Protein AF-A0A9X1Q6R9-F1 (afdb_monomer)

InterPro domains:
  IPR001046 NRAMP family [PF01566] (3-381)

Secondary structure (DSSP, 8-state):
-HHHHHHHHHHGGGGHHHHHHHHHHHHHHHHHHHHHHHHHS--HHHHHHTT-TTHHHHHHHHHHHHHHHHHHHHHHHHHHHHHHH-TTS-HHHHHHHHHHHHHHHHHT--HHHHHHHHHHHHHHHHHHHHHHHHHHHHH-S-HHHHHHHTS----TT-HHHHHHHHHHHH--GGGGGHHHHHHHTT--SGGGHHHHHHHHHHHHHHHHHHHHHHHHHHHHHHTTS-----STTTTHHHHHHHHHHSHHHHHHHHHHHHHHHHHHHHHHHHHHHHHHHHHHHHHHTT--GGGHHHHHSTTSHHHHHHHHHHHHHHHHHHHH--HHHHHHHHHHHHHTHHHHHHHHHHHHTT-TTS-GGGSPPHHHHHHHHHHHHHHHHHHHHHHHHHHHT-

Organism: Streptomyces muensis (NCBI:txid1077944)

Nearest PDB structures (foldseek):
  8e6n-assembly1_A  TM=8.467E-01  e=3.310E-10  Deinococcus radiodurans
  8e6l-assembly1_A  TM=7.857E-01  e=3.760E-10  Deinococcus radiodurans
  8e6h-assembly1_A  TM=7.900E-01  e=9.162E-10  Deinococcus radiodurans
  8e5v-assembly1_A  TM=7.893E-01  e=3.135E-09  Deinococcus radiodurans
  6tl2-assembly1_A  TM=7.498E-01  e=5.712E-06  Eremococcus coleocola ACS-139-V-Col8

Structure (mmCIF, N/CA/C/O backbone):
data_AF-A0A9X1Q6R9-F1
#
_entry.id   AF-A0A9X1Q6R9-F1
#
loop_
_atom_site.group_PDB
_atom_site.id
_atom_site.type_symbol
_atom_site.label_atom_id
_atom_site.label_alt_id
_atom_site.label_comp_id
_atom_site.label_asym_id
_atom_site.label_entity_id
_atom_site.label_seq_id
_atom_site.pdbx_PDB_ins_code
_atom_site.Cartn_x
_atom_site.Cartn_y
_atom_site.Cartn_z
_atom_site.occupancy
_atom_site.B_iso_or_equiv
_atom_site.auth_seq_id
_atom_site.auth_comp_id
_atom_site.auth_asym_id
_atom_site.auth_atom_id
_atom_site.pdbx_PDB_model_num
ATOM 1 N N . MET A 1 1 ? 2.919 -1.584 -8.920 1.00 73.00 1 MET A N 1
ATOM 2 C CA . MET A 1 1 ? 3.995 -1.312 -9.894 1.00 73.00 1 MET A CA 1
ATOM 3 C C . MET A 1 1 ? 4.579 -2.616 -10.411 1.00 73.00 1 MET A C 1
ATOM 5 O O . MET A 1 1 ? 4.269 -2.934 -11.540 1.00 73.00 1 MET A O 1
ATOM 9 N N . VAL A 1 2 ? 5.310 -3.407 -9.612 1.00 74.00 2 VAL A N 1
ATOM 10 C CA . VAL A 1 2 ? 5.919 -4.678 -10.076 1.00 74.00 2 VAL A CA 1
ATOM 11 C C . VAL A 1 2 ? 4.892 -5.643 -10.680 1.00 74.00 2 VAL A C 1
ATOM 13 O O . VAL A 1 2 ? 5.034 -6.031 -11.829 1.00 74.00 2 VAL A O 1
ATOM 16 N N . THR A 1 3 ? 3.809 -5.949 -9.961 1.00 75.12 3 THR A N 1
ATOM 17 C CA . THR A 1 3 ? 2.728 -6.830 -10.450 1.00 75.12 3 THR A CA 1
ATOM 18 C C . THR A 1 3 ? 2.090 -6.306 -11.740 1.00 75.12 3 THR A C 1
ATOM 20 O O . THR A 1 3 ? 1.768 -7.073 -12.637 1.00 75.12 3 THR A O 1
ATOM 23 N N . SER A 1 4 ? 1.960 -4.983 -11.862 1.00 77.56 4 SER A N 1
ATOM 24 C CA . SER A 1 4 ? 1.419 -4.321 -13.052 1.00 77.56 4 SER A CA 1
ATOM 25 C C . SER A 1 4 ? 2.379 -4.399 -14.242 1.00 77.56 4 SER A C 1
ATOM 27 O O . SER A 1 4 ? 1.936 -4.671 -15.348 1.00 77.56 4 SER A O 1
ATOM 29 N N . LEU A 1 5 ? 3.685 -4.210 -14.016 1.00 78.62 5 LEU A N 1
ATOM 30 C CA . LEU A 1 5 ? 4.720 -4.369 -15.044 1.00 78.62 5 LEU A CA 1
ATOM 31 C C . LEU A 1 5 ? 4.812 -5.818 -15.521 1.00 78.62 5 LE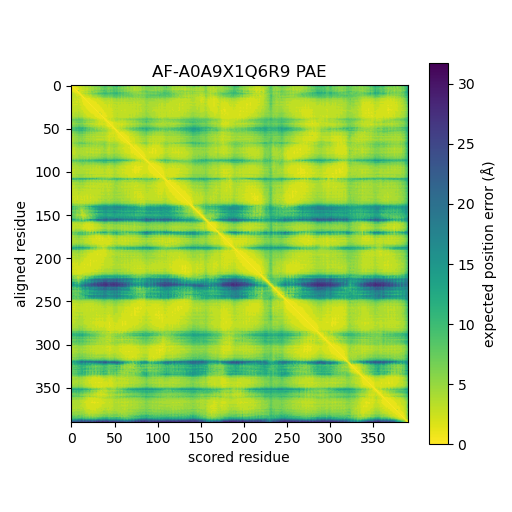U A C 1
ATOM 33 O O . LEU A 1 5 ? 4.917 -6.048 -16.716 1.00 78.62 5 LEU A O 1
ATOM 37 N N . ALA A 1 6 ? 4.726 -6.787 -14.606 1.00 75.25 6 ALA A N 1
ATOM 38 C CA . ALA A 1 6 ? 4.737 -8.206 -14.949 1.00 75.25 6 ALA A CA 1
ATOM 39 C C . ALA A 1 6 ? 3.503 -8.597 -15.777 1.00 75.25 6 ALA A C 1
ATOM 41 O O . ALA A 1 6 ? 3.638 -9.254 -16.805 1.00 75.25 6 ALA A O 1
ATOM 42 N N . GLY A 1 7 ? 2.313 -8.132 -15.376 1.00 76.69 7 GLY A N 1
ATOM 43 C CA . GLY A 1 7 ? 1.089 -8.325 -16.155 1.00 76.69 7 GLY A CA 1
ATOM 44 C C . GLY A 1 7 ? 1.169 -7.685 -17.545 1.00 76.69 7 GLY A C 1
ATOM 45 O O . GLY A 1 7 ? 0.783 -8.313 -18.525 1.00 76.69 7 GLY A O 1
ATOM 46 N N . ALA A 1 8 ? 1.729 -6.477 -17.639 1.00 80.44 8 ALA A N 1
ATOM 47 C CA . ALA A 1 8 ? 1.928 -5.782 -18.909 1.00 80.44 8 ALA A CA 1
ATOM 48 C C . ALA A 1 8 ? 2.963 -6.472 -19.816 1.00 80.44 8 ALA A C 1
ATOM 50 O O . ALA A 1 8 ? 2.749 -6.578 -21.018 1.00 80.44 8 ALA A O 1
ATOM 51 N N . ALA A 1 9 ? 4.050 -7.000 -19.250 1.00 78.00 9 ALA A N 1
ATOM 52 C CA . ALA A 1 9 ? 5.059 -7.742 -20.001 1.00 78.00 9 ALA A CA 1
ATOM 53 C C . ALA A 1 9 ? 4.494 -9.032 -20.620 1.00 78.00 9 ALA A C 1
ATOM 55 O O . ALA A 1 9 ? 4.825 -9.361 -21.755 1.00 78.00 9 ALA A O 1
ATOM 56 N N . GLY A 1 10 ? 3.632 -9.749 -19.888 1.00 78.62 10 GLY A N 1
ATOM 57 C CA . GLY A 1 10 ? 3.044 -11.009 -20.354 1.00 78.62 10 GLY A CA 1
ATOM 58 C C . GLY A 1 10 ? 1.836 -10.842 -21.280 1.00 78.62 10 GLY A C 1
ATOM 59 O O . GLY A 1 10 ? 1.702 -11.582 -22.249 1.00 78.62 10 GLY A O 1
ATOM 60 N N . TYR A 1 11 ? 0.957 -9.873 -21.001 1.00 81.25 11 TYR A N 1
ATOM 61 C CA . TYR A 1 11 ? -0.370 -9.782 -21.635 1.00 81.25 11 TYR A CA 1
ATOM 62 C C . TYR A 1 11 ? -0.697 -8.391 -22.200 1.00 81.25 11 TYR A C 1
ATOM 64 O O . TYR A 1 11 ? -1.837 -8.135 -22.603 1.00 81.25 11 TYR A O 1
ATOM 72 N N . GLY A 1 12 ? 0.266 -7.468 -22.200 1.00 84.19 12 GLY A N 1
ATOM 73 C CA . GLY A 1 12 ? 0.065 -6.089 -22.624 1.00 84.19 12 GLY A CA 1
ATOM 74 C C . GLY A 1 12 ? -1.021 -5.407 -21.794 1.00 84.19 12 GLY A C 1
ATOM 75 O O . GLY A 1 12 ? -1.100 -5.559 -20.573 1.00 84.19 12 GLY A O 1
ATOM 76 N N . MET A 1 13 ? -1.925 -4.696 -22.464 1.00 87.00 13 MET A N 1
ATOM 77 C CA . MET A 1 13 ? -3.023 -3.985 -21.802 1.00 87.00 13 MET A CA 1
ATOM 78 C C . MET A 1 13 ? -4.270 -4.855 -21.557 1.00 87.00 13 MET A C 1
ATOM 80 O O . MET A 1 13 ? -5.247 -4.371 -20.977 1.00 87.00 13 MET A O 1
ATOM 84 N N . ALA A 1 14 ? -4.249 -6.143 -21.923 1.00 87.06 14 ALA A N 1
ATOM 85 C CA . ALA A 1 14 ? -5.439 -7.002 -21.906 1.00 87.06 14 ALA A CA 1
ATOM 86 C C . ALA A 1 14 ? -5.980 -7.270 -20.496 1.00 87.06 14 ALA A C 1
ATOM 88 O O . ALA A 1 14 ? -7.175 -7.513 -20.322 1.00 87.06 14 ALA A O 1
ATOM 89 N N . LEU A 1 15 ? -5.117 -7.189 -19.478 1.00 87.94 15 LEU A N 1
ATOM 90 C CA . LEU A 1 15 ? -5.475 -7.382 -18.070 1.00 87.94 15 LEU A CA 1
ATOM 91 C C . LEU A 1 15 ? -5.795 -6.070 -17.331 1.00 87.94 15 LEU A C 1
ATOM 93 O O . LEU A 1 15 ? -5.937 -6.065 -16.107 1.00 87.94 15 LEU A O 1
ATOM 97 N N . MET A 1 16 ? -5.966 -4.951 -18.046 1.00 90.00 16 MET A N 1
ATOM 98 C CA . MET A 1 16 ? -6.315 -3.665 -17.427 1.00 90.00 16 MET A CA 1
ATOM 99 C C . MET A 1 16 ? -7.644 -3.722 -16.657 1.00 90.00 16 MET A C 1
ATOM 101 O O . MET A 1 16 ? -7.785 -3.109 -15.597 1.00 90.00 16 MET A O 1
ATOM 105 N N . TRP A 1 17 ? -8.611 -4.507 -17.140 1.00 91.25 17 TRP A N 1
ATOM 106 C CA . TRP A 1 17 ? -9.880 -4.722 -16.438 1.00 91.25 17 TRP A CA 1
ATOM 107 C C . TRP A 1 17 ? -9.672 -5.412 -15.079 1.00 91.25 17 TRP A C 1
ATOM 109 O O . TRP A 1 17 ? -10.311 -5.039 -14.097 1.00 91.25 17 TRP A O 1
ATOM 119 N N . ALA A 1 18 ? -8.740 -6.366 -14.989 1.00 89.88 18 ALA A N 1
ATOM 120 C CA . ALA A 1 18 ? -8.422 -7.075 -13.753 1.00 89.88 18 ALA A CA 1
ATOM 121 C C . ALA A 1 18 ? -7.765 -6.122 -12.740 1.00 89.88 18 ALA A C 1
ATOM 123 O O . ALA A 1 18 ? -8.120 -6.093 -11.560 1.00 89.88 18 ALA A O 1
ATOM 124 N N . ILE A 1 19 ? -6.872 -5.252 -13.216 1.00 89.56 19 ILE A N 1
ATOM 125 C CA . ILE A 1 19 ? -6.290 -4.174 -12.410 1.00 89.56 19 ILE A CA 1
ATOM 126 C C . ILE A 1 19 ? -7.381 -3.239 -11.872 1.00 89.56 19 ILE A C 1
ATOM 128 O O . ILE A 1 19 ? -7.370 -2.913 -10.682 1.00 89.56 19 ILE A O 1
ATOM 132 N N . LEU A 1 20 ? -8.329 -2.823 -12.721 1.00 92.62 20 LEU A N 1
ATOM 133 C CA . LEU A 1 20 ? -9.452 -1.973 -12.318 1.00 92.62 20 LEU A CA 1
ATOM 134 C C . LEU A 1 20 ? -10.281 -2.638 -11.213 1.00 92.62 20 LEU A C 1
ATOM 136 O O . LEU A 1 20 ? -10.562 -2.001 -10.197 1.00 92.62 20 LEU A O 1
ATOM 140 N N . VAL A 1 21 ? -10.606 -3.927 -11.366 1.00 92.38 21 VAL A N 1
ATOM 141 C CA . VAL A 1 21 ? -11.282 -4.711 -10.321 1.00 92.38 21 VAL A CA 1
ATOM 142 C C . VAL A 1 21 ? -10.470 -4.678 -9.026 1.00 92.38 21 VAL A C 1
ATOM 144 O O . VAL A 1 21 ? -11.021 -4.346 -7.979 1.00 92.38 21 VAL A O 1
ATOM 147 N N . GLY A 1 22 ? -9.157 -4.924 -9.083 1.00 91.56 22 GLY A N 1
ATOM 148 C CA . GLY A 1 22 ? -8.274 -4.858 -7.915 1.00 91.56 22 GLY A CA 1
ATOM 149 C C . GLY A 1 22 ? -8.343 -3.508 -7.191 1.00 91.56 22 GLY A C 1
ATOM 150 O O . GLY A 1 22 ? -8.510 -3.466 -5.970 1.00 91.56 22 GLY A O 1
ATOM 151 N N . VAL A 1 23 ? -8.294 -2.392 -7.926 1.00 93.12 23 VAL A N 1
ATOM 152 C CA . VAL A 1 23 ? -8.414 -1.045 -7.338 1.00 93.12 23 VAL A CA 1
ATOM 153 C C . VAL A 1 23 ? -9.787 -0.822 -6.697 1.00 93.12 23 VAL A C 1
ATOM 155 O O . VAL A 1 23 ? -9.858 -0.285 -5.590 1.00 93.12 23 VAL A O 1
ATOM 158 N N . VAL A 1 24 ? -10.872 -1.271 -7.335 1.00 94.44 24 VAL A N 1
ATOM 159 C CA . VAL A 1 24 ? -12.236 -1.169 -6.785 1.00 94.44 24 VAL A CA 1
ATOM 160 C C . VAL A 1 24 ? -12.380 -1.974 -5.491 1.00 94.44 24 VAL A C 1
ATOM 162 O O . VAL A 1 24 ? -12.955 -1.479 -4.514 1.00 94.44 24 VAL A O 1
ATOM 165 N N . LEU A 1 25 ? -11.825 -3.188 -5.433 1.00 92.88 25 LEU A N 1
ATOM 166 C CA . LEU A 1 25 ? -11.815 -3.990 -4.205 1.00 92.88 25 LEU A CA 1
ATOM 167 C C . LEU A 1 25 ? -11.017 -3.286 -3.099 1.00 92.88 25 LEU A C 1
ATOM 169 O O . LEU A 1 25 ? -11.489 -3.180 -1.966 1.00 92.88 25 LEU A O 1
ATOM 173 N N . LYS A 1 26 ? -9.856 -2.710 -3.431 1.00 91.88 26 LYS A N 1
ATOM 174 C CA . LYS A 1 26 ? -9.026 -1.968 -2.471 1.00 91.88 26 LYS A CA 1
ATOM 175 C C . LYS A 1 26 ? -9.719 -0.727 -1.915 1.00 91.88 26 LYS A C 1
ATOM 177 O O . LYS A 1 26 ? -9.667 -0.484 -0.705 1.00 91.88 26 LYS A O 1
ATOM 182 N N . TYR A 1 27 ? -10.397 0.030 -2.779 1.00 94.38 27 TYR A N 1
ATOM 183 C CA . TYR A 1 27 ? -11.253 1.146 -2.380 1.00 94.38 27 TYR A CA 1
ATOM 184 C C . TYR A 1 27 ? -12.335 0.672 -1.411 1.00 94.38 27 TYR A C 1
ATOM 186 O O . TYR A 1 27 ? -12.487 1.246 -0.337 1.00 94.38 27 TYR A O 1
ATOM 194 N N . THR A 1 28 ? -13.032 -0.415 -1.748 1.00 94.12 28 THR A N 1
ATOM 195 C CA . THR A 1 28 ? -14.125 -0.956 -0.930 1.00 94.12 28 THR A CA 1
ATOM 196 C C . THR A 1 28 ? -13.647 -1.383 0.457 1.00 94.12 28 THR A C 1
ATOM 198 O O . THR A 1 28 ? -14.293 -1.068 1.455 1.00 94.12 28 THR A O 1
ATOM 201 N N . LEU A 1 29 ? -12.502 -2.065 0.542 1.00 93.38 29 LEU A N 1
ATOM 202 C CA . LEU A 1 29 ? -11.916 -2.465 1.823 1.00 93.38 29 LEU A CA 1
ATOM 203 C C . LEU A 1 29 ? -11.503 -1.247 2.657 1.00 93.38 29 LEU A C 1
ATOM 205 O O . LEU A 1 29 ? -11.753 -1.211 3.859 1.00 93.38 29 LEU A O 1
ATOM 209 N N . THR A 1 30 ? -10.917 -0.232 2.022 1.00 94.06 30 THR A N 1
ATOM 210 C CA . THR A 1 30 ? -10.446 0.986 2.699 1.00 94.06 30 THR A CA 1
ATOM 211 C C . THR A 1 30 ? -11.602 1.836 3.208 1.00 94.06 30 THR A C 1
ATOM 213 O O . THR A 1 30 ? -11.619 2.233 4.373 1.00 94.06 30 THR A O 1
ATOM 216 N N . GLU A 1 31 ? -12.606 2.061 2.361 1.00 94.75 31 GLU A N 1
ATOM 217 C CA . GLU A 1 31 ? -13.829 2.760 2.740 1.00 94.75 31 GLU A CA 1
ATOM 218 C C . GLU A 1 31 ? -14.566 2.000 3.843 1.00 94.75 31 GLU A C 1
ATOM 220 O O . GLU A 1 31 ? -15.021 2.628 4.795 1.00 94.75 31 GLU A O 1
ATOM 225 N N . GLY A 1 32 ? -14.610 0.664 3.777 1.00 94.12 32 GLY A N 1
ATOM 226 C CA . GLY A 1 32 ? -15.191 -0.181 4.817 1.00 94.12 32 GLY A CA 1
ATOM 227 C C . GLY A 1 32 ? -14.477 -0.041 6.163 1.00 94.12 32 GLY A C 1
ATOM 228 O O . GLY A 1 32 ? -15.138 0.152 7.182 1.00 94.12 32 GLY A O 1
ATOM 229 N N . VAL A 1 33 ? -13.139 -0.069 6.176 1.00 93.94 33 VAL A N 1
ATOM 230 C CA . VAL A 1 33 ? -12.323 0.154 7.385 1.00 93.94 33 VAL A CA 1
ATOM 231 C C . VAL A 1 33 ? -12.585 1.535 7.987 1.00 93.94 33 VAL A C 1
ATOM 233 O O . VAL A 1 33 ? -12.857 1.648 9.184 1.00 93.94 33 VAL A O 1
ATOM 236 N N . GLY A 1 34 ? -12.544 2.589 7.169 1.00 94.00 34 GLY A N 1
ATOM 237 C CA . GLY A 1 34 ? -12.796 3.952 7.635 1.00 94.00 34 GLY A CA 1
ATOM 238 C C . GLY A 1 34 ? -14.235 4.145 8.124 1.00 94.00 34 GLY A C 1
ATOM 239 O O . GLY A 1 34 ? -14.468 4.737 9.177 1.00 94.00 34 GLY A O 1
ATOM 240 N N . ARG A 1 35 ? -15.213 3.571 7.413 1.00 94.12 35 ARG A N 1
ATOM 241 C CA . ARG A 1 35 ? -16.633 3.611 7.783 1.00 94.12 35 ARG A CA 1
ATOM 242 C C . ARG A 1 35 ? -16.891 2.891 9.098 1.00 94.12 35 ARG A C 1
ATOM 244 O O . ARG A 1 35 ? -17.657 3.403 9.909 1.00 94.12 35 ARG A O 1
ATOM 251 N N . LEU A 1 36 ? -16.254 1.742 9.324 1.00 92.75 36 LEU A N 1
ATOM 252 C CA . LEU A 1 36 ? -16.351 1.007 10.584 1.00 92.75 36 LEU A CA 1
ATOM 253 C C . LEU A 1 36 ? -15.816 1.838 11.755 1.00 92.75 36 LEU A C 1
ATOM 255 O O . LEU A 1 36 ? -16.470 1.907 12.798 1.00 92.75 36 LEU A O 1
ATOM 259 N N . TYR A 1 37 ? -14.680 2.514 11.564 1.00 92.56 37 TYR A N 1
ATOM 260 C CA . TYR A 1 37 ? -14.127 3.426 12.565 1.00 92.56 37 TYR A CA 1
ATOM 261 C C . TYR A 1 37 ? -15.080 4.594 12.860 1.00 92.56 37 TYR A C 1
ATOM 263 O O . TYR A 1 37 ? -15.395 4.849 14.017 1.00 92.56 37 TYR A O 1
ATOM 271 N N . LEU A 1 38 ? -15.623 5.259 11.835 1.00 91.94 38 LEU A N 1
ATOM 272 C CA . LEU A 1 38 ? -16.576 6.364 12.024 1.00 91.94 38 LEU A CA 1
ATOM 273 C C . LEU A 1 38 ? -17.904 5.925 12.663 1.00 91.94 38 LEU A C 1
ATOM 275 O O . LEU A 1 38 ? -18.547 6.726 13.341 1.00 91.94 38 LEU A O 1
ATOM 279 N N . ALA A 1 39 ? -18.322 4.678 12.436 1.00 90.56 39 ALA A N 1
ATOM 280 C CA . ALA A 1 39 ? -19.562 4.129 12.973 1.00 90.56 39 ALA A CA 1
ATOM 281 C C . ALA A 1 39 ? -19.444 3.719 14.447 1.00 90.56 39 ALA A C 1
ATOM 283 O O . ALA A 1 39 ? -20.373 3.945 15.217 1.00 90.56 39 ALA A O 1
ATOM 284 N N . SER A 1 40 ? -18.323 3.099 14.824 1.00 88.56 40 SER A N 1
ATOM 285 C CA . SER A 1 40 ? -18.124 2.507 16.155 1.00 88.56 40 SER A CA 1
ATOM 286 C C . SER A 1 40 ? -17.259 3.354 17.090 1.00 88.56 40 SER A C 1
ATOM 288 O O . SER A 1 40 ? -17.315 3.176 18.302 1.00 88.56 40 SER A O 1
ATOM 290 N N . GLY A 1 41 ? -16.426 4.244 16.543 1.00 87.44 41 GLY A N 1
ATOM 291 C CA . GLY A 1 41 ? -15.359 4.932 17.272 1.00 87.44 41 GLY A CA 1
ATOM 292 C C . GLY A 1 41 ? -14.196 4.021 17.684 1.00 87.44 41 GLY A C 1
ATOM 293 O O . GLY A 1 41 ? -13.226 4.512 18.254 1.00 87.44 41 GLY A O 1
ATOM 294 N N . LEU A 1 42 ? -14.272 2.718 17.396 1.00 88.94 42 LEU A N 1
ATOM 295 C CA . LEU A 1 42 ? -13.275 1.720 17.766 1.00 88.94 42 LEU A CA 1
ATOM 296 C C . LEU A 1 42 ? -12.280 1.506 16.633 1.00 88.94 42 LEU A C 1
ATOM 298 O O . LEU A 1 42 ? -12.637 1.514 15.453 1.00 88.94 42 LEU A O 1
ATOM 302 N N . THR A 1 43 ? -11.028 1.232 16.988 1.00 88.88 43 THR A N 1
ATOM 303 C CA . THR A 1 43 ? -10.028 0.801 16.008 1.00 88.88 43 THR A CA 1
ATOM 304 C C . THR A 1 43 ? -10.418 -0.513 15.326 1.00 88.88 43 THR A C 1
ATOM 306 O O . THR A 1 43 ? -11.241 -1.286 15.833 1.00 88.88 43 THR A O 1
ATOM 309 N N . VAL A 1 44 ? -9.799 -0.810 14.177 1.00 88.56 44 VAL A N 1
ATOM 310 C CA . VAL A 1 44 ? -10.000 -2.094 13.487 1.00 88.56 44 VAL A CA 1
ATOM 311 C C . VAL A 1 44 ? -9.690 -3.277 14.402 1.00 88.56 44 VAL A C 1
ATOM 313 O O . VAL A 1 44 ? -10.478 -4.217 14.445 1.00 88.56 44 VAL A O 1
ATOM 316 N N . ILE A 1 45 ? -8.605 -3.236 15.184 1.00 91.06 45 ILE A N 1
ATOM 317 C CA . ILE A 1 45 ? -8.235 -4.374 16.037 1.00 91.06 45 ILE A CA 1
ATOM 318 C C . ILE A 1 45 ? -9.204 -4.534 17.213 1.00 91.06 45 ILE A C 1
ATOM 320 O O . ILE A 1 45 ? -9.615 -5.656 17.522 1.00 91.06 45 ILE A O 1
ATOM 324 N N . ALA A 1 46 ? -9.641 -3.431 17.826 1.00 89.69 46 ALA A N 1
ATOM 325 C CA . ALA A 1 46 ? -10.672 -3.468 18.860 1.00 89.69 46 ALA A CA 1
ATOM 326 C C . ALA A 1 46 ? -12.006 -4.006 18.311 1.00 89.69 46 ALA A C 1
ATOM 328 O O . ALA A 1 46 ? -12.666 -4.821 18.957 1.00 89.69 46 ALA A O 1
ATOM 329 N N . SER A 1 47 ? -12.366 -3.625 17.085 1.00 88.81 47 SER A N 1
ATOM 330 C CA . SER A 1 47 ? -13.562 -4.124 16.400 1.00 88.81 47 SER A CA 1
ATOM 331 C C . SER A 1 47 ? -13.460 -5.620 16.073 1.00 88.81 47 SER A C 1
ATOM 333 O O . SER A 1 47 ? -14.421 -6.365 16.263 1.00 88.81 47 SER A O 1
ATOM 335 N N . LEU A 1 48 ? -12.279 -6.094 15.657 1.00 86.44 48 LEU A N 1
ATOM 336 C CA . LEU A 1 48 ? -12.008 -7.519 15.440 1.00 86.44 48 LEU A CA 1
ATOM 337 C C . LEU A 1 48 ? -12.098 -8.327 16.740 1.00 86.44 48 LEU A C 1
ATOM 339 O O . LEU A 1 48 ? -12.639 -9.431 16.726 1.00 86.44 48 LEU A O 1
ATOM 343 N N . ARG A 1 49 ? -11.662 -7.776 17.882 1.00 87.62 49 ARG A N 1
ATOM 344 C CA . ARG A 1 49 ? -11.835 -8.425 19.197 1.00 87.62 49 ARG A CA 1
ATOM 345 C C . ARG A 1 49 ? -13.305 -8.710 19.510 1.00 87.62 49 ARG A C 1
ATOM 347 O O . ARG A 1 49 ? -13.605 -9.741 20.109 1.00 87.62 49 ARG A O 1
ATOM 354 N N . ALA A 1 50 ? -14.208 -7.817 19.098 1.00 80.44 50 ALA A N 1
ATOM 355 C CA . ALA A 1 50 ? -15.651 -7.985 19.262 1.00 80.44 50 ALA A CA 1
ATOM 356 C C . ALA A 1 50 ? -16.264 -9.014 18.293 1.00 80.44 50 ALA A C 1
ATOM 358 O O . ALA A 1 50 ? -17.415 -9.408 18.483 1.00 80.44 50 ALA A O 1
ATOM 359 N N . ALA A 1 51 ? -15.540 -9.427 17.248 1.00 78.62 51 ALA A N 1
ATOM 360 C CA . ALA A 1 51 ? -15.923 -10.548 16.391 1.00 78.62 51 ALA A CA 1
ATOM 361 C C . ALA A 1 51 ? -15.396 -11.876 16.954 1.00 78.62 51 ALA A C 1
ATOM 363 O O . ALA A 1 51 ? -16.158 -12.830 17.078 1.00 78.62 51 ALA A O 1
ATOM 364 N N . ALA A 1 52 ? -14.121 -11.929 17.351 1.00 82.56 52 ALA A N 1
ATOM 365 C CA . ALA A 1 52 ? -13.563 -13.060 18.083 1.00 82.56 52 ALA A CA 1
ATOM 366 C C . ALA A 1 52 ? -12.357 -12.653 18.943 1.00 82.56 52 ALA A C 1
ATOM 368 O O . ALA A 1 52 ? -11.462 -11.922 18.516 1.00 82.56 52 ALA A O 1
ATOM 369 N N . ARG A 1 53 ? -12.303 -13.193 20.168 1.00 85.06 53 ARG A N 1
ATOM 370 C CA . ARG A 1 53 ? -11.305 -12.825 21.192 1.00 85.06 53 ARG A CA 1
ATOM 371 C C . ARG A 1 53 ? -9.858 -13.145 20.800 1.00 85.06 53 ARG A C 1
ATOM 373 O O . ARG A 1 53 ? -8.955 -12.492 21.312 1.00 85.06 53 ARG A O 1
ATOM 380 N N . TRP A 1 54 ? -9.644 -14.123 19.919 1.00 85.31 54 TRP A N 1
ATOM 381 C CA . TRP A 1 54 ? -8.321 -14.562 19.459 1.00 85.31 54 TRP A CA 1
ATOM 382 C C . TRP A 1 54 ? -7.798 -13.772 18.245 1.00 85.31 54 TRP A C 1
ATOM 384 O O . TRP A 1 54 ? -6.613 -13.845 17.928 1.00 85.31 54 TRP A O 1
ATOM 394 N N . LEU A 1 55 ? -8.648 -12.992 17.564 1.00 84.88 55 LEU A N 1
ATOM 395 C CA . LEU A 1 55 ? -8.242 -12.257 16.361 1.00 84.88 55 LEU A CA 1
ATOM 396 C C . LEU A 1 55 ? -7.131 -11.232 16.629 1.00 84.88 55 LEU A C 1
ATOM 398 O O . LEU A 1 55 ? -6.188 -11.203 15.843 1.00 84.88 55 LEU A O 1
ATOM 402 N N . PRO A 1 56 ? -7.148 -10.439 17.721 1.00 87.50 56 PRO A N 1
ATOM 403 C CA . PRO A 1 56 ? -6.057 -9.509 18.010 1.00 87.50 56 PRO A CA 1
ATOM 404 C C . PRO A 1 56 ? -4.699 -10.188 18.214 1.00 87.50 56 PRO A C 1
ATOM 406 O O . PRO A 1 56 ? -3.686 -9.632 17.803 1.00 87.50 56 PRO A O 1
ATOM 409 N N . SER A 1 57 ? -4.648 -11.378 18.828 1.00 87.38 57 SER A N 1
ATOM 410 C CA . SER A 1 57 ? -3.382 -12.101 19.027 1.00 87.38 57 SER A CA 1
ATOM 411 C C . SER A 1 57 ? -2.871 -12.702 17.725 1.00 87.38 57 SER A C 1
ATOM 413 O O . SER A 1 57 ? -1.678 -12.604 17.447 1.00 87.38 57 SER A O 1
ATOM 415 N N . ALA A 1 58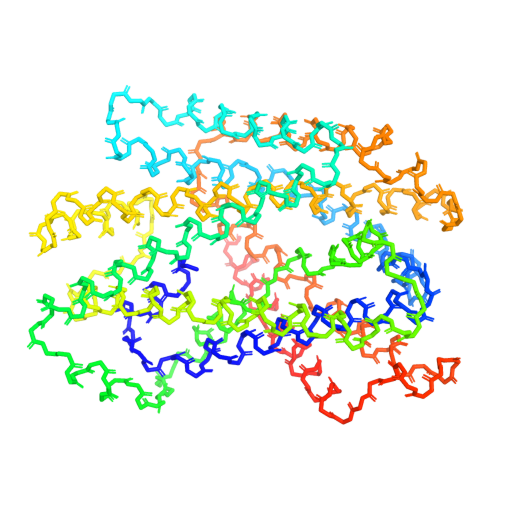 ? -3.762 -13.252 16.896 1.00 85.19 58 ALA A N 1
ATOM 416 C CA . ALA A 1 58 ? -3.401 -13.708 15.556 1.00 85.19 58 ALA A CA 1
ATOM 417 C C . ALA A 1 58 ? -2.893 -12.549 14.685 1.00 85.19 58 ALA A C 1
ATOM 419 O O . ALA A 1 58 ? -1.850 -12.675 14.050 1.00 85.19 58 ALA A O 1
ATOM 420 N N . PHE A 1 59 ? -3.571 -11.395 14.716 1.00 85.56 59 PHE A N 1
ATOM 421 C CA . PHE A 1 59 ? -3.146 -10.199 13.989 1.00 85.56 59 PHE A CA 1
ATOM 422 C C . PHE A 1 59 ? -1.810 -9.664 14.512 1.00 85.56 59 PHE A C 1
ATOM 424 O O . PHE A 1 59 ? -0.947 -9.296 13.724 1.00 85.56 59 PHE A O 1
ATOM 431 N N . PHE A 1 60 ? -1.594 -9.672 15.830 1.00 90.56 60 PHE A N 1
ATOM 432 C CA . PHE A 1 60 ? -0.317 -9.280 16.423 1.00 90.56 60 PHE A CA 1
ATOM 433 C C . PHE A 1 60 ? 0.833 -10.166 15.933 1.00 90.56 60 PHE A C 1
ATOM 435 O O . PHE A 1 60 ? 1.814 -9.645 15.412 1.00 90.56 60 PHE A O 1
ATOM 442 N N . ALA A 1 61 ? 0.700 -11.492 16.055 1.00 89.25 61 ALA A N 1
ATOM 443 C CA . ALA A 1 61 ? 1.721 -12.442 15.612 1.00 89.25 61 ALA A CA 1
ATOM 444 C C . ALA A 1 61 ? 1.995 -12.311 14.108 1.00 89.25 61 ALA A C 1
ATOM 446 O O . ALA A 1 61 ? 3.146 -12.266 13.678 1.00 89.25 61 ALA A O 1
ATOM 447 N N . PHE A 1 62 ? 0.934 -12.162 13.318 1.00 85.88 62 PHE A N 1
ATOM 448 C CA . PHE A 1 62 ? 1.023 -11.935 11.885 1.00 85.88 62 PHE A CA 1
ATOM 449 C C . PHE A 1 62 ? 1.818 -10.673 11.533 1.00 85.88 62 PHE A C 1
ATOM 451 O O . PHE A 1 62 ? 2.783 -10.728 10.772 1.00 85.88 62 PHE A O 1
ATOM 458 N N . VAL A 1 63 ? 1.424 -9.526 12.095 1.00 88.56 63 VAL A N 1
ATOM 459 C CA . VAL A 1 63 ? 2.073 -8.243 11.810 1.00 88.56 63 VAL A CA 1
ATOM 460 C C . VAL A 1 63 ? 3.511 -8.248 12.330 1.00 88.56 63 VAL A C 1
ATOM 462 O O . VAL A 1 63 ? 4.373 -7.622 11.720 1.00 88.56 63 VAL A O 1
ATOM 465 N N . LEU A 1 64 ? 3.797 -8.993 13.403 1.00 90.06 64 LEU A N 1
ATOM 466 C CA . LEU A 1 64 ? 5.151 -9.173 13.917 1.00 90.06 64 LEU A CA 1
ATOM 467 C C . LEU A 1 64 ? 6.029 -9.876 12.874 1.00 90.06 64 LEU A C 1
ATOM 469 O O . LEU A 1 64 ? 7.067 -9.331 12.503 1.00 90.06 64 LEU A O 1
ATOM 473 N N . VAL A 1 65 ? 5.579 -11.014 12.333 1.00 86.44 65 VAL A N 1
ATOM 474 C CA . VAL A 1 65 ? 6.292 -11.758 11.278 1.00 86.44 65 VAL A CA 1
ATOM 475 C C . VAL A 1 65 ? 6.466 -10.911 10.019 1.00 86.44 65 VAL A C 1
ATOM 477 O O . VAL A 1 65 ? 7.571 -10.821 9.488 1.00 86.44 65 VAL A O 1
ATOM 480 N N . ILE A 1 66 ? 5.411 -10.227 9.569 1.00 84.12 66 ILE A N 1
ATOM 481 C CA . ILE A 1 66 ? 5.505 -9.309 8.425 1.00 84.12 66 ILE A CA 1
ATOM 482 C C . ILE A 1 66 ? 6.517 -8.197 8.702 1.00 84.12 66 ILE A C 1
ATOM 484 O O . ILE A 1 66 ? 7.327 -7.884 7.833 1.00 84.12 66 ILE A O 1
ATOM 488 N N . GLY A 1 67 ? 6.517 -7.632 9.909 1.00 85.00 67 GLY A N 1
ATOM 489 C CA . GLY A 1 67 ? 7.452 -6.589 10.316 1.00 85.00 67 GLY A CA 1
ATOM 490 C C . GLY A 1 67 ? 8.921 -7.006 10.223 1.00 85.00 67 GLY A C 1
ATOM 491 O O . GLY A 1 67 ? 9.742 -6.152 9.902 1.00 85.00 67 GLY A O 1
ATOM 492 N N . LEU A 1 68 ? 9.241 -8.298 10.408 1.00 85.62 68 LEU A N 1
ATOM 493 C CA . LEU A 1 68 ? 10.604 -8.823 10.234 1.00 85.62 68 LEU A CA 1
ATOM 494 C C . LEU A 1 68 ? 11.095 -8.682 8.790 1.00 85.62 68 LEU A C 1
ATOM 496 O O . LEU A 1 68 ? 12.236 -8.297 8.549 1.00 85.62 68 LEU A O 1
ATOM 500 N N . LEU A 1 69 ? 10.239 -9.034 7.828 1.00 84.31 69 LEU A N 1
ATOM 501 C CA . LEU A 1 69 ? 10.628 -9.187 6.423 1.00 84.31 69 LEU A CA 1
ATOM 502 C C . LEU A 1 69 ? 10.402 -7.905 5.620 1.00 84.31 69 LEU A C 1
ATOM 504 O O . LEU A 1 69 ? 11.185 -7.584 4.727 1.00 84.31 69 LEU A O 1
ATOM 508 N N . TYR A 1 70 ? 9.337 -7.167 5.942 1.00 85.94 70 TYR A N 1
ATOM 509 C CA . TYR A 1 70 ? 8.834 -6.046 5.149 1.00 85.94 70 TYR A CA 1
ATOM 510 C C . TYR A 1 70 ? 9.894 -4.973 4.916 1.00 85.94 70 TYR A C 1
ATOM 512 O O . TYR A 1 70 ? 10.120 -4.543 3.783 1.00 85.94 70 TYR A O 1
ATOM 520 N N . GLY A 1 71 ? 10.558 -4.546 5.990 1.00 88.19 71 GLY A N 1
ATOM 521 C CA . GLY A 1 71 ? 11.504 -3.448 5.905 1.00 88.19 71 GLY A CA 1
ATOM 522 C C . GLY A 1 71 ? 12.776 -3.810 5.145 1.00 88.19 71 GLY A C 1
ATOM 523 O O . GLY A 1 71 ? 13.186 -3.036 4.286 1.00 88.19 71 GLY A O 1
ATOM 524 N N . ALA A 1 72 ? 13.330 -5.006 5.372 1.00 87.75 72 ALA A N 1
ATOM 525 C CA . ALA A 1 72 ? 14.489 -5.507 4.629 1.00 87.75 72 ALA A CA 1
ATOM 526 C C . ALA A 1 72 ? 14.182 -5.715 3.140 1.00 87.75 72 ALA A C 1
ATOM 528 O O . ALA A 1 72 ? 14.996 -5.370 2.284 1.00 87.75 72 ALA A O 1
ATOM 529 N N . ALA A 1 73 ? 13.001 -6.252 2.821 1.00 85.38 73 ALA A N 1
ATOM 530 C CA . ALA A 1 73 ? 12.565 -6.480 1.449 1.00 85.38 73 ALA A CA 1
ATOM 531 C C . ALA A 1 73 ? 12.498 -5.161 0.657 1.00 85.38 73 ALA A C 1
ATOM 533 O O . ALA A 1 73 ? 13.121 -5.022 -0.395 1.00 85.38 73 ALA A O 1
ATOM 534 N N . LEU A 1 74 ? 11.791 -4.161 1.185 1.00 87.50 74 LEU A N 1
ATOM 535 C CA . LEU A 1 74 ? 11.601 -2.877 0.504 1.00 87.50 74 LEU A CA 1
ATOM 536 C C . LEU A 1 74 ? 12.851 -1.995 0.510 1.00 87.50 74 LEU A C 1
ATOM 538 O O . LEU A 1 74 ? 13.124 -1.347 -0.500 1.00 87.50 74 LEU A O 1
ATOM 542 N N . SER A 1 75 ? 13.625 -1.976 1.600 1.00 91.38 75 SER A N 1
ATOM 543 C CA . SER A 1 75 ? 14.868 -1.202 1.644 1.00 91.38 75 SER A CA 1
ATOM 544 C C . SER A 1 75 ? 15.918 -1.759 0.685 1.00 91.38 75 SER A C 1
ATOM 546 O O . SER A 1 75 ? 16.616 -0.981 0.040 1.00 91.38 75 SER A O 1
ATOM 548 N N . SER A 1 76 ? 15.982 -3.085 0.520 1.00 88.12 76 SER A N 1
ATOM 549 C CA . SER A 1 76 ? 16.874 -3.724 -0.452 1.00 88.12 76 SER A CA 1
ATOM 550 C C . SER A 1 76 ? 16.477 -3.391 -1.886 1.00 88.12 76 SER A C 1
ATOM 552 O O . SER A 1 76 ? 17.334 -3.061 -2.695 1.00 88.12 76 SER A O 1
ATOM 554 N N . VAL A 1 77 ? 15.180 -3.424 -2.206 1.00 84.44 77 VAL A N 1
ATOM 555 C CA . VAL A 1 77 ? 14.685 -3.071 -3.546 1.00 84.44 77 VAL A CA 1
ATOM 556 C C . VAL A 1 77 ? 14.920 -1.586 -3.856 1.00 84.44 77 VAL A C 1
ATOM 558 O O . VAL A 1 77 ? 15.335 -1.245 -4.964 1.00 84.44 77 VAL A O 1
ATOM 561 N N . ALA A 1 78 ? 14.728 -0.702 -2.874 1.00 89.56 78 ALA A N 1
ATOM 562 C CA . ALA A 1 78 ? 15.065 0.714 -3.004 1.00 89.56 78 ALA A CA 1
ATOM 563 C C . ALA A 1 78 ? 16.580 0.924 -3.197 1.00 89.56 78 ALA A C 1
ATOM 565 O O . ALA A 1 78 ? 16.999 1.701 -4.056 1.00 89.56 78 ALA A O 1
ATOM 566 N N . ALA A 1 79 ? 17.410 0.200 -2.442 1.00 89.81 79 ALA A N 1
ATOM 567 C CA . ALA A 1 79 ? 18.862 0.254 -2.572 1.00 89.81 79 ALA A CA 1
ATOM 568 C C . ALA A 1 79 ? 19.344 -0.251 -3.932 1.00 89.81 79 ALA A C 1
ATOM 570 O O . ALA A 1 79 ? 20.235 0.361 -4.512 1.00 89.81 79 ALA A O 1
ATOM 571 N N . LEU A 1 80 ? 18.737 -1.315 -4.466 1.00 85.69 80 LEU A N 1
ATOM 572 C CA . LEU A 1 80 ? 19.032 -1.806 -5.810 1.00 85.69 80 LEU A CA 1
ATOM 573 C C . LEU A 1 80 ? 18.800 -0.701 -6.842 1.00 85.69 80 LEU A C 1
ATOM 575 O O . LEU A 1 80 ? 19.725 -0.371 -7.574 1.00 85.69 80 LEU A O 1
ATOM 579 N N . ALA A 1 81 ? 17.637 -0.044 -6.819 1.00 87.00 81 ALA A N 1
ATOM 580 C CA . ALA A 1 81 ? 17.326 1.046 -7.746 1.00 87.00 81 ALA A CA 1
ATOM 581 C C . ALA A 1 81 ? 18.353 2.182 -7.706 1.00 87.00 81 ALA A C 1
ATOM 583 O O . ALA A 1 81 ? 18.795 2.672 -8.745 1.00 87.00 81 ALA A O 1
ATOM 584 N N . LEU A 1 82 ? 18.763 2.573 -6.500 1.00 89.31 82 LEU A N 1
ATOM 585 C CA . LEU A 1 82 ? 19.718 3.654 -6.312 1.00 89.31 82 LEU A CA 1
ATOM 586 C C . LEU A 1 82 ? 21.158 3.230 -6.656 1.00 89.31 82 LEU A C 1
ATOM 588 O O . LEU A 1 82 ? 21.902 4.028 -7.217 1.00 89.31 82 LEU A O 1
ATOM 592 N N . SER A 1 83 ? 21.534 1.970 -6.419 1.00 86.81 83 SER A N 1
ATOM 593 C CA . SER A 1 83 ? 22.818 1.413 -6.870 1.00 86.81 83 SER A CA 1
ATOM 594 C C . SER A 1 83 ? 22.893 1.269 -8.394 1.00 86.81 83 SER A C 1
ATOM 596 O O . SER A 1 83 ? 23.954 1.449 -8.977 1.00 86.81 83 SER A O 1
ATOM 598 N N . THR A 1 84 ? 21.766 1.025 -9.073 1.00 84.94 84 THR A N 1
ATOM 599 C CA . THR A 1 84 ? 21.710 1.010 -10.543 1.00 84.94 84 THR A CA 1
ATOM 600 C C . THR A 1 84 ? 21.878 2.413 -11.137 1.00 84.94 84 THR A C 1
ATOM 602 O O . THR A 1 84 ? 22.376 2.541 -12.255 1.00 84.94 84 THR A O 1
ATOM 605 N N . LEU A 1 85 ? 21.478 3.461 -10.405 1.00 85.88 85 LEU A N 1
ATOM 606 C CA . LEU A 1 85 ? 21.747 4.861 -10.761 1.00 85.88 85 LEU A CA 1
ATOM 607 C C . LEU A 1 85 ? 23.195 5.263 -10.467 1.00 85.88 85 LEU A C 1
ATOM 609 O O . LEU A 1 85 ? 23.813 5.962 -11.265 1.00 85.88 85 LEU A O 1
ATOM 613 N N . PHE A 1 86 ? 23.729 4.814 -9.331 1.00 88.00 86 PHE A N 1
ATOM 614 C CA . PHE A 1 86 ? 25.072 5.135 -8.860 1.00 88.00 86 PHE A CA 1
ATOM 615 C C . PHE A 1 86 ? 25.840 3.841 -8.543 1.00 88.00 86 PHE A C 1
ATOM 617 O O . PHE A 1 86 ? 25.878 3.430 -7.380 1.00 88.00 86 PHE A O 1
ATOM 624 N N . PRO A 1 87 ? 26.489 3.211 -9.544 1.00 83.31 87 PRO A N 1
ATOM 625 C CA . PRO A 1 87 ? 27.146 1.905 -9.389 1.00 83.31 87 PRO A CA 1
ATOM 626 C C . PRO A 1 87 ? 28.242 1.851 -8.317 1.00 83.31 87 PRO A C 1
ATOM 628 O O . PRO A 1 87 ? 28.573 0.777 -7.825 1.00 83.31 87 PRO A O 1
ATOM 631 N N . ALA A 1 88 ? 28.793 3.003 -7.925 1.00 88.12 88 ALA A N 1
ATOM 632 C CA . ALA A 1 88 ? 29.770 3.110 -6.843 1.00 88.12 88 ALA A CA 1
ATOM 633 C C . ALA A 1 88 ? 29.172 2.855 -5.443 1.00 88.12 88 ALA A C 1
ATOM 635 O O . ALA A 1 88 ? 29.919 2.661 -4.484 1.00 88.12 88 ALA A O 1
ATOM 636 N N . LEU A 1 89 ? 27.841 2.879 -5.295 1.00 87.81 89 LEU A N 1
ATOM 637 C CA . LEU A 1 89 ? 27.177 2.699 -4.007 1.00 87.81 89 LEU A CA 1
ATOM 638 C C . LEU A 1 89 ? 26.904 1.213 -3.722 1.00 87.81 89 LEU A C 1
ATOM 640 O O . LEU A 1 89 ? 26.151 0.569 -4.456 1.00 87.81 89 LEU A O 1
ATOM 644 N N . PRO A 1 90 ? 27.426 0.658 -2.614 1.00 89.06 90 PRO A N 1
ATOM 645 C CA . PRO A 1 90 ? 27.170 -0.730 -2.259 1.00 89.06 90 PRO A CA 1
ATOM 646 C C . PRO A 1 90 ? 25.717 -0.922 -1.794 1.00 89.06 90 PRO A C 1
ATOM 648 O O . PRO A 1 90 ? 25.222 -0.208 -0.919 1.00 89.06 90 PRO A O 1
ATOM 651 N N . VAL A 1 91 ? 25.046 -1.946 -2.331 1.00 85.94 91 VAL A N 1
ATOM 652 C CA . VAL A 1 91 ? 23.613 -2.216 -2.091 1.00 85.94 91 VAL A CA 1
ATOM 653 C C . VAL A 1 91 ? 23.293 -2.409 -0.605 1.00 85.94 91 VAL A C 1
ATOM 655 O O . VAL A 1 91 ? 22.323 -1.849 -0.101 1.00 85.94 91 VAL A O 1
ATOM 658 N N . ARG A 1 92 ? 24.101 -3.192 0.124 1.00 88.81 92 ARG A N 1
ATOM 659 C CA . ARG A 1 92 ? 23.800 -3.558 1.523 1.00 88.81 92 ARG A CA 1
ATOM 660 C C . ARG A 1 92 ? 23.852 -2.356 2.483 1.00 88.81 92 ARG A C 1
ATOM 662 O O . ARG A 1 92 ? 22.850 -2.129 3.160 1.00 88.81 92 ARG A O 1
ATOM 669 N N . PRO A 1 93 ? 24.939 -1.555 2.548 1.00 92.00 93 PRO A N 1
ATOM 670 C CA . PRO A 1 93 ? 24.954 -0.345 3.374 1.00 92.00 93 PRO A CA 1
ATOM 671 C C . PRO A 1 93 ? 23.848 0.638 2.991 1.00 92.00 93 PRO A C 1
ATOM 673 O O . PRO A 1 93 ? 23.230 1.242 3.864 1.00 92.00 93 PRO A O 1
ATOM 676 N N . LEU A 1 94 ? 23.546 0.756 1.697 1.00 92.56 94 LEU A N 1
ATOM 677 C CA . LEU A 1 94 ? 22.494 1.641 1.219 1.00 92.56 94 LEU A CA 1
ATOM 678 C C . LEU A 1 94 ? 21.102 1.196 1.687 1.00 92.56 94 LEU A C 1
ATOM 680 O O . LEU A 1 94 ? 20.319 2.026 2.144 1.00 92.56 94 LEU A O 1
ATOM 684 N N . ALA A 1 95 ? 20.815 -0.108 1.665 1.00 91.88 95 ALA A N 1
ATOM 685 C CA . ALA A 1 95 ? 19.575 -0.671 2.200 1.00 91.88 95 ALA A CA 1
ATOM 686 C C . ALA A 1 95 ? 19.429 -0.407 3.706 1.00 91.88 95 ALA A C 1
ATOM 688 O O . ALA A 1 95 ? 18.345 -0.047 4.170 1.00 91.88 95 ALA A O 1
ATOM 689 N N . VAL A 1 96 ? 20.525 -0.519 4.465 1.00 94.00 96 VAL A N 1
ATOM 690 C CA . VAL A 1 96 ? 20.561 -0.167 5.893 1.00 94.00 96 VAL A CA 1
ATOM 691 C C . VAL A 1 96 ? 20.232 1.313 6.089 1.00 94.00 96 VAL A C 1
ATOM 693 O O . VAL A 1 96 ? 19.334 1.638 6.862 1.00 94.00 96 VAL A O 1
ATOM 696 N N . VAL A 1 97 ? 20.890 2.212 5.353 1.00 95.75 97 VAL A N 1
ATOM 697 C CA . VAL A 1 97 ? 20.641 3.660 5.442 1.00 95.75 97 VAL A CA 1
ATOM 698 C C . VAL A 1 97 ? 19.188 3.992 5.101 1.00 95.75 97 VAL A C 1
ATOM 700 O O . VAL A 1 97 ? 18.533 4.704 5.857 1.00 95.75 97 VAL A O 1
ATOM 703 N N . ILE A 1 98 ? 18.645 3.435 4.016 1.00 95.62 98 ILE A N 1
ATOM 704 C CA . ILE A 1 98 ? 17.253 3.662 3.598 1.00 95.62 98 ILE A CA 1
ATOM 705 C C . ILE A 1 98 ? 16.264 3.186 4.671 1.00 95.62 98 ILE A C 1
ATOM 707 O O . ILE A 1 98 ? 15.303 3.898 4.982 1.00 95.62 98 ILE A O 1
ATOM 711 N N . ALA A 1 99 ? 16.498 2.013 5.269 1.00 95.12 99 ALA A N 1
ATOM 712 C CA . ALA A 1 99 ? 15.669 1.501 6.357 1.00 95.12 99 ALA A CA 1
ATOM 713 C C . ALA A 1 99 ? 15.725 2.412 7.592 1.00 95.12 99 ALA A C 1
ATOM 715 O O . ALA A 1 99 ? 14.680 2.767 8.139 1.00 95.12 99 ALA A O 1
ATOM 716 N N . LEU A 1 100 ? 16.922 2.845 8.002 1.00 96.56 100 LEU A N 1
ATOM 717 C CA . LEU A 1 100 ? 17.106 3.716 9.165 1.00 96.56 100 LEU A CA 1
ATOM 718 C C . LEU A 1 100 ? 16.508 5.110 8.953 1.00 96.56 100 LEU A C 1
ATOM 720 O O . LEU A 1 100 ? 15.848 5.623 9.852 1.00 96.56 100 LEU A O 1
ATOM 724 N N . VAL A 1 101 ? 16.668 5.706 7.768 1.00 96.00 101 VAL A N 1
ATOM 725 C CA . VAL A 1 101 ? 16.051 6.998 7.423 1.00 96.00 101 VAL A CA 1
ATOM 726 C C . VAL A 1 101 ? 14.527 6.885 7.430 1.00 96.00 101 VAL A C 1
ATOM 728 O O . VAL A 1 101 ? 13.846 7.736 8.005 1.00 96.00 101 VAL A O 1
ATOM 731 N N . SER A 1 102 ? 13.982 5.806 6.860 1.00 96.06 102 SER A N 1
ATOM 732 C CA . SER A 1 102 ? 12.536 5.561 6.850 1.00 96.06 102 SER A CA 1
ATOM 733 C C . SER A 1 102 ? 11.982 5.378 8.263 1.00 96.06 102 SER A C 1
ATOM 735 O O . SER A 1 102 ? 10.955 5.964 8.609 1.00 96.06 102 SER A O 1
ATOM 737 N N . ALA A 1 103 ? 12.681 4.617 9.110 1.00 95.69 103 ALA A N 1
ATOM 738 C CA . ALA A 1 103 ? 12.331 4.462 10.518 1.00 95.69 103 ALA A CA 1
ATOM 739 C C . ALA A 1 103 ? 12.444 5.789 11.278 1.00 95.69 103 ALA A C 1
ATOM 741 O O . ALA A 1 103 ? 11.540 6.134 12.033 1.00 95.69 103 ALA A O 1
ATOM 742 N N . GLY A 1 104 ? 13.504 6.565 11.036 1.00 95.19 104 GLY A N 1
ATOM 743 C CA . GLY A 1 104 ? 13.723 7.880 11.632 1.00 95.19 104 GLY A CA 1
ATOM 744 C C . GLY A 1 104 ? 12.582 8.847 11.332 1.00 95.19 104 GLY A C 1
ATOM 745 O O . GLY A 1 104 ? 12.054 9.468 12.251 1.00 95.19 104 GLY A O 1
ATOM 746 N N . LEU A 1 105 ? 12.126 8.908 10.077 1.00 94.44 105 LEU A N 1
ATOM 747 C CA . LEU A 1 105 ? 10.993 9.743 9.671 1.00 94.44 105 LEU A CA 1
ATOM 748 C C . LEU A 1 105 ? 9.701 9.376 10.421 1.00 94.44 105 LEU A C 1
ATOM 750 O O . LEU A 1 105 ? 8.974 10.261 10.872 1.00 94.44 105 LEU A O 1
ATOM 754 N N . VAL A 1 106 ? 9.436 8.079 10.603 1.00 94.56 106 VAL A N 1
ATOM 755 C CA . VAL A 1 106 ? 8.282 7.594 11.380 1.00 94.56 106 VAL A CA 1
ATOM 756 C C . VAL A 1 106 ? 8.471 7.855 12.882 1.00 94.56 106 VAL A C 1
ATOM 758 O O . VAL A 1 106 ? 7.516 8.208 13.574 1.00 94.56 106 VAL A O 1
ATOM 761 N N . TYR A 1 107 ? 9.703 7.757 13.388 1.00 93.50 107 TYR A N 1
ATOM 762 C CA . TYR A 1 107 ? 10.048 7.965 14.797 1.00 93.50 107 TYR A CA 1
ATOM 763 C C . TYR A 1 107 ? 9.828 9.410 15.274 1.00 93.50 107 TYR A C 1
ATOM 765 O O . TYR A 1 107 ? 9.494 9.622 16.443 1.00 93.50 107 TYR A O 1
ATOM 773 N N . VAL A 1 108 ? 9.957 10.407 14.381 1.00 91.94 108 VAL A N 1
ATOM 774 C CA . VAL A 1 108 ? 9.666 11.825 14.692 1.00 91.94 108 VAL A CA 1
ATOM 775 C C . VAL A 1 108 ? 8.263 11.989 15.296 1.00 91.94 108 VAL A C 1
ATOM 777 O O . VAL A 1 108 ? 8.042 12.870 16.132 1.00 91.94 108 VAL A O 1
ATOM 780 N N . GLY A 1 109 ? 7.319 11.121 14.919 1.00 83.81 109 GLY A N 1
ATOM 781 C CA . GLY A 1 109 ? 6.007 11.028 15.552 1.00 83.81 109 GLY A CA 1
ATOM 782 C C . GLY A 1 109 ? 5.153 12.285 15.381 1.00 83.81 109 GLY A C 1
ATOM 783 O O . GLY A 1 109 ? 4.466 12.717 16.314 1.00 83.81 109 GLY A O 1
ATOM 784 N N . ARG A 1 110 ? 5.272 12.931 14.215 1.00 87.38 110 ARG A N 1
ATOM 785 C CA . ARG A 1 110 ? 4.464 14.080 13.795 1.00 87.38 110 ARG A CA 1
ATOM 786 C C . ARG A 1 110 ? 3.666 13.684 12.556 1.00 87.38 110 ARG A C 1
ATOM 788 O O . ARG A 1 110 ? 4.212 13.697 11.453 1.00 87.38 110 ARG A O 1
ATOM 795 N N . TYR A 1 111 ? 2.376 13.395 12.730 1.00 86.69 111 TYR A N 1
ATOM 796 C CA . TYR A 1 111 ? 1.503 12.982 11.628 1.00 86.69 111 TYR A CA 1
ATOM 797 C C . TYR A 1 111 ? 1.467 14.005 10.482 1.00 86.69 111 TYR A C 1
ATOM 799 O O . TYR A 1 111 ? 1.583 13.622 9.325 1.00 86.69 111 TYR A O 1
ATOM 807 N N . THR A 1 112 ? 1.437 15.307 10.782 1.00 88.31 112 THR A N 1
ATOM 808 C CA . THR A 1 112 ? 1.447 16.367 9.756 1.00 88.31 112 THR A CA 1
ATOM 809 C C . THR A 1 112 ? 2.717 16.381 8.902 1.00 88.31 112 THR A C 1
ATOM 811 O O . THR A 1 112 ? 2.654 16.666 7.709 1.00 88.31 112 THR A O 1
ATOM 814 N N . LEU A 1 113 ? 3.878 16.064 9.486 1.00 90.00 113 LEU A N 1
ATOM 815 C CA . LEU A 1 113 ? 5.126 15.919 8.734 1.00 90.00 113 LEU A CA 1
ATOM 816 C C . LEU A 1 113 ? 5.070 14.670 7.853 1.00 90.00 113 LEU A C 1
ATOM 818 O O . LEU A 1 113 ? 5.383 14.747 6.669 1.00 90.00 113 LEU A O 1
ATOM 822 N N . PHE A 1 114 ? 4.640 13.545 8.426 1.00 91.56 114 PHE A N 1
ATOM 823 C CA . PHE A 1 114 ? 4.471 12.288 7.702 1.00 91.56 114 PHE A CA 1
ATOM 824 C C . PHE A 1 114 ? 3.534 12.457 6.498 1.00 91.56 114 PHE A C 1
ATOM 826 O O . PHE A 1 114 ? 3.909 12.106 5.384 1.00 91.56 114 PHE A O 1
ATOM 833 N N . GLU A 1 115 ? 2.361 13.063 6.689 1.00 90.81 115 GLU A N 1
ATOM 834 C CA . GLU A 1 115 ? 1.381 13.302 5.626 1.00 90.81 115 GLU A CA 1
ATOM 835 C C . GLU A 1 115 ? 1.953 14.192 4.513 1.00 90.81 115 GLU A C 1
ATOM 837 O O . GLU A 1 115 ? 1.802 13.869 3.334 1.00 90.81 115 GLU A O 1
ATOM 842 N N . ARG A 1 116 ? 2.670 15.271 4.861 1.00 93.62 116 ARG A N 1
ATOM 843 C CA . ARG A 1 116 ? 3.316 16.158 3.876 1.00 93.62 116 ARG A CA 1
ATOM 844 C C . ARG A 1 116 ? 4.397 15.442 3.070 1.00 93.62 116 ARG A C 1
ATOM 846 O O . ARG A 1 116 ? 4.418 15.570 1.848 1.00 93.62 116 ARG A O 1
ATOM 853 N N . VAL A 1 117 ? 5.264 14.669 3.726 1.00 94.25 117 VAL A N 1
ATOM 854 C CA . VAL A 1 117 ? 6.324 13.907 3.044 1.00 94.25 117 VAL A CA 1
ATOM 855 C C . VAL A 1 117 ? 5.722 12.838 2.132 1.00 94.25 117 VAL A C 1
ATOM 857 O O . VAL A 1 117 ? 6.111 12.732 0.971 1.00 94.25 117 VAL A O 1
ATOM 860 N N . MET A 1 118 ? 4.719 12.098 2.612 1.00 93.62 118 MET A N 1
ATOM 861 C CA . MET A 1 118 ? 4.021 11.088 1.814 1.00 93.62 118 MET A CA 1
ATOM 862 C C . MET A 1 118 ? 3.286 11.697 0.616 1.00 93.62 118 MET A C 1
ATOM 864 O O . MET A 1 118 ? 3.325 11.124 -0.473 1.00 93.62 118 MET A O 1
ATOM 868 N N . SER A 1 119 ? 2.674 12.872 0.785 1.00 93.19 119 SER A N 1
ATOM 869 C CA . SER A 1 119 ? 2.043 13.619 -0.311 1.00 93.19 119 SER A CA 1
ATOM 870 C C . SER A 1 119 ? 3.073 14.067 -1.350 1.00 93.19 119 SER A C 1
ATOM 872 O O . SER A 1 119 ? 2.841 13.917 -2.548 1.00 93.19 119 SER A O 1
ATOM 874 N N . GLY A 1 120 ? 4.245 14.536 -0.907 1.00 95.56 120 GLY A N 1
ATOM 875 C CA . GLY A 1 120 ? 5.366 14.874 -1.786 1.00 95.56 120 GLY A CA 1
ATOM 876 C C . GLY A 1 120 ? 5.866 13.670 -2.586 1.00 95.56 120 GLY A C 1
ATOM 877 O O . GLY A 1 120 ? 5.990 13.753 -3.807 1.00 95.56 120 GLY A O 1
ATOM 878 N N . PHE A 1 121 ? 6.070 12.521 -1.932 1.00 94.50 121 PHE A N 1
ATOM 879 C CA . PHE A 1 121 ? 6.427 11.281 -2.628 1.00 94.50 121 PHE A CA 1
ATOM 880 C C . PHE A 1 121 ? 5.351 10.840 -3.616 1.00 94.50 121 PHE A C 1
ATOM 882 O O . PHE A 1 121 ? 5.688 10.384 -4.706 1.00 94.50 121 PHE A O 1
ATOM 889 N N . MET A 1 122 ? 4.071 10.973 -3.251 1.00 92.56 122 MET A N 1
ATOM 890 C CA . MET A 1 122 ? 2.950 10.639 -4.124 1.00 92.56 122 MET A CA 1
ATOM 891 C C . MET A 1 122 ? 2.944 11.497 -5.386 1.00 92.56 122 MET A C 1
ATOM 893 O O . MET A 1 122 ? 2.839 10.948 -6.479 1.00 92.56 122 MET A O 1
ATOM 897 N N . LEU A 1 123 ? 3.110 12.812 -5.246 1.00 95.31 123 LEU A N 1
ATOM 898 C CA . LEU A 1 123 ? 3.167 13.723 -6.382 1.00 95.31 123 LEU A CA 1
ATOM 899 C C . LEU A 1 123 ? 4.385 13.434 -7.267 1.00 95.31 123 LEU A C 1
ATOM 901 O O . LEU A 1 123 ? 4.231 13.239 -8.468 1.00 95.31 123 LEU A O 1
ATOM 905 N N . ALA A 1 124 ? 5.578 13.339 -6.675 1.00 95.94 124 ALA A N 1
ATOM 906 C CA . ALA A 1 124 ? 6.819 13.133 -7.418 1.00 95.94 124 ALA A CA 1
ATOM 907 C C . ALA A 1 124 ? 6.822 11.806 -8.190 1.00 95.94 124 ALA A C 1
ATOM 909 O O . ALA A 1 124 ? 7.117 11.789 -9.385 1.00 95.94 124 ALA A O 1
ATOM 910 N N . LYS A 1 125 ? 6.426 10.696 -7.546 1.00 94.12 125 LYS A N 1
ATOM 911 C CA . LYS A 1 125 ? 6.354 9.395 -8.229 1.00 94.12 125 LYS A CA 1
ATOM 912 C C . LYS A 1 125 ? 5.273 9.376 -9.309 1.00 94.12 125 LYS A C 1
ATOM 914 O O . LYS A 1 125 ? 5.454 8.735 -10.338 1.00 94.12 125 LYS A O 1
ATOM 919 N N . PHE A 1 126 ? 4.150 10.061 -9.082 1.00 94.69 126 PHE A N 1
ATOM 920 C CA . PHE A 1 126 ? 3.062 10.127 -10.049 1.00 94.69 126 PHE A CA 1
ATOM 921 C C . PHE A 1 126 ? 3.482 10.899 -11.298 1.00 94.69 126 PHE A C 1
ATOM 923 O O . PHE A 1 126 ? 3.385 10.360 -12.395 1.00 94.69 126 PHE A O 1
ATOM 930 N N . VAL A 1 127 ? 4.029 12.105 -11.128 1.00 96.25 127 VAL A N 1
ATOM 931 C CA . VAL A 1 127 ? 4.539 12.921 -12.237 1.00 96.25 127 VAL A CA 1
ATOM 932 C C . VAL A 1 127 ? 5.634 12.176 -12.997 1.00 96.25 127 VAL A C 1
ATOM 934 O O . VAL A 1 127 ? 5.559 12.090 -14.218 1.00 96.25 127 VAL A O 1
ATOM 937 N N . GLY A 1 128 ? 6.600 11.571 -12.296 1.00 94.50 128 GLY A N 1
ATOM 938 C CA . GLY A 1 128 ? 7.669 10.804 -12.939 1.00 94.50 128 GLY A CA 1
ATOM 939 C C . GLY A 1 128 ? 7.145 9.651 -13.799 1.00 94.50 128 GLY A C 1
ATOM 940 O O . GLY A 1 128 ? 7.592 9.470 -14.930 1.00 94.50 128 GLY A O 1
ATOM 941 N N . MET A 1 129 ? 6.132 8.926 -13.316 1.00 93.94 129 MET A N 1
ATOM 942 C CA . MET A 1 129 ? 5.510 7.834 -14.071 1.00 93.94 129 MET A CA 1
ATOM 943 C C . MET A 1 129 ? 4.660 8.326 -15.249 1.00 93.94 129 MET A C 1
ATOM 945 O O . MET A 1 129 ? 4.654 7.691 -16.299 1.00 93.94 129 MET A O 1
ATOM 949 N N . VAL A 1 130 ? 3.953 9.450 -15.099 1.00 95.56 130 VAL A N 1
ATOM 950 C CA . VAL A 1 130 ? 3.181 10.063 -16.193 1.00 95.56 130 VAL A CA 1
ATOM 951 C C . VAL A 1 130 ? 4.114 10.519 -17.309 1.00 95.56 130 VAL A C 1
ATOM 953 O O . VAL A 1 130 ? 3.874 10.184 -18.464 1.00 95.56 130 VAL A O 1
ATOM 956 N N . VAL A 1 131 ? 5.197 11.226 -16.973 1.00 94.44 131 VAL A N 1
ATOM 957 C CA . VAL A 1 131 ? 6.203 11.658 -17.954 1.00 94.44 131 VAL A CA 1
ATOM 958 C C . VAL A 1 131 ? 6.779 10.448 -18.682 1.00 94.44 131 VAL A C 1
ATOM 960 O O . VAL A 1 131 ? 6.844 10.452 -19.907 1.00 94.44 131 VAL A O 1
ATOM 963 N N . LEU A 1 132 ? 7.123 9.383 -17.955 1.00 91.06 132 LEU A N 1
ATOM 964 C CA . LEU A 1 132 ? 7.654 8.172 -18.568 1.00 91.06 132 LEU A CA 1
ATOM 965 C C . LEU A 1 132 ? 6.649 7.492 -19.507 1.00 91.06 132 LEU A C 1
ATOM 967 O O . LEU A 1 132 ? 7.027 7.049 -20.589 1.00 91.06 132 LEU A O 1
ATOM 971 N N . ALA A 1 133 ? 5.373 7.437 -19.124 1.00 92.12 133 ALA A N 1
ATOM 972 C CA . ALA A 1 133 ? 4.322 6.897 -19.979 1.00 92.12 133 ALA A CA 1
ATOM 973 C C . ALA A 1 133 ? 4.141 7.735 -21.252 1.00 92.12 133 ALA A C 1
ATOM 975 O O . ALA A 1 133 ? 4.029 7.163 -22.328 1.00 92.12 133 ALA A O 1
ATOM 976 N N . VAL A 1 134 ? 4.170 9.068 -21.152 1.00 92.19 134 VAL A N 1
ATOM 977 C CA . VAL A 1 134 ? 4.095 9.961 -22.321 1.00 92.19 134 VAL A CA 1
ATOM 978 C C . VAL A 1 134 ? 5.294 9.761 -23.244 1.00 92.19 134 VAL A C 1
ATOM 980 O O . VAL A 1 134 ? 5.102 9.593 -24.442 1.00 92.19 134 VAL A O 1
ATOM 983 N N . VAL A 1 135 ? 6.516 9.715 -22.703 1.00 89.62 135 VAL A N 1
ATOM 984 C CA . VAL A 1 135 ? 7.727 9.439 -23.495 1.00 89.62 135 VAL A CA 1
ATOM 985 C C . VAL A 1 135 ? 7.615 8.085 -24.195 1.00 89.62 135 VAL A C 1
ATOM 987 O O . VAL A 1 135 ? 7.858 7.999 -25.391 1.00 89.62 135 VAL A O 1
ATOM 990 N N . THR A 1 136 ? 7.167 7.049 -23.483 1.00 88.25 136 THR A N 1
ATOM 991 C CA . THR A 1 136 ? 6.971 5.715 -24.072 1.00 88.25 136 THR A CA 1
ATOM 992 C C . THR A 1 136 ? 5.952 5.754 -25.213 1.00 88.25 136 THR A C 1
ATOM 994 O O . THR A 1 136 ? 6.197 5.173 -26.259 1.00 88.25 136 THR A O 1
ATOM 997 N N . LEU A 1 137 ? 4.832 6.468 -25.051 1.00 88.56 137 LEU A N 1
ATOM 998 C CA . LEU A 1 137 ? 3.803 6.594 -26.091 1.00 88.56 137 LEU A CA 1
ATOM 999 C C . LEU A 1 137 ? 4.292 7.324 -27.344 1.00 88.56 137 LEU A C 1
ATOM 1001 O O . LEU A 1 137 ? 3.842 7.000 -28.436 1.00 88.56 137 LEU A O 1
ATOM 1005 N N . VAL A 1 138 ? 5.164 8.322 -27.184 1.00 87.56 138 VAL A N 1
ATOM 1006 C CA . VAL A 1 138 ? 5.695 9.112 -28.304 1.00 87.56 138 VAL A CA 1
ATOM 1007 C C . VAL A 1 138 ? 6.771 8.345 -29.072 1.00 87.56 138 VAL A C 1
ATOM 1009 O O . VAL A 1 138 ? 6.859 8.497 -30.286 1.00 87.56 138 VAL A O 1
ATOM 1012 N N . THR A 1 139 ? 7.576 7.534 -28.384 1.00 83.19 139 THR A N 1
ATOM 1013 C CA . THR A 1 139 ? 8.673 6.773 -29.006 1.00 83.19 139 THR A CA 1
ATOM 1014 C C . THR A 1 139 ? 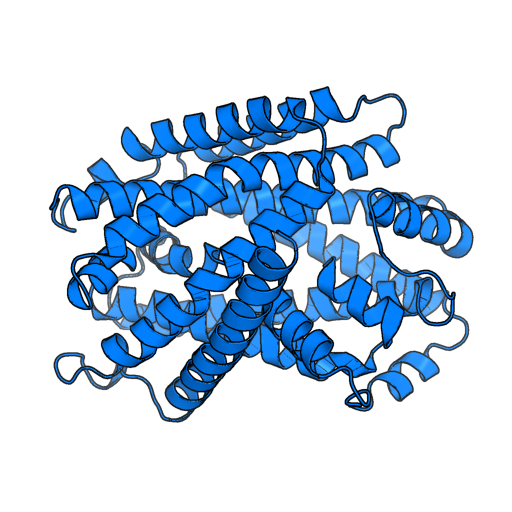8.234 5.407 -29.541 1.00 83.19 139 THR A C 1
ATOM 1016 O O . THR A 1 139 ? 8.956 4.794 -30.316 1.00 83.19 139 THR A O 1
ATOM 1019 N N . MET A 1 140 ? 7.071 4.903 -29.128 1.00 81.50 140 MET A N 1
ATOM 1020 C CA . MET A 1 140 ? 6.571 3.594 -29.544 1.00 81.50 140 MET A CA 1
ATOM 1021 C C . MET A 1 140 ? 6.179 3.567 -31.030 1.00 81.50 140 MET A C 1
ATOM 1023 O O . MET A 1 140 ? 5.466 4.450 -31.499 1.00 81.50 140 MET A O 1
ATOM 1027 N N . ASP A 1 141 ? 6.568 2.498 -31.732 1.00 77.81 141 ASP A N 1
ATOM 1028 C CA . ASP A 1 141 ? 6.305 2.331 -33.170 1.00 77.81 141 ASP A CA 1
ATOM 1029 C C . ASP A 1 141 ? 4.814 2.127 -33.505 1.00 77.81 141 ASP A C 1
ATOM 1031 O O . ASP A 1 141 ? 4.330 2.619 -34.523 1.00 77.81 141 ASP A O 1
ATOM 1035 N N . ASP A 1 142 ? 4.065 1.418 -32.648 1.00 79.56 142 ASP A N 1
ATOM 1036 C CA . ASP A 1 142 ? 2.636 1.122 -32.851 1.00 79.56 142 ASP A CA 1
ATOM 1037 C C . ASP A 1 142 ? 1.759 1.498 -31.637 1.00 79.56 142 ASP A C 1
ATOM 1039 O O . ASP A 1 142 ? 1.244 0.628 -30.928 1.00 79.56 142 ASP A O 1
ATOM 1043 N N . PRO A 1 143 ? 1.515 2.793 -31.373 1.00 77.94 143 PRO A N 1
ATOM 1044 C CA . PRO A 1 143 ? 0.636 3.212 -30.281 1.00 77.94 143 PRO A CA 1
ATOM 1045 C C . PRO A 1 143 ? -0.820 2.739 -30.464 1.00 77.94 143 PRO A C 1
ATOM 1047 O O . PRO A 1 143 ? -1.558 2.629 -29.481 1.00 77.94 143 PRO A O 1
ATOM 1050 N N . ALA A 1 144 ? -1.252 2.405 -31.687 1.00 76.50 144 ALA A N 1
ATOM 1051 C CA . ALA A 1 144 ? -2.577 1.833 -31.934 1.00 76.50 144 ALA A CA 1
ATOM 1052 C C . ALA A 1 144 ? -2.691 0.390 -31.394 1.00 76.50 144 ALA A C 1
ATOM 1054 O O . ALA A 1 144 ? -3.753 -0.009 -30.897 1.00 76.50 144 ALA A O 1
ATOM 1055 N N . GLY A 1 145 ? -1.586 -0.359 -31.377 1.00 73.88 145 GLY A N 1
ATOM 1056 C CA . GLY A 1 145 ? -1.437 -1.661 -30.720 1.00 73.88 145 GLY A CA 1
ATOM 1057 C C . GLY A 1 145 ? -1.783 -1.660 -29.220 1.00 73.88 145 GLY A C 1
ATOM 1058 O O . GLY A 1 145 ? -2.338 -2.631 -28.691 1.00 73.88 145 GLY A O 1
ATOM 1059 N N . LEU A 1 146 ? -1.559 -0.547 -28.510 1.00 80.56 146 LEU A N 1
ATOM 1060 C CA . LEU A 1 146 ? -1.963 -0.412 -27.099 1.00 80.56 146 LEU A CA 1
ATOM 1061 C C . LEU A 1 146 ? -3.483 -0.380 -26.928 1.00 80.56 146 LEU A C 1
ATOM 1063 O O . LEU A 1 146 ? -4.025 -0.975 -25.997 1.00 80.56 146 LEU A O 1
ATOM 1067 N N . VAL A 1 147 ? -4.186 0.305 -27.830 1.00 78.56 147 VAL A N 1
ATOM 1068 C CA . VAL A 1 147 ? -5.649 0.418 -27.772 1.00 78.56 147 VAL A CA 1
ATOM 1069 C C . VAL A 1 147 ? -6.297 -0.910 -28.149 1.00 78.56 147 VAL A C 1
ATOM 1071 O O . VAL A 1 147 ? -7.255 -1.340 -27.507 1.00 78.56 147 VAL A O 1
ATOM 1074 N N . THR A 1 148 ? -5.753 -1.603 -29.149 1.00 76.69 148 THR A N 1
ATOM 1075 C CA . THR A 1 148 ? -6.266 -2.917 -29.562 1.00 76.69 148 THR A CA 1
ATOM 1076 C C . THR A 1 148 ? -6.013 -3.995 -28.505 1.00 76.69 148 THR A C 1
ATOM 1078 O O . THR A 1 148 ? -6.881 -4.846 -28.285 1.00 76.69 148 THR A O 1
ATOM 1081 N N . SER A 1 149 ? -4.889 -3.926 -27.781 1.00 77.12 149 SER A N 1
ATOM 1082 C CA . SER A 1 149 ? -4.596 -4.818 -26.649 1.00 77.12 149 SER A CA 1
ATOM 1083 C C . SER A 1 149 ? -5.425 -4.528 -25.395 1.00 77.12 149 SER A C 1
ATOM 1085 O O . SER A 1 149 ? -5.483 -5.379 -24.516 1.00 77.12 149 SER A O 1
ATOM 1087 N N . LEU A 1 150 ? -6.143 -3.400 -25.317 1.00 83.31 150 LEU A N 1
ATOM 1088 C CA . LEU A 1 150 ? -7.057 -3.101 -24.205 1.00 83.31 150 LEU A CA 1
ATOM 1089 C C . LEU A 1 150 ? -8.288 -4.022 -24.177 1.00 83.31 150 LEU A C 1
ATOM 1091 O O . LEU A 1 150 ? -8.979 -4.102 -23.159 1.00 83.31 150 LEU A O 1
ATOM 1095 N N . LYS A 1 151 ? -8.593 -4.704 -25.291 1.00 83.06 151 LYS A N 1
ATOM 1096 C CA . LYS A 1 151 ? -9.753 -5.592 -25.387 1.00 83.06 151 LYS A CA 1
ATOM 1097 C C . LYS A 1 151 ? -9.637 -6.687 -24.312 1.00 83.06 151 LYS A C 1
ATOM 1099 O O . LYS A 1 151 ? -8.688 -7.471 -24.377 1.00 83.06 151 LYS A O 1
ATOM 1104 N N . PRO A 1 152 ? -10.576 -6.767 -23.345 1.00 81.62 152 PRO A N 1
ATOM 1105 C CA . PRO A 1 152 ? -10.485 -7.724 -22.250 1.00 81.62 152 PRO A CA 1
ATOM 1106 C C . PRO A 1 152 ? -10.361 -9.145 -22.785 1.00 81.62 152 PRO A C 1
ATOM 1108 O O . PRO A 1 152 ? -11.214 -9.610 -23.544 1.00 81.62 152 PRO A O 1
ATOM 1111 N N . ARG A 1 153 ? -9.290 -9.829 -22.391 1.00 78.38 153 ARG A N 1
ATOM 1112 C CA . ARG A 1 153 ? -9.080 -11.246 -22.677 1.00 78.38 153 ARG A CA 1
ATOM 1113 C C . ARG A 1 153 ? -8.757 -11.955 -21.376 1.00 78.38 153 ARG A C 1
ATOM 1115 O O . ARG A 1 153 ? -7.999 -11.442 -20.555 1.00 78.38 153 ARG A O 1
ATOM 1122 N N . LEU A 1 154 ? -9.372 -13.115 -21.197 1.00 78.94 154 LEU A N 1
ATOM 1123 C CA . LEU A 1 154 ? -9.009 -14.064 -20.163 1.00 78.94 154 LEU A CA 1
ATOM 1124 C C . LEU A 1 154 ? -8.145 -15.129 -20.852 1.00 78.94 154 LEU A C 1
ATOM 1126 O O . LEU A 1 154 ? -8.677 -15.826 -21.713 1.00 78.94 154 LEU A O 1
ATOM 1130 N N . PRO A 1 155 ? -6.837 -15.209 -20.566 1.00 75.00 155 PRO A N 1
ATOM 1131 C CA . PRO A 1 155 ? -5.980 -16.223 -21.170 1.00 75.00 155 PRO A CA 1
ATOM 1132 C C . PRO A 1 155 ? -6.404 -17.627 -20.712 1.00 75.00 155 PRO A C 1
ATOM 1134 O O . PRO A 1 155 ? -6.653 -17.844 -19.520 1.00 75.00 155 PRO A O 1
ATOM 1137 N N . ASP A 1 156 ? -6.496 -18.571 -21.649 1.00 72.25 156 ASP A N 1
ATOM 1138 C CA . ASP A 1 156 ? -6.874 -19.954 -21.352 1.00 72.25 156 ASP A CA 1
ATOM 1139 C C . ASP A 1 156 ? -5.833 -20.608 -20.429 1.00 72.25 156 ASP A C 1
ATOM 1141 O O . ASP A 1 156 ? -4.634 -20.560 -20.689 1.00 72.25 156 ASP A O 1
ATOM 1145 N N . GLY A 1 157 ? -6.289 -21.206 -19.323 1.00 69.94 157 GLY A N 1
ATOM 1146 C CA . GLY A 1 157 ? -5.420 -21.876 -18.345 1.00 69.94 157 GLY A CA 1
ATOM 1147 C C . GLY A 1 157 ? -4.750 -20.965 -17.305 1.00 69.94 157 GLY A C 1
ATOM 1148 O O . GLY A 1 157 ? -4.145 -21.482 -16.371 1.00 69.94 157 GLY A O 1
ATOM 1149 N N . ASP A 1 158 ? -4.918 -19.640 -17.385 1.00 78.38 158 ASP A N 1
ATOM 1150 C CA . ASP A 1 158 ? -4.140 -18.667 -16.592 1.00 78.38 158 ASP A CA 1
ATOM 1151 C C . ASP A 1 158 ? -4.971 -17.888 -15.551 1.00 78.38 158 ASP A C 1
ATOM 1153 O O . ASP A 1 158 ? -4.603 -16.810 -15.072 1.00 78.38 158 ASP A O 1
ATOM 1157 N N . MET A 1 159 ? -6.126 -18.442 -15.162 1.00 80.88 159 MET A N 1
ATOM 1158 C CA . MET A 1 159 ? -7.043 -17.822 -14.196 1.00 80.88 159 MET A CA 1
ATOM 1159 C C . MET A 1 159 ? -6.344 -17.474 -12.874 1.00 80.88 159 MET A C 1
ATOM 1161 O O . MET A 1 159 ? -6.596 -16.414 -12.306 1.00 80.88 159 MET A O 1
ATOM 1165 N N . ILE A 1 160 ? -5.443 -18.333 -12.390 1.00 77.88 160 ILE A N 1
ATOM 1166 C CA . ILE A 1 160 ? -4.705 -18.098 -11.140 1.00 77.88 160 ILE A CA 1
ATOM 1167 C C . ILE A 1 160 ? -3.824 -16.849 -11.263 1.00 77.88 160 ILE A C 1
ATOM 1169 O O . ILE A 1 160 ? -3.830 -16.020 -10.356 1.00 77.88 160 ILE A O 1
ATOM 1173 N N . THR A 1 161 ? -3.150 -16.656 -12.397 1.00 77.12 161 THR A N 1
ATOM 1174 C CA . THR A 1 161 ? -2.320 -15.476 -12.680 1.00 77.12 161 THR A CA 1
ATOM 1175 C C . THR A 1 161 ? -3.155 -14.195 -12.697 1.00 77.12 161 THR A C 1
ATOM 1177 O O . THR A 1 161 ? -2.775 -13.188 -12.094 1.00 77.12 161 THR A O 1
ATOM 1180 N N . VAL A 1 162 ? -4.344 -14.236 -13.307 1.00 83.81 162 VAL A N 1
ATOM 1181 C CA . VAL A 1 162 ? -5.282 -13.100 -13.308 1.00 83.81 162 VAL A CA 1
ATOM 1182 C C . VAL A 1 162 ? -5.786 -12.799 -11.896 1.00 83.81 162 VAL A C 1
ATOM 1184 O O . VAL A 1 162 ? -5.775 -11.643 -11.472 1.00 83.81 162 VAL A O 1
ATOM 1187 N N . LEU A 1 163 ? -6.176 -13.819 -11.127 1.00 82.94 163 LEU A N 1
ATOM 1188 C CA . LEU A 1 163 ? -6.595 -13.649 -9.734 1.00 82.94 163 LEU A CA 1
ATOM 1189 C C . LEU A 1 163 ? -5.452 -13.094 -8.874 1.00 82.94 163 LEU A C 1
ATOM 1191 O O . LEU A 1 163 ? -5.684 -12.191 -8.071 1.00 82.94 163 LEU A O 1
ATOM 1195 N N . ALA A 1 164 ? -4.219 -13.566 -9.071 1.00 79.38 164 ALA A N 1
ATOM 1196 C CA . ALA A 1 164 ? -3.032 -13.078 -8.379 1.00 79.38 164 ALA A CA 1
ATOM 1197 C C . ALA A 1 164 ? -2.722 -11.616 -8.735 1.00 79.38 164 ALA A C 1
ATOM 1199 O O . ALA A 1 164 ? -2.349 -10.841 -7.854 1.00 79.38 164 ALA A O 1
ATOM 1200 N N . LEU A 1 165 ? -2.947 -11.195 -9.984 1.00 82.81 165 LEU A N 1
ATOM 1201 C CA . LEU A 1 165 ? -2.844 -9.793 -10.402 1.00 82.81 165 LEU A CA 1
ATOM 1202 C C . LEU A 1 165 ? -3.892 -8.917 -9.698 1.00 82.81 165 LEU A C 1
ATOM 1204 O O . LEU A 1 165 ? -3.537 -7.880 -9.130 1.00 82.81 165 LEU A O 1
ATOM 1208 N N . ILE A 1 166 ? -5.163 -9.346 -9.681 1.00 86.69 166 ILE A N 1
ATOM 1209 C CA . ILE A 1 166 ? -6.243 -8.656 -8.949 1.00 86.69 166 ILE A CA 1
ATOM 1210 C C . ILE A 1 166 ? -5.871 -8.558 -7.466 1.00 86.69 166 ILE A C 1
ATOM 1212 O O . ILE A 1 166 ? -5.984 -7.489 -6.863 1.00 86.69 166 ILE A O 1
ATOM 1216 N N . GLY A 1 167 ? -5.385 -9.657 -6.887 1.00 80.44 167 GLY A N 1
ATOM 1217 C CA . GLY A 1 167 ? -4.994 -9.746 -5.489 1.00 80.44 167 GLY A CA 1
ATOM 1218 C C . GLY A 1 167 ? -3.790 -8.873 -5.138 1.00 80.44 167 GLY A C 1
ATOM 1219 O O . GLY A 1 167 ? -3.824 -8.166 -4.137 1.00 80.44 167 GLY A O 1
ATOM 1220 N N . GLY A 1 168 ? -2.755 -8.847 -5.977 1.00 78.88 168 GLY A N 1
ATOM 1221 C CA . GLY A 1 168 ? -1.551 -8.042 -5.766 1.00 78.88 168 GLY A CA 1
ATOM 1222 C C . GLY A 1 168 ? -1.802 -6.536 -5.873 1.00 78.88 168 GLY A C 1
ATOM 1223 O O . GLY A 1 168 ? -1.173 -5.746 -5.169 1.00 78.88 168 GLY A O 1
ATOM 1224 N N . VAL A 1 169 ? -2.751 -6.114 -6.717 1.00 79.25 169 VAL A N 1
ATOM 1225 C CA . VAL A 1 169 ? -3.179 -4.707 -6.802 1.00 79.25 169 VAL A CA 1
ATOM 1226 C C . VAL A 1 169 ? -4.144 -4.358 -5.669 1.00 79.25 169 VAL A C 1
ATOM 1228 O O . VAL A 1 169 ? -4.012 -3.300 -5.043 1.00 79.25 169 VAL A O 1
ATOM 1231 N N . GLY A 1 170 ? -5.113 -5.239 -5.411 1.00 71.50 170 GLY A N 1
ATOM 1232 C CA . GLY A 1 170 ? -6.218 -4.998 -4.492 1.00 71.50 170 GLY A CA 1
ATOM 1233 C C . GLY A 1 170 ? -5.885 -5.211 -3.017 1.00 71.50 170 GLY A C 1
ATOM 1234 O O . GLY A 1 170 ? -6.533 -4.643 -2.138 1.00 71.50 170 GLY A O 1
ATOM 1235 N N . GLY A 1 171 ? -4.870 -6.022 -2.738 1.00 69.50 171 GLY A N 1
ATOM 1236 C CA . GLY A 1 171 ? -4.616 -6.593 -1.431 1.00 69.50 171 GLY A CA 1
ATOM 1237 C C . GLY A 1 171 ? -3.345 -6.088 -0.773 1.00 69.50 171 GLY A C 1
ATOM 1238 O O . GLY A 1 171 ? -2.241 -6.448 -1.162 1.00 69.50 171 GLY A O 1
ATOM 1239 N N . THR A 1 172 ? -3.489 -5.298 0.292 1.00 74.75 172 THR A N 1
ATOM 1240 C CA . THR A 1 172 ? -2.360 -4.937 1.162 1.00 74.75 172 THR A CA 1
ATOM 1241 C C . THR A 1 172 ? -2.804 -4.912 2.618 1.00 74.75 172 THR A C 1
ATOM 1243 O O . THR A 1 172 ? -3.801 -4.259 2.929 1.00 74.75 172 THR A O 1
ATOM 1246 N N . ALA A 1 173 ? -2.033 -5.527 3.522 1.00 68.81 173 ALA A N 1
ATOM 1247 C CA . ALA A 1 173 ? -2.310 -5.502 4.965 1.00 68.81 173 ALA A CA 1
ATOM 1248 C C . ALA A 1 173 ? -2.442 -4.070 5.529 1.00 68.81 173 ALA A C 1
ATOM 1250 O O . ALA A 1 173 ? -3.178 -3.843 6.486 1.00 68.81 173 ALA A O 1
ATOM 1251 N N . GLY A 1 174 ? -1.802 -3.084 4.885 1.00 78.00 174 GLY A N 1
ATOM 1252 C CA . GLY A 1 174 ? -1.904 -1.670 5.253 1.00 78.00 174 GLY A CA 1
ATOM 1253 C C . GLY A 1 174 ? -3.299 -1.052 5.112 1.00 78.00 174 GLY A C 1
ATOM 1254 O O . GLY A 1 174 ? -3.536 0.003 5.690 1.00 78.00 174 GLY A O 1
ATOM 1255 N N . VAL A 1 175 ? -4.251 -1.699 4.424 1.00 87.56 175 VAL A N 1
ATOM 1256 C CA . VAL A 1 175 ? -5.645 -1.215 4.361 1.00 87.56 175 VAL A CA 1
ATOM 1257 C C . VAL A 1 175 ? -6.279 -1.156 5.755 1.00 87.56 175 VAL A C 1
ATOM 1259 O O . VAL A 1 175 ? -7.011 -0.215 6.056 1.00 87.56 175 VAL A O 1
ATOM 1262 N N . ALA A 1 176 ? -5.937 -2.100 6.639 1.00 87.75 176 ALA A N 1
ATOM 1263 C CA . ALA A 1 176 ? -6.395 -2.097 8.029 1.00 87.75 176 ALA A CA 1
ATOM 1264 C C . ALA A 1 176 ? -5.954 -0.838 8.796 1.00 87.75 176 ALA A C 1
ATOM 1266 O O . ALA A 1 176 ? -6.621 -0.426 9.742 1.00 87.75 176 ALA A O 1
ATOM 1267 N N . SER A 1 177 ? -4.859 -0.202 8.374 1.00 90.12 177 SER A N 1
ATOM 1268 C CA . SER A 1 177 ? -4.305 0.975 9.039 1.00 90.12 177 SER A CA 1
ATOM 1269 C C . SER A 1 177 ? -5.020 2.274 8.697 1.00 90.12 177 SER A C 1
ATOM 1271 O O . SER A 1 177 ? -4.812 3.274 9.385 1.00 90.12 177 SER A O 1
ATOM 1273 N N . TYR A 1 178 ? -5.898 2.274 7.687 1.00 92.06 178 TYR A N 1
ATOM 1274 C CA . TYR A 1 178 ? -6.629 3.476 7.289 1.00 92.06 178 TYR A CA 1
ATOM 1275 C C . TYR A 1 178 ? -7.446 4.071 8.443 1.00 92.06 178 TYR A C 1
ATOM 1277 O O . TYR A 1 178 ? -7.490 5.292 8.589 1.00 92.06 178 TYR A O 1
ATOM 1285 N N . SER A 1 179 ? -8.000 3.238 9.336 1.00 91.12 179 SER A N 1
ATOM 1286 C CA . SER A 1 179 ? -8.726 3.719 10.521 1.00 91.12 179 SER A CA 1
ATOM 1287 C C . SER A 1 179 ? -7.870 4.608 11.426 1.00 91.12 179 SER A C 1
ATOM 1289 O O . SER A 1 179 ? -8.389 5.524 12.057 1.00 91.12 179 SER A O 1
ATOM 1291 N N . TYR A 1 180 ? -6.557 4.373 11.483 1.00 92.38 180 TYR A N 1
ATOM 1292 C CA . TYR A 1 180 ? -5.649 5.174 12.303 1.00 92.38 180 TYR A CA 1
ATOM 1293 C C . TYR A 1 180 ? -5.370 6.533 11.674 1.00 92.38 180 TYR A C 1
ATOM 1295 O O . TYR A 1 180 ? -5.316 7.527 12.383 1.00 92.38 180 TYR A O 1
ATOM 1303 N N . TRP A 1 181 ? -5.270 6.613 10.348 1.00 92.00 181 TRP A N 1
ATOM 1304 C CA . TRP A 1 181 ? -5.117 7.897 9.663 1.00 92.00 181 TRP A CA 1
ATOM 1305 C C . TRP A 1 181 ? -6.402 8.729 9.707 1.00 92.00 181 TRP A C 1
ATOM 1307 O O . TRP A 1 181 ? -6.332 9.931 9.937 1.00 92.00 181 TRP A O 1
ATOM 1317 N N . VAL A 1 182 ? -7.578 8.098 9.592 1.00 92.25 182 VAL A N 1
ATOM 1318 C CA . VAL A 1 182 ? -8.877 8.762 9.832 1.00 92.25 182 VAL A CA 1
ATOM 1319 C C . VAL A 1 182 ? -8.933 9.340 11.253 1.00 92.25 182 VAL A C 1
ATOM 1321 O O . VAL A 1 182 ? -9.341 10.486 11.445 1.00 92.25 182 VAL A O 1
ATOM 1324 N N . ARG A 1 183 ? -8.457 8.576 12.244 1.00 90.19 183 ARG A N 1
ATOM 1325 C CA . ARG A 1 183 ? -8.338 9.017 13.639 1.00 90.19 183 ARG A CA 1
ATOM 1326 C C . ARG A 1 183 ? -7.371 10.192 13.816 1.00 90.19 183 ARG A C 1
ATOM 1328 O O . ARG A 1 183 ? -7.732 11.155 14.488 1.00 90.19 183 ARG A O 1
ATOM 1335 N N . GLU A 1 184 ? -6.179 10.131 13.223 1.00 90.38 184 GLU A N 1
ATOM 1336 C CA . GLU A 1 184 ? -5.162 11.198 13.278 1.00 90.38 184 GLU A CA 1
ATOM 1337 C C . GLU A 1 184 ? -5.650 12.495 12.622 1.00 90.38 184 GLU A C 1
ATOM 1339 O O . GLU A 1 184 ? -5.391 13.585 13.128 1.00 90.38 184 GLU A O 1
ATOM 1344 N N . LYS A 1 185 ? -6.446 12.394 11.548 1.00 89.56 185 LYS A N 1
ATOM 1345 C CA . LYS A 1 185 ? -7.127 13.546 10.935 1.00 89.56 185 LYS A CA 1
ATOM 1346 C C . LYS A 1 185 ? -8.248 14.130 11.801 1.00 89.56 185 LYS A C 1
ATOM 1348 O O . LYS A 1 185 ? -8.829 15.152 11.443 1.00 89.56 185 LYS A O 1
ATOM 1353 N N . GLY A 1 186 ? -8.583 13.495 12.925 1.00 89.00 186 GLY A N 1
ATOM 1354 C CA . GLY A 1 186 ? -9.661 13.930 13.808 1.00 89.00 186 GLY A CA 1
ATOM 1355 C C . GLY A 1 186 ? -11.051 13.768 13.192 1.00 89.00 186 GLY A C 1
ATOM 1356 O O . GLY A 1 186 ? -12.009 14.357 13.692 1.00 89.00 186 GLY A O 1
ATOM 1357 N N . TRP A 1 187 ? -11.185 12.974 12.126 1.00 91.62 187 TRP A N 1
ATOM 1358 C CA . TRP A 1 187 ? -12.473 12.696 11.505 1.00 91.62 187 TRP A CA 1
ATOM 1359 C C . TRP A 1 187 ? -13.297 11.831 12.451 1.00 91.62 187 TRP A C 1
ATOM 1361 O O . TRP A 1 187 ? -13.031 10.646 12.655 1.00 91.62 187 TRP A O 1
ATOM 1371 N N . ARG A 1 188 ? -14.288 12.464 13.072 1.00 83.25 188 ARG A N 1
ATOM 1372 C CA . ARG A 1 188 ? -15.172 11.864 14.069 1.00 83.25 188 ARG A CA 1
ATOM 1373 C C . ARG A 1 188 ? -16.607 12.122 13.655 1.00 83.25 188 ARG A C 1
ATOM 1375 O O . ARG A 1 188 ? -16.924 13.228 13.240 1.00 83.25 188 ARG A O 1
ATOM 1382 N N . HIS A 1 189 ? -17.487 11.146 13.849 1.00 82.56 189 HIS A N 1
ATOM 1383 C CA . HIS A 1 189 ? -18.917 11.247 13.536 1.00 82.56 189 HIS A CA 1
ATOM 1384 C C . HIS A 1 189 ? -19.264 11.193 12.037 1.00 82.56 189 HIS A C 1
ATOM 1386 O O . HIS A 1 189 ? -18.422 11.229 11.139 1.00 82.56 189 HIS A O 1
ATOM 1392 N N . ARG A 1 190 ? -20.573 11.108 11.778 1.00 85.19 190 ARG A N 1
ATOM 1393 C CA . ARG A 1 190 ? -21.171 10.877 10.457 1.00 85.19 190 ARG A CA 1
ATOM 1394 C C . ARG A 1 190 ? -20.846 11.951 9.423 1.00 85.19 190 ARG A C 1
ATOM 1396 O O . ARG A 1 190 ? -20.794 11.637 8.237 1.00 85.19 190 ARG A O 1
ATOM 1403 N N . SER A 1 191 ? -20.673 13.199 9.849 1.00 89.69 191 SER A N 1
ATOM 1404 C CA . SER A 1 191 ? -20.449 14.346 8.959 1.00 89.69 191 SER A CA 1
ATOM 1405 C C . SER A 1 191 ? -19.203 14.188 8.086 1.00 89.69 191 SER A C 1
ATOM 1407 O O . SER A 1 191 ? -19.175 14.713 6.978 1.00 89.69 191 SER A O 1
ATOM 1409 N N . TRP A 1 192 ? -18.215 13.407 8.533 1.00 93.06 192 TRP A N 1
ATOM 1410 C CA . TRP A 1 192 ? -16.992 13.141 7.776 1.00 93.06 192 TRP A CA 1
ATOM 1411 C C . TRP A 1 192 ? -17.102 11.976 6.791 1.00 93.06 192 TRP A C 1
ATOM 1413 O O . TRP A 1 192 ? -16.195 11.796 5.985 1.00 93.06 192 TRP A O 1
ATOM 1423 N N . LEU A 1 193 ? -18.199 11.205 6.782 1.00 91.31 193 LEU A N 1
ATOM 1424 C CA . LEU A 1 193 ? -18.359 10.092 5.836 1.00 91.31 193 LEU A CA 1
ATOM 1425 C C . LEU A 1 193 ? -18.232 10.519 4.361 1.00 91.31 193 LEU A C 1
ATOM 1427 O O . LEU A 1 193 ? -17.525 9.831 3.624 1.00 91.31 193 LEU A O 1
ATOM 1431 N N . PRO A 1 194 ? -18.876 11.610 3.892 1.00 93.19 194 PRO A N 1
ATOM 1432 C CA . PRO A 1 194 ? -18.715 12.060 2.510 1.00 93.19 194 PRO A CA 1
ATOM 1433 C C . PRO A 1 194 ? -17.276 12.485 2.203 1.00 93.19 194 PRO A C 1
ATOM 1435 O O . PRO A 1 194 ? -16.748 12.122 1.156 1.00 93.19 194 PRO A O 1
ATOM 1438 N N . VAL A 1 195 ? -16.626 13.187 3.137 1.00 94.12 195 VAL A N 1
ATOM 1439 C CA . VAL A 1 195 ? -15.240 13.657 2.991 1.00 94.12 195 VAL A CA 1
ATOM 1440 C C . VAL A 1 195 ? -14.274 12.477 2.907 1.00 94.12 195 VAL A C 1
ATOM 1442 O O . VAL A 1 195 ? -13.475 12.409 1.982 1.00 94.12 195 VAL A O 1
ATOM 1445 N N . MET A 1 196 ? -14.402 11.501 3.807 1.00 94.94 196 MET A N 1
ATOM 1446 C CA . MET A 1 196 ? -13.596 10.278 3.812 1.00 94.94 196 MET A CA 1
ATOM 1447 C C . MET A 1 196 ? -13.767 9.477 2.514 1.00 94.94 196 MET A C 1
ATOM 1449 O O . MET A 1 196 ? -12.796 8.964 1.958 1.00 94.94 196 MET A O 1
ATOM 1453 N N . ARG A 1 197 ? -15.001 9.381 2.001 1.00 94.00 197 ARG A N 1
ATOM 1454 C CA . ARG A 1 197 ? -15.281 8.713 0.723 1.00 94.00 197 ARG A CA 1
ATOM 1455 C C . ARG A 1 197 ? -14.663 9.442 -0.457 1.00 94.00 197 ARG A C 1
ATOM 1457 O O . ARG A 1 197 ? -14.142 8.766 -1.338 1.00 94.00 197 ARG A O 1
ATOM 1464 N N . ALA A 1 198 ? -14.722 10.772 -0.474 1.00 94.12 198 ALA A N 1
ATOM 1465 C CA . ALA A 1 198 ? -14.106 11.589 -1.512 1.00 94.12 198 ALA A CA 1
ATOM 1466 C C . ALA A 1 198 ? -12.574 11.476 -1.475 1.00 94.12 198 ALA A C 1
ATOM 1468 O O . ALA A 1 198 ? -11.969 11.184 -2.500 1.00 94.12 198 ALA A O 1
ATOM 1469 N N . ASP A 1 199 ? -11.962 11.600 -0.295 1.00 93.25 199 ASP A N 1
ATOM 1470 C CA . ASP A 1 199 ? -10.519 11.423 -0.067 1.00 93.25 199 ASP A CA 1
ATOM 1471 C C . ASP A 1 199 ? -10.033 10.050 -0.555 1.00 93.25 199 ASP A C 1
ATOM 1473 O O . ASP A 1 199 ? -9.097 9.954 -1.354 1.00 93.25 199 ASP A O 1
ATOM 1477 N N . SER A 1 200 ? -10.740 8.987 -0.162 1.00 92.44 200 SER A N 1
ATOM 1478 C CA . SER A 1 200 ? -10.454 7.633 -0.635 1.00 92.44 200 SER A CA 1
ATOM 1479 C C . SER A 1 200 ? -10.654 7.510 -2.149 1.00 92.44 200 SER A C 1
ATOM 1481 O O . SER A 1 200 ? -9.795 6.963 -2.835 1.00 92.44 200 SER A O 1
ATOM 1483 N N . ALA A 1 201 ? -11.758 8.024 -2.700 1.00 94.00 201 ALA A N 1
ATOM 1484 C CA . ALA A 1 201 ? -12.073 7.890 -4.123 1.00 94.00 201 ALA A CA 1
ATOM 1485 C C . ALA A 1 201 ? -11.031 8.590 -5.003 1.00 94.00 201 ALA A C 1
ATOM 1487 O O . ALA A 1 201 ? -10.543 7.990 -5.958 1.00 94.00 201 ALA A O 1
ATOM 1488 N N . VAL A 1 202 ? -10.631 9.813 -4.645 1.00 94.69 202 VAL A N 1
ATOM 1489 C CA . VAL A 1 202 ? -9.573 10.555 -5.343 1.00 94.69 202 VAL A CA 1
ATOM 1490 C C . VAL A 1 202 ? -8.244 9.808 -5.239 1.00 94.69 202 VAL A C 1
ATOM 1492 O O . VAL A 1 202 ? -7.589 9.580 -6.254 1.00 94.69 202 VAL A O 1
ATOM 1495 N N . SER A 1 203 ? -7.873 9.340 -4.044 1.00 91.50 203 SER A N 1
ATOM 1496 C CA . SER A 1 203 ? -6.625 8.594 -3.835 1.00 91.50 203 SER A CA 1
ATOM 1497 C C . SER A 1 203 ? -6.548 7.329 -4.698 1.00 91.50 203 SER A C 1
ATOM 1499 O O . SER A 1 203 ? -5.511 7.035 -5.303 1.00 91.50 203 SER A O 1
ATOM 1501 N N . TYR A 1 204 ? -7.652 6.584 -4.800 1.00 93.06 204 TYR A N 1
ATOM 1502 C CA . TYR A 1 204 ? -7.717 5.369 -5.611 1.00 93.06 204 TYR A CA 1
ATOM 1503 C C . TYR A 1 204 ? -7.847 5.645 -7.111 1.00 93.06 204 TYR A C 1
ATOM 1505 O O . TYR A 1 204 ? -7.284 4.883 -7.894 1.00 93.06 204 TYR A O 1
ATOM 1513 N N . ALA A 1 205 ? -8.472 6.750 -7.524 1.00 94.69 205 ALA A N 1
ATOM 1514 C CA . ALA A 1 205 ? -8.474 7.192 -8.919 1.00 94.69 205 ALA A CA 1
ATOM 1515 C C . ALA A 1 205 ? -7.059 7.556 -9.397 1.00 94.69 205 ALA A C 1
ATOM 1517 O O . ALA A 1 205 ? -6.613 7.073 -10.437 1.00 94.69 205 ALA A O 1
ATOM 1518 N N . VAL A 1 206 ? -6.305 8.324 -8.600 1.00 93.69 206 VAL A N 1
ATOM 1519 C CA . VAL A 1 206 ? -4.896 8.641 -8.898 1.00 93.69 206 VAL A CA 1
ATOM 1520 C C . VAL A 1 206 ? -4.043 7.369 -8.891 1.00 93.69 206 VAL A C 1
ATOM 1522 O O . VAL A 1 206 ? -3.168 7.201 -9.738 1.00 93.69 206 VAL A O 1
ATOM 1525 N N . THR A 1 207 ? -4.314 6.433 -7.976 1.00 91.44 207 THR A N 1
ATOM 1526 C CA . THR A 1 207 ? -3.635 5.128 -7.957 1.00 91.44 207 THR A CA 1
ATOM 1527 C C . THR A 1 207 ? -3.928 4.315 -9.219 1.00 91.44 207 THR A C 1
ATOM 1529 O O . THR A 1 207 ? -3.007 3.726 -9.778 1.00 91.44 207 THR A O 1
ATOM 1532 N N . PHE A 1 208 ? -5.176 4.286 -9.690 1.00 93.69 208 PHE A N 1
ATOM 1533 C CA . PHE A 1 208 ? -5.534 3.609 -10.934 1.00 93.69 208 PHE A CA 1
ATOM 1534 C C . PHE A 1 208 ? -4.798 4.224 -12.124 1.00 93.69 208 PHE A C 1
ATOM 1536 O O . PHE A 1 208 ? -4.143 3.501 -12.869 1.00 93.69 208 PHE A O 1
ATOM 1543 N N . LEU A 1 209 ? -4.806 5.554 -12.241 1.00 95.06 209 LEU A N 1
ATOM 1544 C CA . LEU A 1 209 ? -4.088 6.262 -13.298 1.00 95.06 209 LEU A CA 1
ATOM 1545 C C . LEU A 1 209 ? -2.577 5.986 -13.253 1.00 95.06 209 LEU A C 1
ATOM 1547 O O . LEU A 1 209 ? -1.970 5.708 -14.282 1.00 95.06 209 LEU A O 1
ATOM 1551 N N . PHE A 1 210 ? -1.977 5.954 -12.061 1.00 93.25 210 PHE A N 1
ATOM 1552 C CA . PHE A 1 210 ? -0.577 5.558 -11.890 1.00 93.25 210 PHE A CA 1
ATOM 1553 C C . PHE A 1 210 ? -0.298 4.147 -12.430 1.00 93.25 210 PHE A C 1
ATOM 1555 O O . PHE A 1 210 ? 0.736 3.905 -13.060 1.00 93.25 210 PHE A O 1
ATOM 1562 N N . VAL A 1 211 ? -1.209 3.200 -12.187 1.00 91.31 211 VAL A N 1
ATOM 1563 C CA . VAL A 1 211 ? -1.077 1.830 -12.695 1.00 91.31 211 VAL A CA 1
ATOM 1564 C C . VAL A 1 211 ? -1.289 1.768 -14.208 1.00 91.31 211 VAL A C 1
ATOM 1566 O O . VAL A 1 211 ? -0.564 1.027 -14.869 1.00 91.31 211 VAL A O 1
ATOM 1569 N N . VAL A 1 212 ? -2.199 2.566 -14.770 1.00 92.31 212 VAL A N 1
ATOM 1570 C CA . VAL A 1 212 ? -2.350 2.713 -16.226 1.00 92.31 212 VAL A CA 1
ATOM 1571 C C . VAL A 1 212 ? -1.035 3.188 -16.843 1.00 92.31 212 VAL A C 1
ATOM 1573 O O . VAL A 1 212 ? -0.514 2.513 -17.725 1.00 92.31 212 VAL A O 1
ATOM 1576 N N . CYS A 1 213 ? -0.434 4.262 -16.318 1.00 93.00 213 CYS A N 1
ATOM 1577 C CA . CYS A 1 213 ? 0.868 4.753 -16.778 1.00 93.00 213 CYS A CA 1
ATOM 1578 C C . CYS A 1 213 ? 1.959 3.680 -16.664 1.00 93.00 213 CYS A C 1
ATOM 1580 O O . CYS A 1 213 ? 2.702 3.446 -17.611 1.00 93.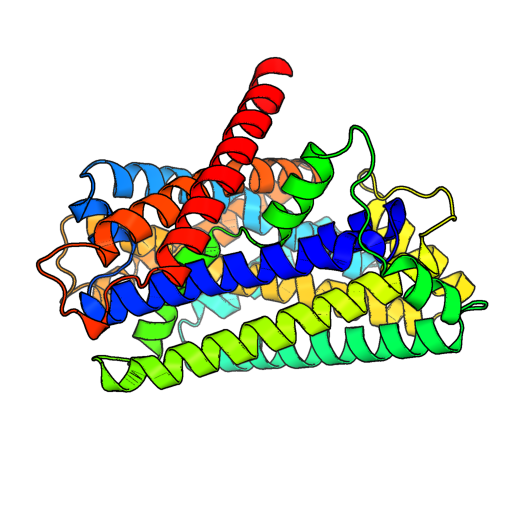00 213 CYS A O 1
ATOM 1582 N N . THR A 1 214 ? 2.010 2.965 -15.537 1.00 89.56 214 THR A N 1
ATOM 1583 C CA . THR A 1 214 ? 2.958 1.856 -15.349 1.00 89.56 214 THR A CA 1
ATOM 1584 C C . THR A 1 214 ? 2.750 0.744 -16.385 1.00 89.56 214 THR A C 1
ATOM 1586 O O . THR A 1 214 ? 3.719 0.161 -16.856 1.00 89.56 214 THR A O 1
ATOM 1589 N N . SER A 1 215 ? 1.502 0.431 -16.738 1.00 89.12 215 SER A N 1
ATOM 1590 C CA . SER A 1 215 ? 1.178 -0.642 -17.688 1.00 89.12 215 SER A CA 1
ATOM 1591 C C . SER A 1 215 ? 1.489 -0.241 -19.129 1.00 89.12 215 SER A C 1
ATOM 1593 O O . SER A 1 215 ? 1.939 -1.083 -19.897 1.00 89.12 215 SER A O 1
ATOM 1595 N N . ILE A 1 216 ? 1.324 1.040 -19.475 1.00 89.69 216 ILE A N 1
ATOM 1596 C CA . ILE A 1 216 ? 1.772 1.603 -20.758 1.00 89.69 216 ILE A CA 1
ATOM 1597 C C . ILE A 1 216 ? 3.287 1.438 -20.893 1.00 89.69 216 ILE A C 1
ATOM 1599 O O . ILE A 1 216 ? 3.749 0.864 -21.873 1.00 89.69 216 ILE A O 1
ATOM 1603 N N . VAL A 1 217 ? 4.042 1.860 -19.872 1.00 87.12 217 VAL A N 1
ATOM 1604 C CA . VAL A 1 217 ? 5.505 1.700 -19.823 1.00 87.12 217 VAL A CA 1
ATOM 1605 C C . VAL A 1 217 ? 5.891 0.222 -19.935 1.00 87.12 217 VAL A C 1
ATOM 1607 O O . VAL A 1 217 ? 6.713 -0.142 -20.765 1.00 87.12 217 VAL A O 1
ATOM 1610 N N . GLY A 1 218 ? 5.264 -0.653 -19.143 1.00 84.31 218 GLY A N 1
ATOM 1611 C CA . GLY A 1 218 ? 5.540 -2.091 -19.183 1.00 84.31 218 GLY A CA 1
ATOM 1612 C C . GLY A 1 218 ? 5.225 -2.733 -20.535 1.00 84.31 218 GLY A C 1
ATOM 1613 O O . GLY A 1 218 ? 6.001 -3.555 -21.007 1.00 84.31 218 GLY A O 1
ATOM 1614 N N . THR A 1 219 ? 4.124 -2.339 -21.178 1.00 84.94 219 THR A N 1
ATOM 1615 C CA . THR A 1 219 ? 3.731 -2.890 -22.480 1.00 84.94 219 THR A CA 1
ATOM 1616 C C . THR A 1 219 ? 4.681 -2.416 -23.571 1.00 84.94 219 THR A C 1
ATOM 1618 O O . THR A 1 219 ? 5.226 -3.245 -24.285 1.00 84.94 219 THR A O 1
ATOM 1621 N N . GLY A 1 220 ? 4.938 -1.107 -23.663 1.00 81.50 220 GLY A N 1
ATOM 1622 C CA . GLY A 1 220 ? 5.798 -0.548 -24.709 1.00 81.50 220 GLY A CA 1
ATOM 1623 C C . GLY A 1 220 ? 7.239 -1.066 -24.674 1.00 81.50 220 GLY A C 1
ATOM 1624 O O . GLY A 1 220 ? 7.882 -1.114 -25.712 1.00 81.50 220 GLY A O 1
ATOM 1625 N N . LEU A 1 221 ? 7.735 -1.483 -23.504 1.00 76.00 221 LEU A N 1
ATOM 1626 C CA . LEU A 1 221 ? 9.130 -1.903 -23.329 1.00 76.00 221 LEU A CA 1
ATOM 1627 C C . LEU A 1 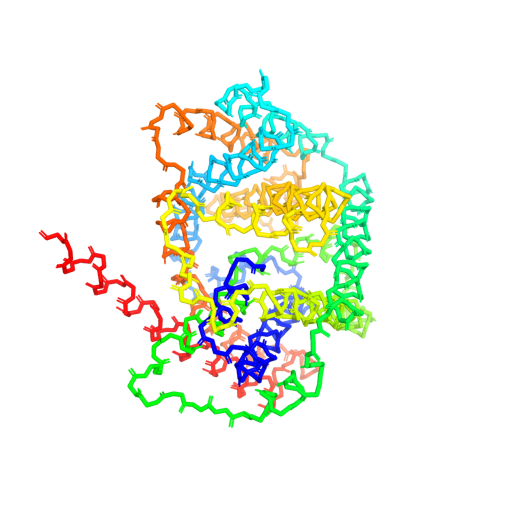221 ? 9.343 -3.421 -23.288 1.00 76.00 221 LEU A C 1
ATOM 1629 O O . LEU A 1 221 ? 10.444 -3.892 -23.562 1.00 76.00 221 LEU A O 1
ATOM 1633 N N . LEU A 1 222 ? 8.344 -4.192 -22.851 1.00 75.19 222 LEU A N 1
ATOM 1634 C CA . LEU A 1 222 ? 8.536 -5.611 -22.518 1.00 75.19 222 LEU A CA 1
ATOM 1635 C C . LEU A 1 222 ? 7.614 -6.534 -23.303 1.00 75.19 222 LEU A C 1
ATOM 1637 O O . LEU A 1 222 ? 7.973 -7.692 -23.533 1.00 75.19 222 LEU A O 1
ATOM 1641 N N . TYR A 1 223 ? 6.440 -6.059 -23.712 1.00 74.31 223 TYR A N 1
ATOM 1642 C CA . TYR A 1 223 ? 5.463 -6.908 -24.377 1.00 74.31 223 TYR A CA 1
ATOM 1643 C C . TYR A 1 223 ? 5.960 -7.309 -25.768 1.00 74.31 223 TYR A C 1
ATOM 1645 O O . TYR A 1 223 ? 6.358 -6.468 -26.566 1.00 74.31 223 TYR A O 1
ATOM 1653 N N . GLY A 1 224 ? 5.981 -8.615 -26.047 1.00 66.62 224 GLY A N 1
ATOM 1654 C CA . GLY A 1 224 ? 6.526 -9.159 -27.298 1.00 66.62 224 GLY A CA 1
ATOM 1655 C C . GLY A 1 224 ? 8.057 -9.281 -27.346 1.00 66.62 224 GLY A C 1
ATOM 1656 O O . GLY A 1 224 ? 8.576 -9.873 -28.285 1.00 66.62 224 GLY A O 1
ATOM 1657 N N . SER A 1 225 ? 8.787 -8.816 -26.322 1.00 65.94 225 SER A N 1
ATOM 1658 C CA . SER A 1 225 ? 10.260 -8.913 -26.258 1.00 65.94 225 SER A CA 1
ATOM 1659 C C . SER A 1 225 ? 10.791 -10.290 -25.822 1.00 65.94 225 SER A C 1
ATOM 1661 O O . SER A 1 225 ? 11.999 -10.521 -25.823 1.00 65.94 225 SER A O 1
ATOM 1663 N N . GLY A 1 226 ? 9.908 -11.194 -25.375 1.00 59.78 226 GLY A N 1
ATOM 1664 C CA . GLY A 1 226 ? 10.273 -12.499 -24.805 1.00 59.78 226 GLY A CA 1
ATOM 1665 C C . GLY A 1 226 ? 10.942 -12.435 -23.422 1.00 59.78 226 GLY A C 1
ATOM 1666 O O . GLY A 1 226 ? 11.285 -13.474 -22.863 1.00 59.78 226 GLY A O 1
ATOM 1667 N N . ARG A 1 227 ? 11.124 -11.238 -22.845 1.00 62.03 227 ARG A N 1
ATOM 1668 C CA . ARG A 1 227 ? 11.732 -11.042 -21.522 1.00 62.03 227 ARG A CA 1
ATOM 1669 C C . ARG A 1 227 ? 10.668 -11.115 -20.427 1.00 62.03 227 ARG A C 1
ATOM 1671 O O . ARG A 1 227 ? 9.775 -10.274 -20.359 1.00 62.03 227 ARG A O 1
ATOM 1678 N N . THR A 1 228 ? 10.785 -12.090 -19.531 1.00 55.88 228 THR A N 1
ATOM 1679 C CA . THR A 1 228 ? 9.936 -12.201 -18.337 1.00 55.88 228 THR A CA 1
ATOM 1680 C C . THR A 1 228 ? 10.602 -11.561 -17.123 1.00 55.88 228 THR A C 1
ATOM 1682 O O . THR A 1 228 ? 11.806 -11.696 -16.909 1.00 55.88 228 THR A O 1
ATOM 1685 N N . ILE A 1 229 ? 9.815 -10.889 -16.278 1.00 57.25 229 ILE A N 1
ATOM 1686 C CA . ILE A 1 229 ? 10.296 -10.348 -14.999 1.00 57.25 229 ILE A CA 1
ATOM 1687 C C . ILE A 1 229 ? 10.370 -11.501 -13.986 1.00 57.25 229 ILE A C 1
ATOM 1689 O O . ILE A 1 229 ? 9.445 -11.713 -13.204 1.00 57.25 229 ILE A O 1
ATOM 1693 N N . THR A 1 230 ? 11.456 -12.272 -14.008 1.00 47.94 230 THR A N 1
ATOM 1694 C CA . THR A 1 230 ? 11.695 -13.373 -13.059 1.00 47.94 230 THR A CA 1
ATOM 1695 C C . THR A 1 230 ? 13.083 -13.259 -12.432 1.00 47.94 230 THR A C 1
ATOM 1697 O O . THR A 1 230 ? 14.079 -13.213 -13.145 1.00 47.94 230 THR A O 1
ATOM 1700 N N . GLY A 1 231 ? 13.161 -13.258 -11.096 1.00 49.03 231 GLY A N 1
ATOM 1701 C CA . GLY A 1 231 ? 14.425 -13.371 -10.350 1.00 49.03 231 GLY A CA 1
ATOM 1702 C C . GLY A 1 231 ? 15.036 -12.061 -9.826 1.00 49.03 231 GLY A C 1
ATOM 1703 O O . GLY A 1 231 ? 14.403 -11.005 -9.819 1.00 49.03 231 GLY A O 1
ATOM 1704 N N . ASN A 1 232 ? 16.280 -12.163 -9.332 1.00 39.22 232 ASN A N 1
ATOM 1705 C CA . ASN A 1 232 ? 17.060 -11.065 -8.731 1.00 39.22 232 ASN A CA 1
ATOM 1706 C C . ASN A 1 232 ? 17.410 -9.941 -9.723 1.00 39.22 232 ASN A C 1
ATOM 1708 O O . ASN A 1 232 ? 17.587 -8.803 -9.292 1.00 39.22 232 ASN A O 1
ATOM 1712 N N . ASP A 1 233 ? 17.433 -10.231 -11.026 1.00 52.34 233 ASP A N 1
ATOM 1713 C CA . ASP A 1 233 ? 17.792 -9.268 -12.076 1.00 52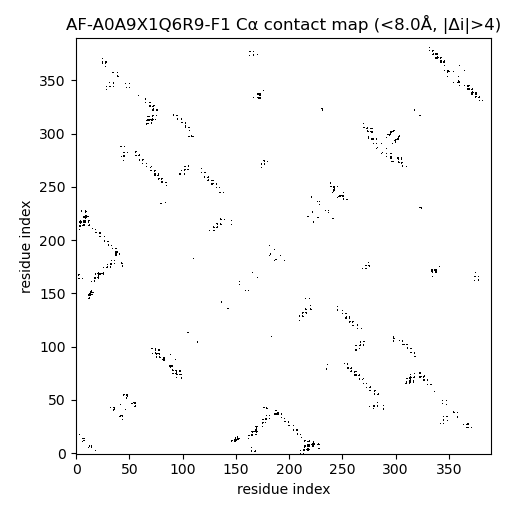.34 233 ASP A CA 1
ATOM 1714 C C . ASP A 1 233 ? 16.599 -8.447 -12.576 1.00 52.34 233 ASP A C 1
ATOM 1716 O O . ASP A 1 233 ? 16.751 -7.600 -13.450 1.00 52.34 233 ASP A O 1
ATOM 1720 N N . GLY A 1 234 ? 15.403 -8.645 -12.007 1.00 58.53 234 GLY A N 1
ATOM 1721 C CA . GLY A 1 234 ? 14.162 -8.051 -12.507 1.00 58.53 234 GLY A CA 1
ATOM 1722 C C . GLY A 1 234 ? 14.182 -6.524 -12.630 1.00 58.53 234 GLY A C 1
ATOM 1723 O O . GLY A 1 234 ? 13.512 -5.993 -13.502 1.00 58.53 234 GLY A O 1
ATOM 1724 N N . LEU A 1 235 ? 14.956 -5.800 -11.812 1.00 64.00 235 LEU A N 1
ATOM 1725 C CA . LEU A 1 235 ? 15.086 -4.343 -11.950 1.00 64.00 235 LEU A CA 1
ATOM 1726 C C . LEU A 1 235 ? 16.102 -3.929 -13.026 1.00 64.00 235 LEU A C 1
ATOM 1728 O O . LEU A 1 235 ? 15.856 -2.963 -13.745 1.00 64.00 235 LEU A O 1
ATOM 1732 N N . ALA A 1 236 ? 17.212 -4.659 -13.162 1.00 61.38 236 ALA A N 1
ATOM 1733 C CA . ALA A 1 236 ? 18.201 -4.427 -14.217 1.00 61.38 236 ALA A CA 1
ATOM 1734 C C . ALA A 1 236 ? 17.615 -4.770 -15.597 1.00 61.38 236 ALA A C 1
ATOM 1736 O O . ALA A 1 236 ? 17.701 -3.960 -16.518 1.00 61.38 236 ALA A O 1
ATOM 1737 N N . ALA A 1 237 ? 16.879 -5.883 -15.679 1.00 61.78 237 ALA A N 1
ATOM 1738 C CA . ALA A 1 237 ? 16.118 -6.309 -16.851 1.00 61.78 237 ALA A CA 1
ATOM 1739 C C . ALA A 1 237 ? 15.052 -5.291 -17.295 1.00 61.78 237 ALA A C 1
ATOM 1741 O O . ALA A 1 237 ? 14.645 -5.302 -18.452 1.00 61.78 237 ALA A O 1
ATOM 1742 N N . LEU A 1 238 ? 14.606 -4.405 -16.395 1.00 66.06 238 LEU A N 1
ATOM 1743 C CA . LEU A 1 238 ? 13.695 -3.298 -16.704 1.00 66.06 238 LEU A CA 1
ATOM 1744 C C . LEU A 1 238 ? 14.434 -2.005 -17.064 1.00 66.06 238 LEU A C 1
ATOM 1746 O O . LEU A 1 238 ? 13.971 -1.254 -17.914 1.00 66.06 238 LEU A O 1
ATOM 1750 N N . ALA A 1 239 ? 15.559 -1.717 -16.408 1.00 66.00 239 ALA A N 1
ATOM 1751 C CA . ALA A 1 239 ? 16.257 -0.440 -16.537 1.00 66.00 239 ALA A CA 1
ATOM 1752 C C . ALA A 1 239 ? 17.195 -0.358 -17.752 1.00 66.00 239 ALA A C 1
ATOM 1754 O O . ALA A 1 239 ? 17.393 0.734 -18.286 1.00 66.00 239 ALA A O 1
ATOM 1755 N N . GLU A 1 240 ? 17.784 -1.477 -18.180 1.00 69.81 240 GLU A N 1
ATOM 1756 C CA . GLU A 1 240 ? 18.667 -1.522 -19.353 1.00 69.81 240 GLU A CA 1
ATOM 1757 C C . GLU A 1 240 ? 17.933 -1.275 -20.680 1.00 69.81 240 GLU A C 1
ATOM 1759 O O . GLU A 1 240 ? 18.383 -0.394 -21.416 1.00 69.81 240 GLU A O 1
ATOM 1764 N N . PRO A 1 241 ? 16.788 -1.930 -20.974 1.00 66.81 241 PRO A N 1
ATOM 1765 C CA . PRO A 1 241 ? 16.041 -1.679 -22.211 1.00 66.81 241 PRO A CA 1
ATOM 1766 C C . PRO A 1 241 ? 15.538 -0.237 -22.273 1.00 66.81 241 PRO A C 1
ATOM 1768 O O . PRO A 1 241 ? 15.680 0.441 -23.279 1.00 66.81 241 PRO A O 1
ATOM 1771 N N . LEU A 1 242 ? 15.084 0.290 -21.133 1.00 67.88 242 LEU A N 1
ATOM 1772 C CA . LEU A 1 242 ? 14.706 1.694 -20.982 1.00 67.88 242 LEU A CA 1
ATOM 1773 C C . LEU A 1 242 ? 15.817 2.668 -21.382 1.00 67.88 242 LEU A C 1
ATOM 1775 O O . LEU A 1 242 ? 15.540 3.706 -21.975 1.00 67.88 242 LEU A O 1
ATOM 1779 N N . GLY A 1 243 ? 17.067 2.352 -21.043 1.00 65.56 243 GLY A N 1
ATOM 1780 C CA . GLY A 1 243 ? 18.214 3.170 -21.423 1.00 65.56 243 GLY A CA 1
ATOM 1781 C C . GLY A 1 243 ? 18.586 3.047 -22.898 1.00 65.56 243 GLY A C 1
ATOM 1782 O O . GLY A 1 243 ? 19.032 4.036 -23.475 1.00 65.56 243 GLY A O 1
ATOM 1783 N N . ALA A 1 244 ? 18.413 1.861 -23.484 1.00 70.38 244 ALA A N 1
ATOM 1784 C CA . ALA A 1 244 ? 18.706 1.599 -24.890 1.00 70.38 244 ALA A CA 1
ATOM 1785 C C . ALA A 1 244 ? 17.663 2.236 -25.821 1.00 70.38 244 ALA A C 1
ATOM 1787 O O . ALA A 1 244 ? 18.038 2.905 -26.780 1.00 70.38 244 ALA A O 1
ATOM 1788 N N . ASP A 1 245 ? 16.379 2.095 -25.487 1.00 70.06 245 ASP A N 1
ATOM 1789 C CA . ASP A 1 245 ? 15.269 2.450 -26.375 1.00 70.06 245 ASP A CA 1
ATOM 1790 C C . ASP A 1 245 ? 14.796 3.899 -26.164 1.00 70.06 245 ASP A C 1
ATOM 1792 O O . ASP A 1 245 ? 14.453 4.597 -27.115 1.00 70.06 245 ASP A O 1
ATOM 1796 N N . LEU A 1 246 ? 14.799 4.384 -24.914 1.00 73.62 246 LEU A N 1
ATOM 1797 C CA . LEU A 1 246 ? 14.293 5.720 -24.547 1.00 73.62 246 LEU A CA 1
ATOM 1798 C C . LEU A 1 246 ? 15.398 6.689 -24.084 1.00 73.62 246 LEU A C 1
ATOM 1800 O O . LEU A 1 246 ? 15.122 7.843 -23.743 1.00 73.62 246 LEU A O 1
ATOM 1804 N N . GLY A 1 247 ? 16.653 6.238 -24.066 1.00 80.12 247 GLY A N 1
ATOM 1805 C CA . GLY A 1 247 ? 17.816 7.037 -23.695 1.00 80.12 247 GLY A CA 1
ATOM 1806 C C . GLY A 1 247 ? 18.088 7.137 -22.188 1.00 80.12 247 GLY A C 1
ATOM 1807 O O . GLY A 1 247 ? 17.315 6.725 -21.317 1.00 80.12 247 GLY A O 1
ATOM 1808 N N . SER A 1 248 ? 19.238 7.731 -21.856 1.00 81.94 248 SER A N 1
ATOM 1809 C CA . SER A 1 248 ? 19.758 7.805 -20.481 1.00 81.94 248 SER A CA 1
ATOM 1810 C C . SER A 1 248 ? 18.840 8.567 -19.517 1.00 81.94 248 SER A C 1
ATOM 1812 O O . SER A 1 248 ? 18.719 8.187 -18.351 1.00 81.94 248 SER A O 1
ATOM 1814 N N . VAL A 1 249 ? 18.145 9.601 -19.997 1.00 84.38 249 VAL A N 1
ATOM 1815 C CA . VAL A 1 249 ? 17.223 10.415 -19.188 1.00 84.38 249 VAL A CA 1
ATOM 1816 C C . VAL A 1 249 ? 16.006 9.601 -18.742 1.00 84.38 249 VAL A C 1
ATOM 1818 O O . VAL A 1 249 ? 15.643 9.643 -17.565 1.00 84.38 249 VAL A O 1
ATOM 1821 N N . ALA A 1 250 ? 15.408 8.813 -19.640 1.00 84.44 250 ALA A N 1
ATOM 1822 C CA . ALA A 1 250 ? 14.258 7.967 -19.322 1.00 84.44 250 ALA A CA 1
ATOM 1823 C C . ALA A 1 250 ? 14.624 6.873 -18.310 1.00 84.44 250 ALA A C 1
ATOM 1825 O O . ALA A 1 250 ? 13.881 6.638 -17.354 1.00 84.44 250 ALA A O 1
ATOM 1826 N N . ARG A 1 251 ? 15.815 6.272 -18.449 1.00 85.56 251 ARG A N 1
ATOM 1827 C CA . ARG A 1 251 ? 16.358 5.322 -17.466 1.00 85.56 251 ARG A CA 1
ATOM 1828 C C . ARG A 1 251 ? 16.504 5.951 -16.080 1.00 85.56 251 ARG A C 1
ATOM 1830 O O . ARG A 1 251 ? 16.076 5.347 -15.093 1.00 85.56 251 ARG A O 1
ATOM 1837 N N . VAL A 1 252 ? 17.081 7.153 -15.990 1.00 88.50 252 VAL A N 1
ATOM 1838 C CA . VAL A 1 252 ? 17.249 7.852 -14.704 1.00 88.50 252 VAL A CA 1
ATOM 1839 C C . VAL A 1 252 ? 15.894 8.182 -14.080 1.00 88.50 252 VAL A C 1
ATOM 1841 O O . VAL A 1 252 ? 15.684 7.932 -12.892 1.00 88.50 252 VAL A O 1
ATOM 1844 N N . LEU A 1 253 ? 14.950 8.679 -14.883 1.00 90.69 253 LEU A N 1
ATOM 1845 C CA . LEU A 1 253 ? 13.600 9.000 -14.429 1.00 90.69 253 LEU A CA 1
ATOM 1846 C C . LEU A 1 253 ? 12.844 7.759 -13.936 1.00 90.69 253 LEU A C 1
ATOM 1848 O O . LEU A 1 253 ? 12.200 7.818 -12.886 1.00 90.69 253 LEU A O 1
ATOM 1852 N N . PHE A 1 254 ? 12.939 6.631 -14.648 1.00 88.62 254 PHE A N 1
ATOM 1853 C CA . PHE A 1 254 ? 12.320 5.369 -14.242 1.00 88.62 254 PHE A CA 1
ATOM 1854 C C . PHE A 1 254 ? 12.883 4.867 -12.914 1.00 88.62 254 PHE A C 1
ATOM 1856 O O . PHE A 1 254 ? 12.116 4.605 -11.988 1.00 88.62 254 PHE A O 1
ATOM 1863 N N . LEU A 1 255 ? 14.211 4.775 -12.792 1.00 88.94 255 LEU A N 1
ATOM 1864 C CA . LEU A 1 255 ? 14.866 4.297 -11.574 1.00 88.94 255 LEU A CA 1
ATOM 1865 C C . LEU A 1 255 ? 14.604 5.228 -10.384 1.00 88.94 255 LEU A C 1
ATOM 1867 O O . LEU A 1 255 ? 14.307 4.751 -9.290 1.00 88.94 255 LEU A O 1
ATOM 1871 N N . GLY A 1 256 ? 14.630 6.548 -10.598 1.00 91.94 256 GLY A N 1
ATOM 1872 C CA . GLY A 1 256 ? 14.274 7.537 -9.578 1.00 91.94 256 GLY A CA 1
ATOM 1873 C C . GLY A 1 256 ? 12.809 7.426 -9.144 1.00 91.94 256 GLY A C 1
ATOM 1874 O O . GLY A 1 256 ? 12.503 7.430 -7.952 1.00 91.94 256 GLY A O 1
ATOM 1875 N N . THR A 1 257 ? 11.893 7.234 -10.095 1.00 92.56 257 THR A N 1
ATOM 1876 C CA . THR A 1 257 ? 10.469 7.011 -9.807 1.00 92.56 257 THR A CA 1
ATOM 1877 C C . THR A 1 257 ? 10.255 5.703 -9.045 1.00 92.56 257 THR A C 1
ATOM 1879 O O . THR A 1 257 ? 9.540 5.682 -8.043 1.00 92.56 257 THR A O 1
ATOM 1882 N N . PHE A 1 258 ? 10.905 4.616 -9.463 1.00 89.81 258 PHE A N 1
ATOM 1883 C CA . PHE A 1 258 ? 10.855 3.318 -8.790 1.00 89.81 258 PHE A CA 1
ATOM 1884 C C . PHE A 1 258 ? 11.410 3.402 -7.359 1.00 89.81 258 PHE A C 1
ATOM 1886 O O . PHE A 1 258 ? 10.808 2.873 -6.418 1.00 89.81 258 PHE A O 1
ATOM 1893 N N . PHE A 1 259 ? 12.510 4.132 -7.162 1.00 92.06 259 PHE A N 1
ATOM 1894 C CA . PHE A 1 259 ? 13.051 4.433 -5.839 1.00 92.06 259 PHE A CA 1
ATOM 1895 C C . PHE A 1 259 ? 12.030 5.175 -4.963 1.00 92.06 259 PHE A C 1
ATOM 1897 O O . PHE A 1 259 ? 11.774 4.764 -3.836 1.00 92.06 259 PHE A O 1
ATOM 1904 N N . LEU A 1 260 ? 11.355 6.208 -5.477 1.00 94.44 260 LEU A N 1
ATOM 1905 C CA . LEU A 1 260 ? 10.318 6.922 -4.719 1.00 94.44 260 LEU A CA 1
ATOM 1906 C C . LEU A 1 260 ? 9.089 6.049 -4.410 1.00 94.44 260 LEU A C 1
ATOM 1908 O O . LEU A 1 260 ? 8.506 6.143 -3.324 1.00 94.44 260 LEU A O 1
ATOM 1912 N N . VAL A 1 261 ? 8.687 5.168 -5.331 1.00 91.69 261 VAL A N 1
ATOM 1913 C CA . VAL A 1 261 ? 7.603 4.194 -5.105 1.00 91.69 261 VAL A CA 1
ATOM 1914 C C . VAL A 1 261 ? 7.951 3.261 -3.945 1.00 91.69 261 VAL A C 1
ATOM 1916 O O . VAL A 1 261 ? 7.125 3.055 -3.056 1.00 91.69 261 VAL A O 1
ATOM 1919 N N . THR A 1 262 ? 9.167 2.720 -3.937 1.00 90.56 262 THR A N 1
ATOM 1920 C CA . THR A 1 262 ? 9.630 1.759 -2.925 1.00 90.56 262 THR A CA 1
ATOM 1921 C C . THR A 1 262 ? 9.892 2.432 -1.579 1.00 90.56 262 THR A C 1
ATOM 1923 O O . THR A 1 262 ? 9.430 1.934 -0.553 1.00 90.56 262 THR A O 1
ATOM 1926 N N . LEU A 1 263 ? 10.515 3.615 -1.576 1.00 93.62 263 LEU A N 1
ATOM 1927 C CA . LEU A 1 263 ? 10.740 4.424 -0.378 1.00 93.62 263 LEU A CA 1
ATOM 1928 C C . LEU A 1 263 ? 9.421 4.843 0.286 1.00 93.62 263 LEU A C 1
ATOM 1930 O O . LEU A 1 263 ? 9.254 4.676 1.493 1.00 93.62 263 LEU A O 1
ATOM 1934 N N . SER A 1 264 ? 8.451 5.340 -0.490 1.00 93.62 264 SER A N 1
ATOM 1935 C CA . SER A 1 264 ? 7.139 5.719 0.055 1.00 93.62 264 SER A CA 1
ATOM 1936 C C . SER A 1 264 ? 6.376 4.519 0.623 1.00 93.62 264 SER A C 1
ATOM 1938 O O . SER A 1 264 ? 5.765 4.629 1.686 1.00 93.62 264 SER A O 1
ATOM 1940 N N . ALA A 1 265 ? 6.451 3.354 -0.029 1.00 91.69 265 ALA A N 1
ATOM 1941 C CA . ALA A 1 265 ? 5.880 2.120 0.501 1.00 91.69 265 ALA A CA 1
ATOM 1942 C C . ALA A 1 265 ? 6.563 1.685 1.809 1.00 91.69 265 ALA A C 1
ATOM 1944 O O . ALA A 1 265 ? 5.875 1.294 2.751 1.00 91.69 265 ALA A O 1
ATOM 1945 N N . LEU A 1 266 ? 7.890 1.801 1.911 1.00 93.12 266 LEU A N 1
ATOM 1946 C CA . LEU A 1 266 ? 8.635 1.490 3.133 1.00 93.12 266 LEU A CA 1
ATOM 1947 C C . LEU A 1 266 ? 8.215 2.393 4.302 1.00 93.12 266 LEU A C 1
ATOM 1949 O O . LEU A 1 266 ? 7.817 1.890 5.352 1.00 93.12 266 LEU A O 1
ATOM 1953 N N . VAL A 1 267 ? 8.227 3.714 4.098 1.00 95.06 267 VAL A N 1
ATOM 1954 C CA . VAL A 1 267 ? 7.848 4.717 5.111 1.00 95.06 267 VAL A CA 1
ATOM 1955 C C . VAL A 1 267 ? 6.393 4.542 5.557 1.00 95.06 267 VAL A C 1
ATOM 1957 O O . VAL A 1 267 ? 6.112 4.449 6.756 1.00 95.06 267 VAL A O 1
ATOM 1960 N N . GLY A 1 268 ? 5.457 4.458 4.605 1.00 92.94 268 GLY A N 1
ATOM 1961 C CA . GLY A 1 268 ? 4.038 4.256 4.904 1.00 92.94 268 GLY A CA 1
ATOM 1962 C C . GLY A 1 268 ? 3.768 2.912 5.582 1.00 92.94 268 GLY A C 1
ATOM 1963 O O . GLY A 1 268 ? 2.962 2.827 6.509 1.00 92.94 268 GLY A O 1
ATOM 1964 N N . GLY A 1 269 ? 4.493 1.871 5.170 1.00 91.88 269 GLY A N 1
ATOM 1965 C CA . GLY A 1 269 ? 4.415 0.542 5.757 1.00 91.88 269 GLY A CA 1
ATOM 1966 C C . GLY A 1 269 ? 4.918 0.492 7.193 1.00 91.88 269 GLY A C 1
ATOM 1967 O O . GLY A 1 269 ? 4.209 -0.031 8.041 1.00 91.88 269 GLY A O 1
ATOM 1968 N N . PHE A 1 270 ? 6.066 1.097 7.510 1.00 94.25 270 PHE A N 1
ATOM 1969 C CA . PHE A 1 270 ? 6.543 1.204 8.894 1.00 94.25 270 PHE A CA 1
ATOM 1970 C C . PHE A 1 270 ? 5.525 1.891 9.795 1.00 94.25 270 PHE A C 1
ATOM 1972 O O . PHE A 1 270 ? 5.192 1.359 10.852 1.00 94.25 270 PHE A O 1
ATOM 1979 N N . ASN A 1 271 ? 4.974 3.026 9.361 1.00 94.81 271 ASN A N 1
ATOM 1980 C CA . ASN A 1 271 ? 3.938 3.722 10.117 1.00 94.81 271 ASN A CA 1
ATOM 1981 C C . ASN A 1 271 ? 2.705 2.827 10.349 1.00 94.81 271 ASN A C 1
ATOM 1983 O O . ASN A 1 271 ? 2.265 2.658 11.486 1.00 94.81 271 ASN A O 1
ATOM 1987 N N . SER A 1 272 ? 2.210 2.188 9.287 1.00 92.88 272 SER A N 1
ATOM 1988 C CA . SER A 1 272 ? 1.090 1.243 9.323 1.00 92.88 272 SER A CA 1
ATOM 1989 C C . SER A 1 272 ? 1.338 0.062 10.275 1.00 92.88 272 SER A C 1
ATOM 1991 O O . SER A 1 272 ? 0.509 -0.224 11.137 1.00 92.88 272 SER A O 1
ATOM 1993 N N . LEU A 1 273 ? 2.482 -0.616 10.154 1.00 92.62 273 LEU A N 1
ATOM 1994 C CA . LEU A 1 273 ? 2.847 -1.769 10.981 1.00 92.62 273 LEU A CA 1
ATOM 1995 C C . LEU A 1 273 ? 2.975 -1.377 12.456 1.00 92.62 273 LEU A C 1
ATOM 1997 O O . LEU A 1 273 ? 2.458 -2.081 13.321 1.00 92.62 273 LEU A O 1
ATOM 2001 N N . CYS A 1 274 ? 3.601 -0.233 12.749 1.00 94.56 274 CYS A N 1
ATOM 2002 C CA . CYS A 1 274 ? 3.759 0.249 14.121 1.00 94.56 274 CYS A CA 1
ATOM 2003 C C . CYS A 1 274 ? 2.410 0.562 14.772 1.00 94.56 274 CYS A C 1
ATOM 2005 O O . CYS A 1 274 ? 2.201 0.209 15.935 1.00 94.56 274 CYS A O 1
ATOM 2007 N N . TYR A 1 275 ? 1.473 1.159 14.031 1.00 94.06 275 TYR A N 1
ATOM 2008 C CA . TYR A 1 275 ? 0.109 1.346 14.518 1.00 94.06 275 TYR A CA 1
ATOM 2009 C C . TYR A 1 275 ? -0.592 0.008 14.776 1.00 94.06 275 TYR A C 1
ATOM 2011 O O . TYR A 1 275 ? -1.096 -0.207 15.877 1.00 94.06 275 TYR A O 1
ATOM 2019 N N . LEU A 1 276 ? -0.581 -0.914 13.809 1.00 92.94 276 LEU A N 1
ATOM 2020 C CA . LEU A 1 276 ? -1.224 -2.223 13.956 1.00 92.94 276 LEU A CA 1
ATOM 2021 C C . LEU A 1 276 ? -0.667 -3.016 15.148 1.00 92.94 276 LEU A C 1
ATOM 2023 O O . LEU A 1 276 ? -1.448 -3.574 15.920 1.00 92.94 276 LEU A O 1
ATOM 2027 N N . LEU A 1 277 ? 0.655 -3.036 15.341 1.00 94.12 277 LEU A N 1
ATOM 2028 C CA . LEU A 1 277 ? 1.302 -3.709 16.474 1.00 94.12 277 LEU A CA 1
ATOM 2029 C C . LEU A 1 277 ? 0.970 -3.042 17.807 1.00 94.12 277 LEU A C 1
ATOM 2031 O O . LEU A 1 277 ? 0.605 -3.732 18.760 1.00 94.12 277 LEU A O 1
ATOM 2035 N N . SER A 1 278 ? 1.051 -1.710 17.875 1.00 94.69 278 SER A N 1
ATOM 2036 C CA . SER A 1 278 ? 0.744 -0.970 19.104 1.00 94.69 278 SER A CA 1
ATOM 2037 C C . SER A 1 278 ? -0.711 -1.153 19.515 1.00 94.69 278 SER A C 1
ATOM 2039 O O . SER A 1 278 ? -0.996 -1.372 20.692 1.00 94.69 278 SER A O 1
ATOM 2041 N N . ASP A 1 279 ? -1.633 -1.123 18.553 1.00 94.06 279 ASP A N 1
ATOM 2042 C CA . ASP A 1 279 ? -3.059 -1.278 18.826 1.00 94.06 279 ASP A CA 1
ATOM 2043 C C . ASP A 1 279 ? -3.428 -2.705 19.194 1.00 94.06 279 ASP A C 1
ATOM 2045 O O . ASP A 1 279 ? -4.240 -2.930 20.090 1.00 94.06 279 ASP A O 1
ATOM 2049 N N . SER A 1 280 ? -2.795 -3.680 18.546 1.00 93.31 280 SER A N 1
ATOM 2050 C CA . SER A 1 280 ? -2.972 -5.082 18.902 1.00 93.31 280 SER A CA 1
ATOM 2051 C C . SER A 1 280 ? -2.447 -5.348 20.309 1.00 93.31 280 SER A C 1
ATOM 2053 O O . SER A 1 280 ? -3.165 -5.929 21.118 1.00 93.31 280 SER A O 1
ATOM 2055 N N . LEU A 1 281 ? -1.263 -4.835 20.665 1.00 94.31 281 LEU A N 1
ATOM 2056 C CA . LEU A 1 281 ? -0.722 -4.947 22.022 1.00 94.31 281 LEU A CA 1
ATOM 2057 C C . LEU A 1 281 ? -1.626 -4.262 23.059 1.00 94.31 281 LEU A C 1
ATOM 2059 O O . LEU A 1 281 ? -1.912 -4.841 24.108 1.00 94.31 281 LEU A O 1
ATOM 2063 N N . ARG A 1 282 ? -2.106 -3.049 22.763 1.00 94.38 282 ARG A N 1
ATOM 2064 C CA . ARG A 1 282 ? -3.078 -2.322 23.593 1.00 94.38 282 ARG A CA 1
ATOM 2065 C C . ARG A 1 282 ? -4.347 -3.146 23.806 1.00 94.38 282 ARG A C 1
ATOM 2067 O O . ARG A 1 282 ? -4.787 -3.331 24.940 1.00 94.38 282 ARG A O 1
ATOM 2074 N N . THR A 1 283 ? -4.910 -3.656 22.714 1.00 92.12 283 THR A N 1
ATOM 2075 C CA . THR A 1 283 ? -6.142 -4.443 22.709 1.00 92.12 283 THR A CA 1
ATOM 2076 C C . THR A 1 283 ? -5.960 -5.736 23.495 1.00 92.12 283 THR A C 1
ATOM 2078 O O . THR A 1 283 ? -6.852 -6.106 24.252 1.00 92.12 283 THR A O 1
ATOM 2081 N N . LEU A 1 284 ? -4.812 -6.409 23.383 1.00 91.44 284 LEU A N 1
ATOM 2082 C CA . LEU A 1 284 ? -4.484 -7.614 24.153 1.00 91.44 284 LEU A CA 1
ATOM 2083 C C . LEU A 1 284 ? -4.380 -7.334 25.654 1.00 91.44 284 LEU A C 1
ATOM 2085 O O . LEU A 1 284 ? -4.905 -8.110 26.448 1.00 91.44 284 LEU A O 1
ATOM 2089 N N . ARG A 1 285 ? -3.803 -6.189 26.035 1.00 91.56 285 ARG A N 1
ATOM 2090 C CA . ARG A 1 285 ? -3.737 -5.713 27.428 1.00 91.56 285 ARG A CA 1
ATOM 2091 C C . ARG A 1 285 ? -5.086 -5.263 27.999 1.00 91.56 285 ARG A C 1
ATOM 2093 O O . ARG A 1 285 ? -5.152 -4.909 29.168 1.00 91.56 285 ARG A O 1
ATOM 2100 N N . GLY A 1 286 ? -6.151 -5.259 27.194 1.00 88.81 286 GLY A N 1
ATOM 2101 C CA . GLY A 1 286 ? -7.487 -4.853 27.633 1.00 88.81 286 GLY A CA 1
ATOM 2102 C C . GLY A 1 286 ? -7.624 -3.352 27.890 1.00 88.81 286 GLY A C 1
ATOM 2103 O O . GLY A 1 286 ? -8.552 -2.944 28.579 1.00 88.81 286 GLY A O 1
ATOM 2104 N N . VAL A 1 287 ? -6.721 -2.529 27.347 1.00 90.25 287 VAL A N 1
ATOM 2105 C CA . VAL A 1 287 ? -6.768 -1.074 27.528 1.00 90.25 287 VAL A CA 1
ATOM 2106 C C . VAL A 1 287 ? -7.926 -0.490 26.699 1.00 90.25 287 VAL A C 1
ATOM 2108 O O . VAL A 1 287 ? -7.945 -0.699 25.477 1.00 90.25 287 VAL A O 1
ATOM 2111 N N . PRO A 1 288 ? -8.869 0.253 27.313 1.00 86.62 288 PRO A N 1
ATOM 2112 C CA . PRO A 1 288 ? -10.010 0.850 26.615 1.00 86.62 288 PRO A CA 1
ATOM 2113 C C . PRO A 1 288 ? -9.607 1.813 25.490 1.00 86.62 288 PRO A C 1
ATOM 2115 O O . PRO A 1 288 ? -8.508 2.369 25.489 1.00 86.62 288 PRO A O 1
ATOM 2118 N N . ASP A 1 289 ? -10.509 2.052 24.530 1.00 84.06 289 ASP A N 1
ATOM 2119 C CA . ASP A 1 289 ? -10.221 2.948 23.394 1.00 84.06 289 ASP A CA 1
ATOM 2120 C C . ASP A 1 289 ? -10.044 4.418 23.806 1.00 84.06 289 ASP A C 1
ATOM 2122 O O . ASP A 1 289 ? -9.256 5.144 23.200 1.00 84.06 289 ASP A O 1
ATOM 2126 N N . ALA A 1 290 ? -10.679 4.827 24.910 1.00 83.44 290 ALA A N 1
ATOM 2127 C CA . ALA A 1 290 ? -10.506 6.153 25.504 1.00 83.44 290 ALA A CA 1
ATOM 2128 C C . ALA A 1 290 ? -9.029 6.476 25.813 1.00 83.44 290 ALA A C 1
ATOM 2130 O O . ALA A 1 290 ? -8.587 7.605 25.609 1.00 83.44 290 ALA A O 1
ATOM 2131 N N . ASP A 1 291 ? -8.245 5.470 26.213 1.00 86.75 291 ASP A N 1
ATOM 2132 C CA . ASP A 1 291 ? -6.815 5.596 26.522 1.00 86.75 291 ASP A CA 1
ATOM 2133 C C . ASP A 1 291 ? -5.903 5.160 25.368 1.00 86.75 291 ASP A C 1
ATOM 2135 O O . ASP A 1 291 ? -4.678 5.058 25.531 1.00 86.75 291 ASP A O 1
ATOM 2139 N N . ALA A 1 292 ? -6.465 4.898 24.184 1.00 86.12 292 ALA A N 1
ATOM 2140 C CA . ALA A 1 292 ? -5.701 4.348 23.072 1.00 86.12 292 ALA A CA 1
ATOM 2141 C C . ALA A 1 292 ? -4.576 5.269 22.608 1.00 86.12 292 ALA A C 1
ATOM 2143 O O . ALA A 1 292 ? -3.504 4.786 22.258 1.00 86.12 292 ALA A O 1
ATOM 2144 N N . GLU A 1 293 ? -4.759 6.587 22.697 1.00 86.19 293 GLU A N 1
ATOM 2145 C CA . GLU A 1 293 ? -3.757 7.548 22.229 1.00 86.19 293 GLU A CA 1
ATOM 2146 C C . GLU A 1 293 ? -2.427 7.399 22.978 1.00 86.19 293 GLU A C 1
ATOM 2148 O O . GLU A 1 293 ? -1.351 7.384 22.382 1.00 86.19 293 GLU A O 1
ATOM 2153 N N . ARG A 1 294 ? -2.498 7.172 24.293 1.00 88.06 294 ARG A N 1
ATOM 2154 C CA . ARG A 1 294 ? -1.321 7.010 25.158 1.00 88.06 294 ARG A CA 1
ATOM 2155 C C . ARG A 1 294 ? -0.546 5.720 24.882 1.00 88.06 294 ARG A C 1
ATOM 2157 O O . ARG A 1 294 ? 0.644 5.647 25.183 1.00 88.06 294 ARG A O 1
ATOM 2164 N N . HIS A 1 295 ? -1.209 4.716 24.314 1.00 88.75 295 HIS A N 1
ATOM 2165 C CA . HIS A 1 295 ? -0.672 3.365 24.132 1.00 88.75 295 HIS A CA 1
ATOM 2166 C C . HIS A 1 295 ? -0.382 3.014 22.671 1.00 88.75 295 HIS A C 1
ATOM 2168 O O . HIS A 1 295 ? 0.311 2.032 22.414 1.00 88.75 295 HIS A O 1
ATOM 2174 N N . MET A 1 296 ? -0.902 3.804 21.734 1.00 90.69 296 MET A N 1
ATOM 2175 C CA . MET A 1 296 ? -0.848 3.528 20.305 1.00 90.69 296 MET A CA 1
ATOM 2176 C C . MET A 1 296 ? -0.372 4.721 19.465 1.00 90.69 296 MET A C 1
ATOM 2178 O O . MET A 1 296 ? 0.191 4.514 18.392 1.00 90.69 296 MET A O 1
ATOM 2182 N N . GLY A 1 297 ? -0.560 5.957 19.937 1.00 88.94 297 GLY A N 1
ATOM 2183 C CA . GLY A 1 297 ? -0.180 7.159 19.193 1.00 88.94 297 GLY A CA 1
ATOM 2184 C C . GLY A 1 297 ? 1.312 7.189 18.860 1.00 88.94 297 GLY A C 1
ATOM 2185 O O . GLY A 1 297 ? 2.123 6.534 19.522 1.00 88.94 297 GLY A O 1
ATOM 2186 N N . GLN A 1 298 ? 1.716 7.984 17.867 1.00 89.19 298 GLN A N 1
ATOM 2187 C CA . GLN A 1 298 ? 3.095 7.946 17.343 1.00 89.19 298 GLN A CA 1
ATOM 2188 C C . GLN A 1 298 ? 4.180 8.303 18.380 1.00 89.19 298 GLN A C 1
ATOM 2190 O O . GLN A 1 298 ? 5.355 7.971 18.224 1.00 89.19 298 GLN A O 1
ATOM 2195 N N . ARG A 1 2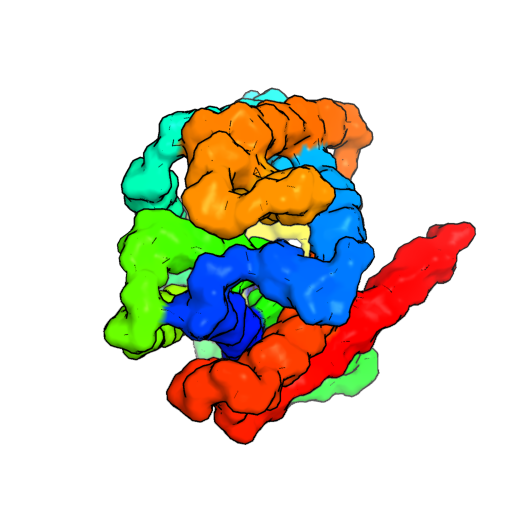99 ? 3.797 8.998 19.458 1.00 89.56 299 ARG A N 1
ATOM 2196 C CA . ARG A 1 299 ? 4.686 9.353 20.578 1.00 89.56 299 ARG A CA 1
ATOM 2197 C C . ARG A 1 299 ? 4.657 8.346 21.728 1.00 89.56 299 ARG A C 1
ATOM 2199 O O . ARG A 1 299 ? 5.439 8.483 22.667 1.00 89.56 299 ARG A O 1
ATOM 2206 N N . SER A 1 300 ? 3.765 7.361 21.673 1.00 92.88 300 SER A N 1
ATOM 2207 C CA . SER A 1 300 ? 3.647 6.327 22.694 1.00 92.88 300 SER A CA 1
ATOM 2208 C C . SER A 1 300 ? 4.893 5.438 22.727 1.00 92.88 300 SER A C 1
ATOM 2210 O O . SER A 1 300 ? 5.578 5.232 21.719 1.00 92.88 300 SER A O 1
ATOM 2212 N N . ARG A 1 301 ? 5.194 4.891 23.912 1.00 93.88 301 ARG A N 1
ATOM 2213 C CA . ARG A 1 301 ? 6.320 3.961 24.087 1.00 93.88 301 ARG A CA 1
ATOM 2214 C C . ARG A 1 301 ? 6.184 2.711 23.201 1.00 93.88 301 ARG A C 1
ATOM 2216 O O . ARG A 1 301 ? 7.172 2.388 22.546 1.00 93.88 301 ARG A O 1
ATOM 2223 N N . PRO A 1 302 ? 5.014 2.035 23.115 1.00 94.44 302 PRO A N 1
ATOM 2224 C CA . PRO A 1 302 ? 4.856 0.869 22.245 1.00 94.44 302 PRO A CA 1
ATOM 2225 C C . PRO A 1 302 ? 5.142 1.183 20.778 1.00 94.44 302 PRO A C 1
ATOM 2227 O O . PRO A 1 302 ? 5.929 0.476 20.158 1.00 94.44 302 PRO A O 1
ATOM 2230 N N . PHE A 1 303 ? 4.598 2.284 20.251 1.00 95.38 303 PHE A N 1
ATOM 2231 C CA . PHE A 1 303 ? 4.815 2.672 18.858 1.00 95.38 303 PHE A CA 1
ATOM 2232 C C . PHE A 1 303 ? 6.300 2.863 18.548 1.00 95.38 303 PHE A C 1
ATOM 2234 O O . PHE A 1 303 ? 6.815 2.292 17.592 1.00 95.38 303 PHE A O 1
ATOM 2241 N N . ARG A 1 304 ? 7.022 3.596 19.402 1.00 95.19 304 ARG A N 1
ATOM 2242 C CA . ARG A 1 304 ? 8.465 3.830 19.239 1.00 95.19 304 ARG A CA 1
ATOM 2243 C C . ARG A 1 304 ? 9.301 2.556 19.337 1.00 95.19 304 ARG A C 1
ATOM 2245 O O . ARG A 1 304 ? 10.255 2.406 18.578 1.00 95.19 304 ARG A O 1
ATOM 2252 N N . LEU A 1 305 ? 8.933 1.637 20.231 1.00 96.00 305 LEU A N 1
ATOM 2253 C CA . LEU A 1 305 ? 9.567 0.319 20.310 1.00 96.00 305 LEU A CA 1
ATOM 2254 C C . LEU A 1 305 ? 9.332 -0.485 19.029 1.00 96.00 305 LEU A C 1
ATOM 2256 O O . LEU A 1 305 ? 10.263 -1.118 18.544 1.00 96.00 305 LEU A O 1
ATOM 2260 N N . PHE A 1 306 ? 8.135 -0.418 18.441 1.00 95.94 306 PHE A N 1
ATOM 2261 C CA . PHE A 1 306 ? 7.856 -1.094 17.175 1.00 95.94 306 PHE A CA 1
ATOM 2262 C C . PHE A 1 306 ? 8.552 -0.445 15.972 1.00 95.94 306 PHE A C 1
ATOM 2264 O O . PHE A 1 306 ? 8.943 -1.159 15.050 1.00 95.94 306 PHE A O 1
ATOM 2271 N N . VAL A 1 307 ? 8.801 0.869 15.997 1.00 96.06 307 VAL A N 1
ATOM 2272 C CA . VAL A 1 307 ? 9.659 1.527 14.995 1.00 96.06 307 VAL A CA 1
ATOM 2273 C C . VAL A 1 307 ? 11.093 1.007 15.099 1.00 96.06 307 VAL A C 1
ATOM 2275 O O . VAL A 1 307 ? 11.684 0.640 14.084 1.00 96.06 307 VAL A O 1
ATOM 2278 N N . LEU A 1 308 ? 11.638 0.917 16.318 1.00 96.06 308 LEU A N 1
ATOM 2279 C CA . LEU A 1 308 ? 12.972 0.356 16.545 1.00 96.06 308 LEU A CA 1
ATOM 2280 C C . LEU A 1 308 ? 13.035 -1.120 16.140 1.00 96.06 308 LEU A C 1
ATOM 2282 O O . LEU A 1 308 ? 13.989 -1.530 15.491 1.00 96.06 308 LEU A O 1
ATOM 2286 N N . TYR A 1 309 ? 12.003 -1.900 16.460 1.00 95.38 309 TYR A N 1
ATOM 2287 C CA . TYR A 1 309 ? 11.859 -3.279 16.005 1.00 95.38 309 TYR A CA 1
ATOM 2288 C C . TYR A 1 309 ? 11.926 -3.374 14.478 1.00 95.38 309 TYR A C 1
ATOM 2290 O O . TYR A 1 309 ? 12.743 -4.130 13.960 1.00 95.38 309 TYR A O 1
ATOM 2298 N N . CYS A 1 310 ? 11.139 -2.573 13.749 1.00 93.94 310 CYS A N 1
ATOM 2299 C CA . CYS A 1 310 ? 11.174 -2.555 12.284 1.00 93.94 310 CYS A CA 1
ATOM 2300 C C . CYS A 1 310 ? 12.569 -2.178 11.766 1.00 93.94 310 CYS A C 1
ATOM 2302 O O . CYS A 1 310 ? 13.071 -2.816 10.847 1.00 93.94 310 CYS A O 1
ATOM 2304 N N . ALA A 1 311 ? 13.227 -1.187 12.372 1.00 94.38 311 ALA A N 1
ATOM 2305 C CA . ALA A 1 311 ? 14.575 -0.774 11.991 1.00 94.38 311 ALA A CA 1
ATOM 2306 C C . ALA A 1 311 ? 15.608 -1.894 12.206 1.00 94.38 311 ALA A C 1
ATOM 2308 O O . ALA A 1 311 ? 16.295 -2.287 11.268 1.00 94.38 311 ALA A O 1
ATOM 2309 N N . VAL A 1 312 ? 15.686 -2.443 13.421 1.00 93.69 312 VAL A N 1
ATOM 2310 C CA . VAL A 1 312 ? 16.656 -3.482 13.801 1.00 93.69 312 VAL A CA 1
ATOM 2311 C C . VAL A 1 312 ? 16.462 -4.740 12.967 1.00 93.69 312 VAL A C 1
ATOM 2313 O O . VAL A 1 312 ? 17.433 -5.299 12.465 1.00 93.69 312 VAL A O 1
ATOM 2316 N N . THR A 1 313 ? 15.217 -5.168 12.776 1.00 91.06 313 THR A N 1
ATOM 2317 C CA . THR A 1 313 ? 14.909 -6.370 11.993 1.00 91.06 313 THR A CA 1
ATOM 2318 C C . THR A 1 313 ? 15.208 -6.162 10.515 1.00 91.06 313 THR A C 1
ATOM 2320 O O . THR A 1 313 ? 15.815 -7.036 9.905 1.00 91.06 313 THR A O 1
ATOM 2323 N N . SER A 1 314 ? 14.925 -4.976 9.965 1.00 90.69 314 SER A N 1
ATOM 2324 C CA . SER A 1 314 ? 15.335 -4.627 8.599 1.00 90.69 314 SER A CA 1
ATOM 2325 C C . SER A 1 314 ? 16.843 -4.734 8.418 1.00 90.69 314 SER A C 1
ATOM 2327 O O . SER A 1 314 ? 17.307 -5.313 7.439 1.00 90.69 314 SER A O 1
ATOM 2329 N N . VAL A 1 315 ? 17.616 -4.206 9.371 1.00 90.81 315 VAL A N 1
ATOM 2330 C CA . VAL A 1 315 ? 19.081 -4.272 9.342 1.00 90.81 315 VAL A CA 1
ATOM 2331 C C . VAL A 1 315 ? 19.547 -5.721 9.452 1.00 90.81 315 VAL A C 1
ATOM 2333 O O . VAL A 1 315 ? 20.265 -6.184 8.572 1.00 90.81 315 VAL A O 1
ATOM 2336 N N . ALA A 1 316 ? 19.088 -6.462 10.462 1.00 89.88 316 ALA A N 1
ATOM 2337 C CA . ALA A 1 316 ? 19.481 -7.851 10.692 1.00 89.88 316 ALA A CA 1
ATOM 2338 C C . ALA A 1 316 ? 19.172 -8.756 9.488 1.00 89.88 316 ALA A C 1
ATOM 2340 O O . ALA A 1 316 ? 20.045 -9.482 9.017 1.00 89.88 316 ALA A O 1
ATOM 2341 N N . VAL A 1 317 ? 17.958 -8.670 8.936 1.00 85.56 317 VAL A N 1
ATOM 2342 C CA . VAL A 1 317 ? 17.517 -9.497 7.803 1.00 85.56 317 VAL A CA 1
ATOM 2343 C C . VAL A 1 317 ? 18.240 -9.118 6.505 1.00 85.56 317 VAL A C 1
ATOM 2345 O O . VAL A 1 317 ? 18.510 -9.994 5.683 1.00 85.56 317 VAL A O 1
ATOM 2348 N N . THR A 1 318 ? 18.650 -7.856 6.333 1.00 82.88 318 THR A N 1
ATOM 2349 C CA . THR A 1 318 ? 19.472 -7.441 5.178 1.00 82.88 318 THR A CA 1
ATOM 2350 C C . THR A 1 318 ? 20.801 -8.213 5.116 1.00 82.88 318 THR A C 1
ATOM 2352 O O . THR A 1 318 ? 21.281 -8.522 4.024 1.00 82.88 318 THR A O 1
ATOM 2355 N N . PHE A 1 319 ? 21.372 -8.605 6.262 1.00 82.75 319 PHE A N 1
ATOM 2356 C CA . PHE A 1 319 ? 22.601 -9.411 6.312 1.00 82.75 319 PHE A CA 1
ATOM 2357 C C . PHE A 1 319 ? 22.384 -10.906 6.028 1.00 82.75 319 PHE A C 1
ATOM 2359 O O . PHE A 1 319 ? 23.344 -11.593 5.687 1.00 82.75 319 PHE A O 1
ATOM 2366 N N . VAL A 1 320 ? 21.142 -11.403 6.083 1.00 75.12 320 VAL A N 1
ATOM 2367 C CA . VAL A 1 320 ? 20.795 -12.805 5.765 1.00 75.12 320 VAL A CA 1
ATOM 2368 C C . VAL A 1 320 ? 20.832 -13.077 4.248 1.00 75.12 320 VAL A C 1
ATOM 2370 O O . VAL A 1 320 ? 21.010 -14.213 3.818 1.00 75.12 320 VAL A O 1
ATOM 2373 N N . GLY A 1 321 ? 20.771 -12.032 3.411 1.00 60.44 321 GLY A N 1
ATOM 2374 C CA . GLY A 1 321 ? 21.365 -12.071 2.069 1.00 60.44 321 GLY A CA 1
ATOM 2375 C C . GLY A 1 321 ? 20.501 -12.529 0.885 1.00 60.44 321 GLY A C 1
ATOM 2376 O O . GLY A 1 321 ? 21.079 -12.964 -0.109 1.00 60.44 321 GLY A O 1
ATOM 2377 N N . ARG A 1 322 ? 19.161 -12.409 0.907 1.00 68.44 322 ARG A N 1
ATOM 2378 C CA . ARG A 1 322 ? 18.305 -12.735 -0.266 1.00 68.44 322 ARG A CA 1
ATOM 2379 C C . ARG A 1 322 ? 17.067 -11.822 -0.415 1.00 68.44 322 ARG A C 1
ATOM 2381 O O . ARG A 1 322 ? 16.000 -12.179 0.076 1.00 68.44 322 ARG A O 1
ATOM 2388 N N . PRO A 1 323 ? 17.153 -10.673 -1.114 1.00 63.09 323 PRO A N 1
ATOM 2389 C CA . PRO A 1 323 ? 16.077 -9.673 -1.147 1.00 63.09 323 PRO A CA 1
ATOM 2390 C C . PRO A 1 323 ? 14.796 -10.128 -1.864 1.00 63.09 323 PRO A C 1
ATOM 2392 O O . PRO A 1 323 ? 13.703 -9.846 -1.379 1.00 63.09 323 PRO A O 1
ATOM 2395 N N . VAL A 1 324 ? 14.893 -10.858 -2.980 1.00 64.06 324 VAL A N 1
ATOM 2396 C CA . VAL A 1 324 ? 13.705 -11.282 -3.749 1.00 64.06 324 VAL A CA 1
ATOM 2397 C C . VAL A 1 324 ? 12.880 -12.364 -3.040 1.00 64.06 324 VAL A C 1
ATOM 2399 O O . VAL A 1 324 ? 11.671 -12.174 -2.915 1.00 64.06 324 VAL A O 1
ATOM 2402 N N . PRO A 1 325 ? 13.469 -13.446 -2.493 1.00 67.62 325 PRO A N 1
ATOM 2403 C CA . PRO A 1 325 ? 12.710 -14.399 -1.685 1.00 67.62 325 PRO A CA 1
ATOM 2404 C C . PRO A 1 325 ? 11.993 -13.739 -0.502 1.00 67.62 325 PRO A C 1
ATOM 2406 O O . PRO A 1 325 ? 10.846 -14.068 -0.237 1.00 67.62 325 PRO A O 1
ATOM 2409 N N . LEU A 1 326 ? 12.608 -12.745 0.154 1.00 68.25 326 LEU A N 1
ATOM 2410 C CA . LEU A 1 326 ? 11.957 -11.990 1.234 1.00 68.25 326 LEU A CA 1
ATOM 2411 C C . LEU A 1 326 ? 10.703 -11.243 0.752 1.00 68.25 326 LEU A C 1
ATOM 2413 O O . LEU A 1 326 ? 9.698 -11.215 1.464 1.00 68.25 326 LEU A O 1
ATOM 2417 N N . VAL A 1 327 ? 10.749 -10.666 -0.458 1.00 67.19 327 VAL A N 1
ATOM 2418 C CA . VAL A 1 327 ? 9.596 -10.017 -1.104 1.00 67.19 327 VAL A CA 1
ATOM 2419 C C . VAL A 1 327 ? 8.458 -11.013 -1.332 1.00 67.19 327 VAL A C 1
ATOM 2421 O O . VAL A 1 327 ? 7.311 -10.743 -0.978 1.00 67.19 327 VAL A O 1
ATOM 2424 N N . LEU A 1 328 ? 8.777 -12.175 -1.900 1.00 65.94 328 LEU A N 1
ATOM 2425 C CA . LEU A 1 328 ? 7.787 -13.203 -2.219 1.00 65.94 328 LEU A CA 1
ATOM 2426 C C . LEU A 1 328 ? 7.173 -13.803 -0.950 1.00 65.94 328 LEU A C 1
ATOM 2428 O O . LEU A 1 328 ? 5.950 -13.884 -0.841 1.00 65.94 328 LEU A O 1
ATOM 2432 N N . THR A 1 329 ? 7.996 -14.122 0.052 1.00 68.06 329 THR A N 1
ATOM 2433 C CA . THR A 1 329 ? 7.525 -14.655 1.335 1.00 68.06 329 THR A CA 1
ATOM 2434 C C . THR A 1 329 ? 6.645 -13.650 2.077 1.00 68.06 329 THR A C 1
ATOM 2436 O O . THR A 1 329 ? 5.604 -14.041 2.606 1.00 68.06 329 THR A O 1
ATOM 2439 N N . TYR A 1 330 ? 6.984 -12.350 2.101 1.00 72.44 330 TYR A N 1
ATOM 2440 C CA . TYR A 1 330 ? 6.085 -11.376 2.737 1.00 72.44 330 TYR A CA 1
ATOM 2441 C C . TYR A 1 330 ? 4.766 -11.255 1.971 1.00 72.44 330 TYR A C 1
ATOM 2443 O O . TYR A 1 330 ? 3.726 -11.120 2.612 1.00 72.44 330 TYR A O 1
ATOM 2451 N N . ALA A 1 331 ? 4.786 -11.259 0.632 1.00 67.25 331 ALA A N 1
ATOM 2452 C CA . ALA A 1 331 ? 3.574 -11.115 -0.171 1.00 67.25 331 ALA A CA 1
ATOM 2453 C C . ALA A 1 331 ? 2.628 -12.302 0.058 1.00 67.25 331 ALA A C 1
ATOM 2455 O O . ALA A 1 331 ? 1.429 -12.105 0.277 1.00 67.25 331 ALA A O 1
ATOM 2456 N N . ALA A 1 332 ? 3.198 -13.508 0.118 1.00 67.12 332 ALA A N 1
ATOM 2457 C CA . ALA A 1 332 ? 2.501 -14.744 0.434 1.00 67.12 332 ALA A CA 1
ATOM 2458 C C . ALA A 1 332 ? 1.807 -14.672 1.801 1.00 67.12 332 ALA A C 1
ATOM 2460 O O . ALA A 1 332 ? 0.588 -14.828 1.888 1.00 67.12 332 ALA A O 1
ATOM 2461 N N . VAL A 1 333 ? 2.556 -14.346 2.860 1.00 69.19 333 VAL A N 1
ATOM 2462 C CA . VAL A 1 333 ? 2.005 -14.193 4.216 1.00 69.19 333 VAL A CA 1
ATOM 2463 C C . VAL A 1 333 ? 0.966 -13.062 4.232 1.00 69.19 333 VAL A C 1
ATOM 2465 O O . VAL A 1 333 ? -0.150 -13.250 4.703 1.00 69.19 333 VAL A O 1
ATOM 2468 N N . GLY A 1 334 ? 1.270 -11.923 3.605 1.00 69.81 334 GLY A N 1
ATOM 2469 C CA . GLY A 1 334 ? 0.413 -10.742 3.453 1.00 69.81 334 GLY A CA 1
ATOM 2470 C C . GLY A 1 334 ? -1.016 -11.036 2.982 1.00 69.81 334 GLY A C 1
ATOM 2471 O O . GLY A 1 334 ? -1.968 -10.414 3.464 1.00 69.81 334 GLY A O 1
ATOM 2472 N N . SER A 1 335 ? -1.161 -11.994 2.064 1.00 70.31 335 SER A N 1
ATOM 2473 C CA . SER A 1 335 ? -2.439 -12.374 1.455 1.00 70.31 335 SER A CA 1
ATOM 2474 C C . SER A 1 335 ? -3.448 -12.965 2.452 1.00 70.31 335 SER A C 1
ATOM 2476 O O . SER A 1 335 ? -4.653 -12.778 2.285 1.00 70.31 335 SER A O 1
ATOM 2478 N N . LEU A 1 336 ? -2.976 -13.587 3.541 1.00 76.69 336 LEU A N 1
ATOM 2479 C CA . LEU A 1 336 ? -3.808 -14.322 4.503 1.00 76.69 336 LEU A CA 1
ATOM 2480 C C . LEU A 1 336 ? -4.715 -13.422 5.359 1.00 76.69 336 LEU A C 1
ATOM 2482 O O . LEU A 1 336 ? -5.725 -13.877 5.894 1.00 76.69 336 LEU A O 1
ATOM 2486 N N . VAL A 1 337 ? -4.384 -12.135 5.498 1.00 79.88 337 VAL A N 1
ATOM 2487 C CA . VAL A 1 337 ? -5.138 -11.196 6.350 1.00 79.88 337 VAL A CA 1
ATOM 2488 C C . VAL A 1 337 ? -6.359 -10.596 5.658 1.00 79.88 337 VAL A C 1
ATOM 2490 O O . VAL A 1 337 ? -7.326 -10.208 6.314 1.00 79.88 337 VAL A O 1
ATOM 2493 N N . LEU A 1 338 ? -6.350 -10.516 4.334 1.00 84.56 338 LEU A N 1
ATOM 2494 C CA . LEU A 1 338 ? -7.402 -9.836 3.577 1.00 84.56 338 LEU A CA 1
ATOM 2495 C C . LEU A 1 338 ? -8.757 -10.565 3.590 1.00 84.56 338 LEU A C 1
ATOM 2497 O O . LEU A 1 338 ? -9.778 -9.879 3.719 1.00 84.56 338 LEU A O 1
ATOM 2501 N N . PRO A 1 339 ? -8.827 -11.911 3.540 1.00 88.44 339 PRO A N 1
ATOM 2502 C CA . PRO A 1 339 ? -10.077 -12.640 3.756 1.00 88.44 339 PRO A CA 1
ATOM 2503 C C . PRO A 1 339 ? -10.637 -12.367 5.151 1.00 88.44 339 PRO A C 1
ATOM 2505 O O . PRO A 1 339 ? -11.816 -12.077 5.319 1.00 88.44 339 PRO A O 1
ATOM 2508 N N . LEU A 1 340 ? -9.774 -12.365 6.165 1.00 87.44 340 LEU A N 1
ATOM 2509 C CA . LEU A 1 340 ? -10.175 -12.103 7.543 1.00 87.44 340 LEU A CA 1
ATOM 2510 C C . LEU A 1 340 ? -10.721 -10.680 7.710 1.00 87.44 340 LEU A C 1
ATOM 2512 O O . LEU A 1 340 ? -11.772 -10.492 8.321 1.00 87.44 340 LEU A O 1
ATOM 2516 N N . LEU A 1 341 ? -10.058 -9.682 7.118 1.00 88.25 341 LEU A N 1
ATOM 2517 C CA . LEU A 1 341 ? -10.515 -8.294 7.154 1.00 88.25 341 LEU A CA 1
ATOM 2518 C C . LEU A 1 341 ? -11.836 -8.105 6.394 1.00 88.25 341 LEU A C 1
ATOM 2520 O O . LEU A 1 341 ? -12.765 -7.504 6.926 1.00 88.25 341 LEU A O 1
ATOM 2524 N N . SER A 1 342 ? -11.947 -8.626 5.171 1.00 91.25 342 SER A N 1
ATOM 2525 C CA . SER A 1 342 ? -13.172 -8.522 4.363 1.00 91.25 342 SER A CA 1
ATOM 2526 C C . SER A 1 342 ? -14.364 -9.223 5.023 1.00 91.25 342 SER A C 1
ATOM 2528 O O . SER A 1 342 ? -15.441 -8.633 5.116 1.00 91.25 342 SER A O 1
ATOM 2530 N N . GLY A 1 343 ? -14.159 -10.425 5.568 1.00 91.44 343 GLY A N 1
ATOM 2531 C CA . GLY A 1 343 ? -15.166 -11.158 6.335 1.00 91.44 343 GLY A CA 1
ATOM 2532 C C . GLY A 1 343 ? -15.591 -10.409 7.598 1.00 91.44 343 GLY A C 1
ATOM 2533 O O . GLY A 1 343 ? -16.784 -10.267 7.868 1.00 91.44 343 GLY A O 1
ATOM 2534 N N . ALA A 1 344 ? -14.637 -9.837 8.336 1.00 89.75 344 ALA A N 1
ATOM 2535 C CA . ALA A 1 344 ? -14.951 -9.003 9.489 1.00 89.75 344 ALA A CA 1
ATOM 2536 C C . ALA A 1 344 ? -15.771 -7.766 9.104 1.00 89.75 344 ALA A C 1
ATOM 2538 O O . ALA A 1 344 ? -16.750 -7.459 9.776 1.00 89.75 344 ALA A O 1
ATOM 2539 N N . LEU A 1 345 ? -15.433 -7.079 8.010 1.00 91.88 345 LEU A N 1
ATOM 2540 C CA . LEU A 1 345 ? -16.206 -5.933 7.522 1.00 91.88 345 LEU A CA 1
ATOM 2541 C C . LEU A 1 345 ? -17.621 -6.333 7.086 1.00 91.88 345 LEU A C 1
ATOM 2543 O O . LEU A 1 345 ? -18.562 -5.590 7.358 1.00 91.88 345 LEU A O 1
ATOM 2547 N N . LEU A 1 346 ? -17.799 -7.501 6.458 1.00 93.31 346 LEU A N 1
ATOM 2548 C CA . LEU A 1 346 ? -19.123 -8.038 6.124 1.00 93.31 346 LEU A CA 1
ATOM 2549 C C . LEU A 1 346 ? -19.973 -8.269 7.371 1.00 93.31 346 LEU A C 1
ATOM 2551 O O . LEU A 1 346 ? -21.141 -7.893 7.384 1.00 93.31 346 LEU A O 1
ATOM 2555 N N . VAL A 1 347 ? -19.402 -8.861 8.419 1.00 91.88 347 VAL A N 1
ATOM 2556 C CA . VAL A 1 347 ? -20.138 -9.154 9.655 1.00 91.88 347 VAL A CA 1
ATOM 2557 C C . VAL A 1 347 ? -20.410 -7.873 10.439 1.00 91.88 347 VAL A C 1
ATOM 2559 O O . VAL A 1 347 ? -21.553 -7.595 10.793 1.00 91.88 347 VAL A O 1
ATOM 2562 N N . LEU A 1 348 ? -19.372 -7.079 10.703 1.00 90.88 348 LEU A N 1
ATOM 2563 C CA . LEU A 1 348 ? -19.439 -5.918 11.587 1.00 90.88 348 LEU A CA 1
ATOM 2564 C C . LEU A 1 348 ? -20.307 -4.801 11.003 1.00 90.88 348 LEU A C 1
ATOM 2566 O O . LEU A 1 348 ? -21.128 -4.251 11.728 1.00 90.88 348 LEU A O 1
ATOM 2570 N N . LEU A 1 349 ? -20.197 -4.504 9.704 1.00 92.50 349 LEU A N 1
ATOM 2571 C CA . LEU A 1 349 ? -20.986 -3.440 9.067 1.00 92.50 349 LEU A CA 1
ATOM 2572 C C . LEU A 1 349 ? -22.418 -3.863 8.701 1.00 92.50 349 LEU A C 1
ATOM 2574 O O . LEU A 1 349 ? -23.194 -3.022 8.257 1.00 92.50 349 LEU A O 1
ATOM 2578 N N . ASN A 1 350 ? -22.805 -5.129 8.882 1.00 93.19 350 ASN A N 1
ATOM 2579 C CA . ASN A 1 350 ? -24.196 -5.575 8.722 1.00 93.19 350 ASN A CA 1
ATOM 2580 C C . ASN A 1 350 ? -24.921 -5.800 10.058 1.00 93.19 350 ASN A C 1
ATOM 2582 O O . ASN A 1 350 ? -26.075 -6.237 10.062 1.00 93.19 350 ASN A O 1
ATOM 2586 N N . ARG A 1 351 ? -24.287 -5.503 11.200 1.00 88.62 351 ARG A N 1
ATOM 2587 C CA . ARG A 1 351 ? -24.937 -5.668 12.502 1.00 88.62 351 ARG A CA 1
ATOM 2588 C C . ARG A 1 351 ? -26.142 -4.729 12.664 1.00 88.62 351 ARG A C 1
ATOM 2590 O O . ARG A 1 351 ? -26.188 -3.619 12.128 1.00 88.62 351 ARG A O 1
ATOM 2597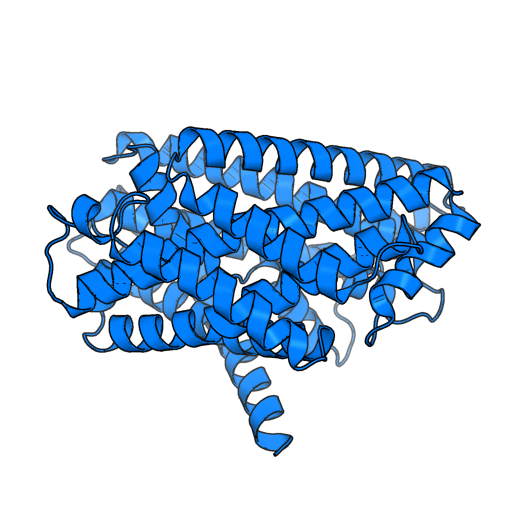 N N . ARG A 1 352 ? -27.147 -5.202 13.411 1.00 85.44 352 ARG A N 1
ATOM 2598 C CA . ARG A 1 352 ? -28.423 -4.494 13.633 1.00 85.44 352 ARG A CA 1
ATOM 2599 C C . ARG A 1 352 ? -28.322 -3.343 14.640 1.00 85.44 352 ARG A C 1
ATOM 2601 O O . ARG A 1 352 ? -29.205 -2.494 14.651 1.00 85.44 352 ARG A O 1
ATOM 2608 N N . ASP A 1 353 ? -27.274 -3.311 15.451 1.00 85.69 353 ASP A N 1
ATOM 2609 C CA . ASP A 1 353 ? -26.959 -2.245 16.411 1.00 85.69 353 ASP A CA 1
ATOM 2610 C C . ASP A 1 353 ? -26.397 -0.980 15.731 1.00 85.69 353 ASP A C 1
ATOM 2612 O O . ASP A 1 353 ? -26.572 0.125 16.237 1.00 85.69 353 ASP A O 1
ATOM 2616 N N . LEU A 1 354 ? -25.783 -1.106 14.550 1.00 87.19 354 LEU A N 1
ATOM 2617 C CA . LEU A 1 354 ? -25.292 0.040 13.783 1.00 87.19 354 LEU A CA 1
ATOM 2618 C C . LEU A 1 354 ? -26.431 0.829 13.135 1.00 87.19 354 LEU A C 1
ATOM 2620 O O . LEU A 1 354 ? -27.369 0.248 12.585 1.00 87.19 354 LEU A O 1
ATOM 2624 N N . ALA A 1 355 ? -26.319 2.158 13.093 1.00 87.12 355 ALA A N 1
ATOM 2625 C CA . ALA A 1 355 ? -27.294 2.987 12.388 1.00 87.12 355 ALA A CA 1
ATOM 2626 C C . ALA A 1 355 ? -27.325 2.649 10.876 1.00 87.12 355 ALA A C 1
ATOM 2628 O O . ALA A 1 355 ? -26.259 2.476 10.273 1.00 87.12 355 ALA A O 1
ATOM 2629 N N . PRO A 1 356 ? -28.508 2.615 10.222 1.00 86.38 356 PRO A N 1
ATOM 2630 C CA . PRO A 1 356 ? -28.651 2.191 8.823 1.00 86.38 356 PRO A CA 1
ATOM 2631 C C . PRO A 1 356 ? -27.744 2.919 7.821 1.00 86.38 356 PRO A C 1
ATOM 2633 O O . PRO A 1 356 ? -27.360 2.348 6.806 1.00 86.38 356 PRO A O 1
ATOM 2636 N N . SER A 1 357 ? -27.352 4.162 8.110 1.00 86.62 357 SER A N 1
ATOM 2637 C CA . SER A 1 357 ? -26.459 4.955 7.258 1.00 86.62 357 SER A CA 1
ATOM 2638 C C . SER A 1 357 ? -25.030 4.421 7.149 1.00 86.62 357 SER A C 1
ATOM 2640 O O . SER A 1 357 ? -24.348 4.733 6.175 1.00 86.62 357 SER A O 1
ATOM 2642 N N . TYR A 1 358 ? -24.566 3.668 8.149 1.00 88.94 358 TYR A N 1
ATOM 2643 C CA . TYR A 1 358 ? -23.228 3.068 8.165 1.00 88.94 358 TYR A CA 1
ATOM 2644 C C . TYR A 1 358 ? -23.212 1.637 7.640 1.00 88.94 358 TYR A C 1
ATOM 2646 O O . TYR A 1 358 ? -22.136 1.096 7.383 1.00 88.94 358 TYR A O 1
ATOM 2654 N N . ARG A 1 359 ? -24.391 1.022 7.494 1.00 92.44 359 ARG A N 1
ATOM 2655 C CA . ARG A 1 359 ? -24.490 -0.376 7.103 1.00 92.44 359 ARG A CA 1
ATOM 2656 C C . ARG A 1 359 ? -24.072 -0.580 5.657 1.00 92.44 359 ARG A C 1
ATOM 2658 O O . ARG A 1 359 ? -24.205 0.316 4.816 1.00 92.44 359 ARG A O 1
ATOM 2665 N N . ASN A 1 360 ? -23.586 -1.780 5.361 1.00 92.12 360 ASN A N 1
ATOM 2666 C CA . ASN A 1 360 ? -23.305 -2.149 3.983 1.00 92.12 360 ASN A CA 1
ATOM 2667 C C . ASN A 1 360 ? -24.596 -2.115 3.158 1.00 92.12 360 ASN A C 1
ATOM 2669 O O . ASN A 1 360 ? -25.628 -2.664 3.541 1.00 92.12 360 ASN A O 1
ATOM 2673 N N . LYS A 1 361 ? -24.516 -1.481 1.989 1.00 92.56 361 LYS A N 1
ATOM 2674 C CA . LYS A 1 361 ? -25.535 -1.605 0.942 1.00 92.56 361 LYS A CA 1
ATOM 2675 C C . LYS A 1 361 ? -25.241 -2.834 0.081 1.00 92.56 361 LYS A C 1
ATOM 2677 O O . LYS A 1 361 ? -24.159 -3.412 0.179 1.00 92.56 361 LYS A O 1
ATOM 2682 N N . THR A 1 362 ? -26.153 -3.173 -0.828 1.00 93.06 362 THR A N 1
ATOM 2683 C CA . THR A 1 362 ? -26.010 -4.304 -1.762 1.00 93.06 362 THR A CA 1
ATOM 2684 C C . THR A 1 362 ? -24.667 -4.294 -2.492 1.00 93.06 362 THR A C 1
ATOM 2686 O O . THR A 1 362 ? -23.955 -5.290 -2.460 1.00 93.06 362 THR A O 1
ATOM 2689 N N . VAL A 1 363 ? -24.260 -3.148 -3.050 1.00 93.50 363 VAL A N 1
ATOM 2690 C CA . VAL A 1 363 ? -22.972 -3.012 -3.758 1.00 93.50 363 VAL A CA 1
ATOM 2691 C C . VAL A 1 363 ? -21.784 -3.305 -2.836 1.00 93.50 363 VAL A C 1
ATOM 2693 O O . VAL A 1 363 ? -20.907 -4.082 -3.198 1.00 93.50 363 VAL A O 1
ATOM 2696 N N . SER A 1 364 ? -21.766 -2.749 -1.618 1.00 92.31 364 SER A N 1
ATOM 2697 C CA . SER A 1 364 ? -20.696 -3.032 -0.650 1.00 92.31 364 SER A CA 1
ATOM 2698 C C . SER A 1 364 ? -20.667 -4.505 -0.244 1.00 92.31 364 SER A C 1
ATOM 2700 O O . SER A 1 364 ? -19.585 -5.069 -0.140 1.00 92.31 364 SER A O 1
ATOM 2702 N N . ASN A 1 365 ? -21.825 -5.142 -0.048 1.00 95.44 365 ASN A N 1
ATOM 2703 C CA . ASN A 1 365 ? -21.889 -6.564 0.293 1.00 95.44 365 ASN A CA 1
ATOM 2704 C C . ASN A 1 365 ? -21.369 -7.446 -0.844 1.00 95.44 365 ASN A C 1
ATOM 2706 O O . ASN A 1 365 ? -20.580 -8.349 -0.581 1.00 95.44 365 ASN A O 1
ATOM 2710 N N . VAL A 1 366 ? -21.740 -7.163 -2.094 1.00 96.06 366 VAL A N 1
ATOM 2711 C CA . VAL A 1 366 ? -21.240 -7.905 -3.262 1.00 96.06 366 VAL A CA 1
ATOM 2712 C C . VAL A 1 366 ? -19.726 -7.745 -3.398 1.00 96.06 366 VAL A C 1
ATOM 2714 O O . VAL A 1 366 ? -19.019 -8.743 -3.523 1.00 96.06 366 VAL A O 1
ATOM 2717 N N . LEU A 1 367 ? -19.201 -6.520 -3.307 1.00 94.31 367 LEU A N 1
ATOM 2718 C CA . LEU A 1 367 ? -17.766 -6.255 -3.460 1.00 94.31 367 LEU A CA 1
ATOM 2719 C C . LEU A 1 367 ? -16.929 -6.835 -2.310 1.00 94.31 367 LEU A C 1
ATOM 2721 O O . LEU A 1 367 ? -15.870 -7.416 -2.552 1.00 94.31 367 LEU A O 1
ATOM 2725 N N . LEU A 1 368 ? -17.402 -6.736 -1.064 1.00 94.38 368 LEU A N 1
ATOM 2726 C CA . LEU A 1 368 ? -16.720 -7.332 0.087 1.00 94.38 368 LEU A CA 1
ATOM 2727 C C . LEU A 1 368 ? -16.797 -8.864 0.064 1.00 94.38 368 LEU A C 1
ATOM 2729 O O . LEU A 1 368 ? -15.811 -9.512 0.399 1.00 94.38 368 LEU A O 1
ATOM 2733 N N . SER A 1 369 ? -17.914 -9.448 -0.383 1.00 95.56 369 SER A N 1
ATOM 2734 C CA . SER A 1 369 ? -18.028 -10.906 -0.567 1.00 95.56 369 SER A CA 1
ATOM 2735 C C . SER A 1 369 ? -17.113 -11.393 -1.686 1.00 95.56 369 SER A C 1
ATOM 2737 O O . SER A 1 369 ? -16.417 -12.389 -1.525 1.00 95.56 369 SER A O 1
ATOM 2739 N N . SER A 1 370 ? -17.031 -10.641 -2.786 1.00 93.06 370 SER A N 1
ATOM 2740 C CA . SER A 1 370 ? -16.094 -10.920 -3.880 1.00 93.06 370 SER A CA 1
ATOM 2741 C C . SER A 1 370 ? -14.646 -10.838 -3.399 1.00 93.06 370 SER A C 1
ATOM 2743 O O . SER A 1 370 ? -13.851 -11.717 -3.708 1.00 93.06 370 SER A O 1
ATOM 2745 N N . SER A 1 371 ? -14.317 -9.835 -2.576 1.00 91.75 371 SER A N 1
ATOM 2746 C CA . SER A 1 371 ? -13.003 -9.723 -1.926 1.00 91.75 371 SER A CA 1
ATOM 2747 C C . SER A 1 371 ? -12.721 -10.937 -1.042 1.00 91.75 371 SER A C 1
ATOM 2749 O O . SER A 1 371 ? -11.652 -11.529 -1.141 1.00 91.75 371 SER A O 1
ATOM 2751 N N . PHE A 1 372 ? -13.683 -11.330 -0.205 1.00 93.38 372 PHE A N 1
ATOM 2752 C CA . PHE A 1 372 ? -13.553 -12.472 0.693 1.00 93.38 372 PHE A CA 1
ATOM 2753 C C . PHE A 1 372 ? -13.248 -13.765 -0.067 1.00 93.38 372 PHE A C 1
ATOM 2755 O O . PHE A 1 372 ? -12.292 -14.461 0.269 1.00 93.38 372 PHE A O 1
ATOM 2762 N N . VAL A 1 373 ? -14.011 -14.049 -1.127 1.00 92.94 373 VAL A N 1
ATOM 2763 C CA . VAL A 1 373 ? -13.810 -15.237 -1.966 1.00 92.94 373 VAL A CA 1
ATOM 2764 C C . VAL A 1 373 ? -12.480 -15.160 -2.714 1.00 92.94 373 VAL A C 1
ATOM 2766 O O . VAL A 1 373 ? -11.693 -16.097 -2.627 1.00 92.94 373 VAL A O 1
ATOM 2769 N N . LEU A 1 374 ? -12.191 -14.044 -3.393 1.00 90.19 374 LEU A N 1
ATOM 2770 C CA . LEU A 1 374 ? -10.961 -13.853 -4.169 1.00 90.19 374 LEU A CA 1
ATOM 2771 C C . LEU A 1 374 ? -9.716 -14.062 -3.302 1.00 90.19 374 LEU A C 1
ATOM 2773 O O . LEU A 1 374 ? -8.875 -14.908 -3.602 1.00 90.19 374 LEU A O 1
ATOM 2777 N N . PHE A 1 375 ? -9.599 -13.303 -2.212 1.00 88.00 375 PHE A N 1
ATOM 2778 C CA . PHE A 1 375 ? -8.439 -13.402 -1.335 1.00 88.00 375 PHE A CA 1
ATOM 2779 C C . PHE A 1 375 ? -8.411 -14.740 -0.594 1.00 88.00 375 PHE A C 1
ATOM 2781 O O . PHE A 1 375 ? -7.328 -15.221 -0.280 1.00 88.00 375 PHE A O 1
ATOM 2788 N N . GLY A 1 376 ? -9.569 -15.350 -0.315 1.00 90.25 376 GLY A N 1
ATOM 2789 C CA . GLY A 1 376 ? -9.655 -16.671 0.306 1.00 90.25 376 GLY A CA 1
ATOM 2790 C C . GLY A 1 376 ? -9.090 -17.762 -0.602 1.00 90.25 376 GLY A C 1
ATOM 2791 O O . GLY A 1 376 ? -8.290 -18.580 -0.154 1.00 90.25 376 GLY A O 1
ATOM 2792 N N . VAL A 1 377 ? -9.433 -17.731 -1.893 1.00 88.88 377 VAL A N 1
ATOM 2793 C CA . VAL A 1 377 ? -8.859 -18.632 -2.903 1.00 88.88 377 VAL A CA 1
ATOM 2794 C C . VAL A 1 377 ? -7.349 -18.423 -3.008 1.00 88.88 377 VAL A C 1
ATOM 2796 O O . VAL A 1 377 ? -6.605 -19.396 -2.919 1.00 88.88 377 VAL A O 1
ATOM 2799 N N . LEU A 1 378 ? -6.885 -17.174 -3.120 1.00 85.19 378 LEU A N 1
ATOM 2800 C CA . LEU A 1 378 ? -5.450 -16.869 -3.189 1.00 85.19 378 LEU A CA 1
ATOM 2801 C C . LEU A 1 378 ? -4.694 -17.334 -1.940 1.00 85.19 378 LEU A C 1
ATOM 2803 O O . LEU A 1 378 ? -3.622 -17.915 -2.061 1.00 85.19 378 LEU A O 1
ATOM 2807 N N . ALA A 1 379 ? -5.272 -17.143 -0.753 1.00 85.00 379 ALA A N 1
ATOM 2808 C CA . ALA A 1 379 ? -4.704 -17.615 0.504 1.00 85.00 379 ALA A CA 1
ATOM 2809 C C . ALA A 1 379 ? -4.536 -19.144 0.521 1.00 85.00 379 ALA A C 1
ATOM 2811 O O . ALA A 1 379 ? -3.495 -19.645 0.943 1.00 85.00 379 ALA A O 1
ATOM 2812 N N . VAL A 1 380 ? -5.533 -19.893 0.036 1.00 86.81 380 VAL A N 1
ATOM 2813 C CA . VAL A 1 380 ? -5.468 -21.362 -0.047 1.00 86.81 380 VAL A CA 1
ATOM 2814 C C . VAL A 1 380 ? -4.436 -21.821 -1.077 1.00 86.81 380 VAL A C 1
ATOM 2816 O O . VAL A 1 380 ? -3.676 -22.743 -0.790 1.00 86.81 380 VAL A O 1
ATOM 2819 N N . VAL A 1 381 ? -4.393 -21.193 -2.256 1.00 84.06 381 VAL A N 1
ATOM 2820 C CA . VAL A 1 381 ? -3.397 -21.499 -3.298 1.00 84.06 381 VAL A CA 1
ATOM 2821 C C . VAL A 1 381 ? -1.987 -21.268 -2.760 1.00 84.06 381 VAL A C 1
ATOM 2823 O O . VAL A 1 381 ? -1.165 -22.179 -2.790 1.00 84.06 381 VAL A O 1
ATOM 2826 N N . GLN A 1 382 ? -1.746 -20.106 -2.156 1.00 78.56 382 GLN A N 1
ATOM 2827 C CA . GLN A 1 382 ? -0.449 -19.758 -1.589 1.00 78.56 382 GLN A CA 1
ATOM 2828 C C . GLN A 1 382 ? -0.023 -20.721 -0.474 1.00 78.56 382 GLN A C 1
ATOM 2830 O O . GLN A 1 382 ? 1.145 -21.102 -0.388 1.00 78.56 382 GLN A O 1
ATOM 2835 N N . LEU A 1 383 ? -0.964 -21.132 0.383 1.00 80.38 383 LEU A N 1
ATOM 2836 C CA . LEU A 1 383 ? -0.697 -22.099 1.443 1.00 80.38 383 LEU A CA 1
ATOM 2837 C C . LEU A 1 383 ? -0.315 -23.469 0.866 1.00 80.38 383 LEU A C 1
ATOM 2839 O O . LEU A 1 383 ? 0.630 -24.082 1.353 1.00 80.38 383 LEU A O 1
ATOM 2843 N N . LYS A 1 384 ? -1.003 -23.928 -0.188 1.00 82.31 384 LYS A N 1
ATOM 2844 C CA . LYS A 1 384 ? -0.671 -25.183 -0.878 1.00 82.31 384 LYS A CA 1
ATOM 2845 C C . LYS A 1 384 ? 0.706 -25.137 -1.528 1.00 82.31 384 LYS A C 1
ATOM 2847 O O . LYS A 1 384 ? 1.453 -26.092 -1.375 1.00 82.31 384 LYS A O 1
ATOM 2852 N N . GLU A 1 385 ? 1.057 -24.047 -2.205 1.00 75.94 385 GLU A N 1
ATOM 2853 C CA . GLU A 1 385 ? 2.390 -23.884 -2.803 1.00 75.94 385 GLU A CA 1
ATOM 2854 C C . GLU A 1 385 ? 3.492 -23.878 -1.741 1.00 75.94 385 GLU A C 1
ATOM 2856 O O . GLU A 1 385 ? 4.524 -24.521 -1.902 1.00 75.94 385 GLU A O 1
ATOM 2861 N N . THR A 1 386 ? 3.251 -23.195 -0.620 1.00 68.62 386 THR A N 1
ATOM 2862 C CA . THR A 1 386 ? 4.230 -23.100 0.470 1.00 68.62 386 THR A CA 1
ATOM 2863 C C . THR A 1 386 ? 4.411 -24.438 1.198 1.00 68.62 386 THR A C 1
ATOM 2865 O O . THR A 1 386 ? 5.518 -24.752 1.620 1.00 68.62 386 THR A O 1
ATOM 2868 N N . LEU A 1 387 ? 3.338 -25.225 1.354 1.00 70.56 387 LEU A N 1
ATOM 2869 C CA . LEU A 1 387 ? 3.374 -26.528 2.030 1.00 70.56 387 LEU A CA 1
ATOM 2870 C C . LEU A 1 387 ? 3.771 -27.692 1.115 1.00 70.56 387 LEU A C 1
ATOM 2872 O O . LEU A 1 387 ? 4.329 -28.657 1.610 1.00 70.56 387 LEU A O 1
ATOM 2876 N N . GLY A 1 388 ? 3.465 -27.630 -0.183 1.00 62.72 388 GLY A N 1
ATOM 2877 C CA . GLY A 1 388 ? 3.828 -28.662 -1.163 1.00 62.72 388 GLY A CA 1
ATOM 2878 C C . GLY A 1 388 ? 5.241 -28.511 -1.735 1.00 62.72 388 GLY A C 1
ATOM 2879 O O . GLY A 1 388 ? 5.697 -29.394 -2.452 1.00 62.72 388 GLY A O 1
ATOM 2880 N N . GLY A 1 389 ? 5.910 -27.388 -1.451 1.00 50.84 389 GLY A N 1
ATOM 2881 C CA . GLY A 1 389 ? 7.338 -27.179 -1.707 1.00 50.84 389 GLY A CA 1
ATOM 2882 C C . GLY A 1 389 ? 8.255 -27.555 -0.531 1.00 50.84 389 GLY A C 1
ATOM 2883 O O . GLY A 1 389 ? 9.465 -27.350 -0.637 1.00 50.84 389 GLY A O 1
ATOM 2884 N N . LEU A 1 390 ? 7.686 -28.051 0.577 1.00 42.88 390 LEU A N 1
ATOM 2885 C CA . LEU A 1 390 ? 8.373 -28.769 1.661 1.00 42.88 390 LEU A CA 1
ATOM 2886 C C . LEU A 1 390 ? 8.278 -30.272 1.392 1.00 42.88 390 LEU A C 1
ATOM 2888 O O . LEU A 1 390 ? 9.253 -30.972 1.745 1.00 42.88 390 LEU A O 1
#

Radius of gyration: 20.7 Å; Cα contacts (8 Å, |Δi|>4): 535; chains: 1; bounding box: 58×45×61 Å

Mean predicted aligned error: 6.13 Å

Foldseek 3Di:
DLLLLQCCLEQNQQLLVLLVLLLVLQLLLLLLQQLLCQQPVDALLLLLCVVPVCSLVVLLVLLLVLLLLVLLLLLLQLLVLVCVVPVVDDSQVSSLVLSVVLLVQLLVQDVVSLVVVLVVLLVLLLVLLQVLLVLLCVLFPCNVVNVVSNNHDDDPPCVLSSLVSSCVSNFFPLSSLSSVVCVVVVPHHDVCSVVSSVVSVVVSVSVSVSSVSSSSLSNSQNHPVPDGCDDPCNLVSSLVSLCVRSNPVSSNSVSVSSSSVSSSCSSSSLNSSLQSNQVSVCVNVVPDSVCSCCRRRSNHPSSSVSSVSSSVSSSVVSVVPGNVVSVVVSSLSRLVCQLVSLVSSLVSLCDPPTDPVSHDDPVSNVSSVVSNVSSVVSNVVSVCVVVVVD

pLDDT: mean 85.63, std 10.0, range [39.22, 96.56]

Solvent-accessible surface area (backbone atoms only — not comparable to full-atom values): 19714 Å² total; per-residue (Å²): 103,70,66,43,29,45,47,4,23,76,53,32,40,16,53,50,65,42,46,51,50,8,47,53,42,30,46,51,52,33,50,46,38,37,46,48,22,43,68,68,76,40,52,60,49,56,50,39,35,76,76,39,79,61,46,30,58,54,50,33,55,49,50,51,58,41,39,41,35,52,39,21,21,32,18,36,54,26,17,45,34,51,21,73,75,39,74,88,46,62,44,68,67,42,15,41,51,49,31,46,52,35,32,49,63,50,57,70,39,47,66,72,57,49,52,52,53,51,51,50,39,51,51,52,28,43,52,41,38,46,53,48,22,51,53,42,55,73,71,41,94,57,61,64,56,54,63,65,34,45,55,80,60,82,63,87,93,41,60,67,60,51,52,48,43,20,41,65,64,25,55,56,69,60,41,65,36,44,30,56,54,42,51,74,72,63,57,63,49,74,85,39,52,65,56,54,49,47,55,49,49,52,54,48,51,56,49,50,52,47,48,51,25,41,25,49,39,20,21,75,73,24,39,89,67,84,57,73,79,66,73,88,52,38,63,58,72,54,41,52,56,35,31,72,78,63,31,66,67,50,24,52,43,50,36,53,24,51,26,37,51,31,47,47,50,40,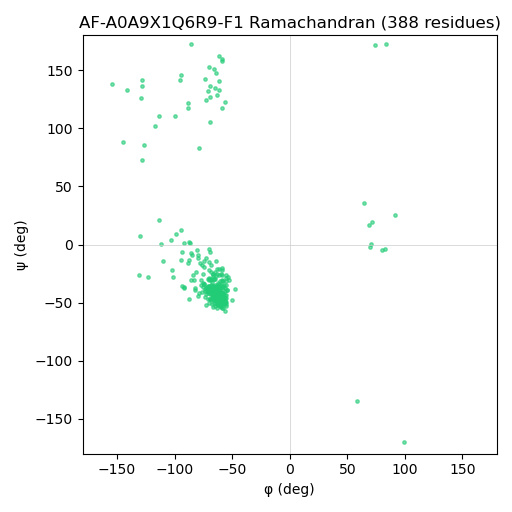35,53,44,53,47,30,51,19,39,53,46,13,39,18,52,33,48,72,72,65,55,55,76,92,57,35,59,70,40,26,31,54,78,12,68,49,14,45,50,40,37,50,47,32,32,54,30,15,45,58,48,53,72,74,67,57,51,60,63,36,44,52,53,41,52,54,61,43,39,57,52,50,22,56,52,29,46,47,47,58,55,64,35,60,42,86,86,55,61,77,90,63,36,64,48,72,68,52,49,53,47,35,50,49,42,21,51,53,32,41,52,50,33,51,51,48,48,48,55,63,59,72,73,107

Sequence (390 aa):
MVTSLAGAAGYGMALMWAILVGVVLKYTLTEGVGRLYLASGLTVIASLRAAARWLPSAFFAFVLVIGLLYGAALSSVAALALSTLFPALPVRPLAVVIALVSAGLVYVGRYTLFERVMSGFMLAKFVGMVVLAVVTLVTMDDPAGLVTSLKPRLPDGDMITVLALIGGVGGTAGVASYSYWVREKGWRHRSWLPVMRADSAVSYAVTFLFVVCTSIVGTGLLYGSGRTITGNDGLAALAEPLGADLGSVARVLFLGTFFLVTLSALVGGFNSLCYLLSDSLRTLRGVPDADAERHMGQRSRPFRLFVLYCAVTSVAVTFVGRPVPLVLTYAAVGSLVLPLLSGALLVLLNRRDLAPSYRNKTVSNVLLSSSFVLFGVLAVVQLKETLGGL